Protein AF-0000000077157965 (afdb_homodimer)

Radius of gyration: 22.48 Å; Cα contacts (8 Å, |Δi|>4): 772; chains: 2; bounding box: 52×63×49 Å

Secondary structure (DSSP, 8-state):
--HHHHHHHHHHHHHHHHTTS-GGGHHHHHHHHHHHHHHHHTT---HHHHHHHHHHHHHHHHTT-EEEEEEE-SSS-EEEEEEEETTEEEEEEE------GGGTTSHHHHHHHHHHHHHHHHGGG-SEEEEEEETTB-----GGGGS-GGG--HHHHHHHHHHHHTT-BTTBPPHHHHHT----EEEEEETTTTEEEEE-HHHHHHHHHHHHHHTT---/--HHHHHHHHHHHHHHHHTTS-GGGHHHHHHHHHHHHHHHHTT---HHHHHHHHHHHHHHHHTT-EEEEEEE-SSS-EEEEEEEETTEEEEEEE------GGGTTSHHHHHHHHHHHHHHHHGGG-SEEEEEEETTB-----GGGGS-GGG--HHHHHHHHHHHHTT-BTTBPPHHHHHT----EEEEEETTTTEEEEE-HHHHHHHHHHHHHHTT---

Sequence (438 aa):
MDLEKFRNDVYDMTEKLSVNLKEKDFPKLNYVRQQLIEMYQKNLVKINHSILELICASNLISRGYAVDVEKEISEILVCDIFAKKGGGNTIIEIETGFTPPEHAMDTIDYFTARIMSKIARYSQHCSKFSLASPATGILPIPKIFLLPPNARKKEDVQKVKDLCDKYYKNPPIEYDDILNAHLHSVYLINIDGGFVKELDPQGYVDLTNDLLSRSEIEYMDLEKFRNDVYDMTEKLSVNLKEKDFPKLNYVRQQLIEMYQKNLVKINHSILELICASNLISRGYAVDVEKEISEILVCDIFAKKGGGNTIIEIETGFTPPEHAMDTIDYFTARIMSKIARYSQHCSKFSLASPATGILPIPKIFLLPPNARKKEDVQKVKDLCDKYYKNPPIEYDDILNAHLHSVYLINIDGGFVKELDPQGYVDLTNDLLSRSEIEY

Organism: Nitrosopumilus maritimus (strain SCM1) (NCBI:txid436308)

Nearest PDB structures (foldseek):
  6ut6-assembly1_G  TM=5.583E-01  e=1.652E-01  Escherichia coli K-12
  6sce-assembly1_A  TM=5.493E-01  e=1.546E+00  Thermus thermophilus HB8
  4nbo-assembly2_B  TM=5.504E-01  e=4.098E+00  Homo sapiens
  6klc-assembly1_A  TM=2.732E-01  e=2.446E+00  Mammarenavirus lassaense
  6ut6-assembly1_G  TM=5.582E-01  e=1.139E-01  Escherichia coli K-12

Structure (mmCIF, N/CA/C/O backbone):
data_AF-0000000077157965-model_v1
#
loop_
_entity.id
_entity.type
_entity.pdbx_description
1 polymer 'Uncharacterized protein'
#
loop_
_atom_site.group_PDB
_atom_site.id
_atom_site.type_symbol
_atom_site.label_atom_id
_atom_site.label_alt_id
_atom_site.label_comp_id
_atom_site.label_asym_id
_atom_site.label_entity_id
_atom_site.label_seq_id
_atom_site.pdbx_PDB_ins_code
_atom_site.Cartn_x
_atom_site.Cartn_y
_atom_site.Cartn_z
_atom_site.occupancy
_atom_site.B_iso_or_equiv
_atom_site.auth_seq_id
_atom_site.auth_comp_id
_atom_site.auth_asym_id
_atom_site.auth_atom_id
_atom_site.pdbx_PDB_model_num
ATOM 1 N N . MET A 1 1 ? 8.461 4.016 -19.797 1 70.69 1 MET A N 1
ATOM 2 C CA . MET A 1 1 ? 9.727 3.293 -19.766 1 70.69 1 MET A CA 1
ATOM 3 C C . MET A 1 1 ? 10.016 2.629 -21.109 1 70.69 1 MET A C 1
ATOM 5 O O . MET A 1 1 ? 9.117 2.076 -21.734 1 70.69 1 MET A O 1
ATOM 9 N N . ASP A 1 2 ? 11.172 2.812 -21.578 1 89.25 2 ASP A N 1
ATOM 10 C CA . ASP A 1 2 ? 11.43 2.213 -22.891 1 89.25 2 ASP A CA 1
ATOM 11 C C . ASP A 1 2 ? 11.797 0.737 -22.75 1 89.25 2 ASP A C 1
ATOM 13 O O . ASP A 1 2 ? 12 0.241 -21.641 1 89.25 2 ASP A O 1
ATOM 17 N N . LEU A 1 3 ? 11.695 0.024 -23.828 1 94.56 3 LEU A N 1
ATOM 18 C CA . LEU A 1 3 ? 11.875 -1.422 -23.891 1 94.56 3 LEU A CA 1
ATOM 19 C C . LEU A 1 3 ? 13.266 -1.818 -23.406 1 94.56 3 LEU A C 1
ATOM 21 O O . LEU A 1 3 ? 13.414 -2.816 -22.703 1 94.56 3 LEU A O 1
ATOM 25 N N . GLU A 1 4 ? 14.25 -1.076 -23.734 1 95.75 4 GLU A N 1
ATOM 26 C CA . GLU A 1 4 ? 15.625 -1.383 -23.328 1 95.75 4 GLU A CA 1
ATOM 27 C C . GLU A 1 4 ? 15.773 -1.325 -21.812 1 95.75 4 GLU A C 1
ATOM 29 O O . GLU A 1 4 ? 16.406 -2.191 -21.203 1 95.75 4 GLU A O 1
ATOM 34 N N . LYS A 1 5 ? 15.25 -0.268 -21.281 1 96.12 5 LYS A N 1
ATOM 35 C CA . LYS A 1 5 ? 15.305 -0.147 -19.828 1 96.12 5 LYS A CA 1
ATOM 36 C C . LYS A 1 5 ? 14.555 -1.29 -19.141 1 96.12 5 LYS A C 1
ATOM 38 O O . LYS A 1 5 ? 15.016 -1.83 -18.141 1 96.12 5 LYS A O 1
ATOM 43 N N . PHE A 1 6 ? 13.383 -1.629 -19.688 1 97.62 6 PHE A N 1
ATOM 44 C CA . PHE A 1 6 ? 12.625 -2.754 -19.172 1 97.62 6 PHE A CA 1
ATOM 45 C C . PHE A 1 6 ? 13.445 -4.035 -19.203 1 97.62 6 PHE A C 1
ATOM 47 O O . PHE A 1 6 ? 13.539 -4.746 -18.203 1 97.62 6 PHE A O 1
ATOM 54 N N 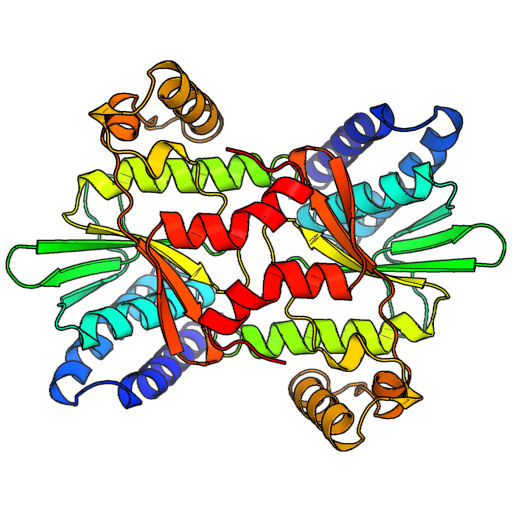. ARG A 1 7 ? 14.047 -4.344 -20.297 1 97.69 7 ARG A N 1
ATOM 55 C CA . ARG A 1 7 ? 14.867 -5.539 -20.484 1 97.69 7 ARG A CA 1
ATOM 56 C C . ARG A 1 7 ? 16.016 -5.574 -19.484 1 97.69 7 ARG A C 1
ATOM 58 O O . ARG A 1 7 ? 16.266 -6.609 -18.859 1 97.69 7 ARG A O 1
ATOM 65 N N . ASN A 1 8 ? 16.641 -4.465 -19.359 1 97.56 8 ASN A N 1
ATOM 66 C CA . ASN A 1 8 ? 17.766 -4.395 -18.422 1 97.56 8 ASN A CA 1
ATOM 67 C C . ASN A 1 8 ? 17.312 -4.672 -17 1 97.56 8 ASN A C 1
ATOM 69 O O . ASN A 1 8 ? 17.984 -5.391 -16.25 1 97.56 8 ASN A O 1
ATOM 73 N N . ASP A 1 9 ? 16.219 -4.082 -16.594 1 97.06 9 ASP A N 1
ATOM 74 C CA . ASP A 1 9 ? 15.719 -4.266 -15.234 1 97.06 9 ASP A CA 1
ATOM 75 C C . ASP A 1 9 ? 15.375 -5.73 -14.977 1 97.06 9 ASP A C 1
ATOM 77 O O . ASP A 1 9 ? 15.75 -6.285 -13.938 1 97.06 9 ASP A O 1
ATOM 81 N N . VAL A 1 10 ? 14.648 -6.34 -15.875 1 98 10 VAL A N 1
ATOM 82 C CA . VAL A 1 10 ? 14.258 -7.727 -15.664 1 98 10 VAL A CA 1
ATOM 83 C C . VAL A 1 10 ? 15.484 -8.633 -15.719 1 98 10 VAL A C 1
ATOM 85 O O . VAL A 1 10 ? 15.562 -9.633 -15 1 98 10 VAL A O 1
ATOM 88 N N . TYR A 1 11 ? 16.469 -8.328 -16.562 1 98.06 11 TYR A N 1
ATOM 89 C CA . TYR A 1 11 ? 17.719 -9.078 -16.578 1 98.06 11 TYR A CA 1
ATOM 90 C C . TYR A 1 11 ? 18.453 -8.961 -15.25 1 98.06 11 TYR A C 1
ATOM 92 O O . TYR A 1 11 ? 18.922 -9.961 -14.703 1 98.06 11 TYR A O 1
ATOM 100 N N . ASP A 1 12 ? 18.594 -7.75 -14.797 1 97.62 12 ASP A N 1
ATOM 101 C CA . ASP A 1 12 ? 19.266 -7.516 -13.523 1 97.62 12 ASP A CA 1
ATOM 102 C C . ASP A 1 12 ? 18.578 -8.273 -12.391 1 97.62 12 ASP A C 1
ATOM 104 O O . ASP A 1 12 ? 19.234 -8.859 -11.531 1 97.62 12 ASP A O 1
ATOM 108 N N . MET A 1 13 ? 17.281 -8.234 -12.383 1 97.81 13 MET A N 1
ATOM 109 C CA . MET A 1 13 ? 16.547 -8.945 -11.336 1 97.81 13 MET A CA 1
ATOM 110 C C . MET A 1 13 ? 16.734 -10.453 -11.461 1 97.81 13 MET A C 1
ATOM 112 O O . MET A 1 13 ? 16.891 -11.148 -10.453 1 97.81 13 MET A O 1
ATOM 116 N N . THR A 1 14 ? 16.703 -10.977 -12.688 1 98.31 14 THR A N 1
ATOM 117 C CA . THR A 1 14 ? 16.906 -12.406 -12.898 1 98.31 14 THR A CA 1
ATOM 118 C C . THR A 1 14 ? 18.281 -12.836 -12.391 1 98.31 14 THR A C 1
ATOM 120 O O . THR A 1 14 ? 18.422 -13.906 -11.797 1 98.31 14 THR A O 1
ATOM 123 N N . GLU A 1 15 ? 19.25 -12 -12.625 1 97.75 15 GLU A N 1
ATOM 124 C CA . GLU A 1 15 ? 20.594 -12.281 -12.117 1 97.75 15 GLU A CA 1
ATOM 125 C C . GLU A 1 15 ? 20.609 -12.32 -10.594 1 97.75 15 GLU A C 1
ATOM 127 O O . GLU A 1 15 ? 21.203 -13.211 -9.992 1 97.75 15 GLU A O 1
ATOM 132 N N . LYS A 1 16 ? 20 -11.383 -10.031 1 97.56 16 LYS A N 1
ATOM 133 C CA . LYS A 1 16 ? 19.906 -11.32 -8.578 1 97.56 16 LYS A CA 1
ATOM 134 C C . LYS A 1 16 ? 19.219 -12.562 -8.016 1 97.56 16 LYS A C 1
ATOM 136 O O . LYS A 1 16 ? 19.656 -13.125 -7.016 1 97.56 16 LYS A O 1
ATOM 141 N N . LEU A 1 17 ? 18.141 -13 -8.641 1 98.38 17 LEU A N 1
ATOM 142 C CA . LEU A 1 17 ? 17.344 -14.125 -8.172 1 98.38 17 LEU A CA 1
ATOM 143 C C . LEU A 1 17 ? 18.078 -15.445 -8.414 1 98.38 17 LEU A C 1
ATOM 145 O O . LEU A 1 17 ? 17.844 -16.422 -7.699 1 98.38 17 LEU A O 1
ATOM 149 N N . SER A 1 18 ? 18.922 -15.492 -9.383 1 97.06 18 SER A N 1
ATOM 150 C CA . SER A 1 18 ? 19.609 -16.719 -9.773 1 97.06 18 SER A CA 1
ATOM 151 C C . SER A 1 18 ? 20.547 -17.188 -8.664 1 97.06 18 SER A C 1
ATOM 153 O O . SER A 1 18 ? 20.875 -18.391 -8.586 1 97.06 18 SER A O 1
ATOM 155 N N . VAL A 1 19 ? 20.953 -16.281 -7.805 1 94.19 19 VAL A N 1
ATOM 156 C CA . VAL A 1 19 ? 21.875 -16.625 -6.723 1 94.19 19 VAL A CA 1
ATOM 157 C C . VAL A 1 19 ? 21.219 -17.656 -5.805 1 94.19 19 VAL A C 1
ATOM 159 O O . VAL A 1 19 ? 21.922 -18.5 -5.227 1 94.19 19 VAL A O 1
ATOM 162 N N . ASN A 1 20 ? 19.922 -17.672 -5.766 1 91.06 20 ASN A N 1
ATOM 163 C CA . ASN A 1 20 ? 19.203 -18.547 -4.859 1 91.06 20 ASN A CA 1
ATOM 164 C C . ASN A 1 20 ? 18.641 -19.766 -5.594 1 91.06 20 ASN A C 1
ATOM 166 O O . ASN A 1 20 ? 17.828 -20.516 -5.039 1 91.06 20 ASN A O 1
ATOM 170 N N . LEU A 1 21 ? 19.047 -19.969 -6.848 1 97.19 21 LEU A N 1
ATOM 171 C CA . LEU A 1 21 ? 18.547 -21.078 -7.656 1 97.19 21 LEU A CA 1
ATOM 172 C C . LEU A 1 21 ? 19.672 -22.031 -8.023 1 97.19 21 LEU A C 1
ATOM 174 O O . LEU A 1 21 ? 20.844 -21.641 -8.055 1 97.19 21 LEU A O 1
ATOM 178 N N . LYS A 1 22 ? 19.297 -23.281 -8.219 1 96.88 22 LYS A N 1
ATOM 179 C CA . LYS A 1 22 ? 20.234 -24.25 -8.812 1 96.88 22 LYS A CA 1
ATOM 180 C C . LYS A 1 22 ? 20.438 -23.969 -10.297 1 96.88 22 LYS A C 1
ATOM 182 O O . LYS A 1 22 ? 19.516 -23.531 -10.984 1 96.88 22 LYS A O 1
ATOM 187 N N . GLU A 1 23 ? 21.578 -24.219 -10.75 1 96.94 23 GLU A N 1
ATOM 188 C CA . GLU A 1 23 ? 21.938 -23.953 -12.141 1 96.94 23 GLU A CA 1
ATOM 189 C C . GLU A 1 23 ? 20.938 -24.609 -13.094 1 96.94 23 GLU A C 1
ATOM 191 O O . GLU A 1 23 ? 20.609 -24.031 -14.141 1 96.94 23 GLU A O 1
ATOM 196 N N . LYS A 1 24 ? 20.531 -25.75 -12.742 1 97.12 24 LYS A N 1
ATOM 197 C CA . LYS A 1 24 ? 19.609 -26.484 -13.602 1 97.12 24 LYS A CA 1
ATOM 198 C C . LYS A 1 24 ? 18.281 -25.75 -13.766 1 97.12 24 LYS A C 1
ATOM 200 O O . LYS A 1 24 ? 17.516 -26.031 -14.688 1 97.12 24 LYS A O 1
ATOM 205 N N . ASP A 1 25 ? 18.016 -24.828 -12.891 1 97.81 25 ASP A N 1
ATOM 206 C CA . ASP A 1 25 ? 16.75 -24.109 -12.898 1 97.81 25 ASP A CA 1
ATOM 207 C C . ASP A 1 25 ? 16.875 -22.766 -13.609 1 97.81 25 ASP A C 1
ATOM 209 O O . ASP A 1 25 ? 15.883 -22.094 -13.844 1 97.81 25 ASP A O 1
ATOM 213 N N . PHE A 1 26 ? 18.047 -22.312 -14.008 1 97.88 26 PHE A N 1
ATOM 214 C CA . PHE A 1 26 ? 18.281 -21.031 -14.656 1 97.88 26 PHE A CA 1
ATOM 215 C C . PHE A 1 26 ? 17.438 -20.906 -15.922 1 97.88 26 PHE A C 1
ATOM 217 O O . PHE A 1 26 ? 16.828 -19.859 -16.156 1 97.88 26 PHE A O 1
ATOM 224 N N . PRO A 1 27 ? 17.391 -21.969 -16.719 1 98.12 27 PRO A N 1
ATOM 225 C CA . PRO A 1 27 ? 16.594 -21.844 -17.953 1 98.12 27 PRO A CA 1
ATOM 226 C C . PRO A 1 27 ? 15.125 -21.562 -17.672 1 98.12 27 PRO A C 1
ATOM 228 O O . PRO A 1 27 ? 14.469 -20.859 -18.453 1 98.12 27 PRO A O 1
ATOM 231 N N . LYS A 1 28 ? 14.609 -22.141 -16.641 1 98.44 28 LYS A N 1
ATOM 232 C CA . LYS A 1 28 ? 13.219 -21.891 -16.281 1 98.44 28 LYS A CA 1
ATOM 233 C C . LYS A 1 28 ? 12.977 -20.422 -15.961 1 98.44 28 LYS A C 1
ATOM 235 O O . LYS A 1 28 ? 11.977 -19.844 -16.391 1 98.44 28 LYS A O 1
ATOM 240 N N . LEU A 1 29 ? 13.859 -19.828 -15.195 1 98.56 29 LEU A N 1
ATOM 241 C CA . LEU A 1 29 ? 13.727 -18.422 -14.859 1 98.56 29 LEU A CA 1
ATOM 242 C C . LEU A 1 29 ? 13.914 -17.547 -16.094 1 98.56 29 LEU A C 1
ATOM 244 O O . LEU A 1 29 ? 13.211 -16.547 -16.266 1 98.56 29 LEU A O 1
ATOM 248 N N . ASN A 1 30 ? 14.82 -17.891 -16.984 1 98.44 30 ASN A N 1
ATOM 249 C CA . ASN A 1 30 ? 15.039 -17.188 -18.234 1 98.44 30 ASN A CA 1
ATOM 250 C C . ASN A 1 30 ? 13.797 -17.219 -19.125 1 98.44 30 ASN A C 1
ATOM 252 O O . ASN A 1 30 ? 13.508 -16.266 -19.828 1 98.44 30 ASN A O 1
ATOM 256 N N . TYR A 1 31 ? 13.211 -18.375 -19.078 1 98.69 31 TYR A N 1
ATOM 257 C CA . TYR A 1 31 ? 11.969 -18.516 -19.828 1 98.69 31 TYR A CA 1
ATOM 258 C C . TYR A 1 31 ? 10.93 -17.5 -19.344 1 98.69 31 TYR A C 1
ATOM 260 O O . TYR A 1 31 ? 10.297 -16.828 -20.172 1 98.69 31 TYR A O 1
ATOM 268 N N . VAL A 1 32 ? 10.758 -17.375 -18.047 1 98.75 32 VAL A N 1
ATOM 269 C CA . VAL A 1 32 ? 9.82 -16.422 -17.469 1 98.75 32 VAL A CA 1
ATOM 270 C C . VAL A 1 32 ? 10.219 -15 -17.859 1 98.75 32 VAL A C 1
ATOM 272 O O . VAL A 1 32 ? 9.367 -14.195 -18.266 1 98.75 32 VA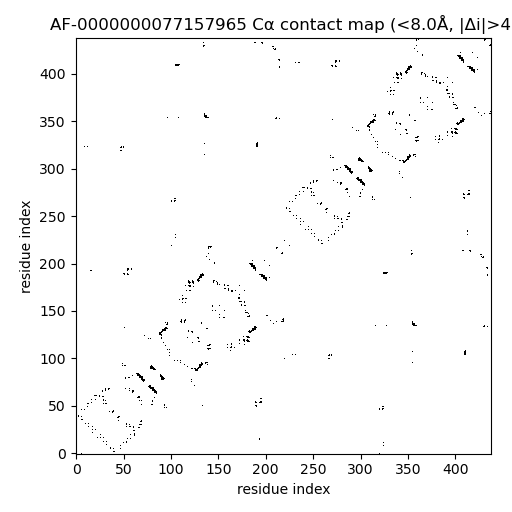L A O 1
ATOM 275 N N . ARG A 1 33 ? 11.477 -14.672 -17.766 1 98.62 33 ARG A N 1
ATOM 276 C CA . ARG A 1 33 ? 12 -13.367 -18.156 1 98.62 33 ARG A CA 1
ATOM 277 C C . ARG A 1 33 ? 11.625 -13.039 -19.594 1 98.62 33 ARG A C 1
ATOM 279 O O . ARG A 1 33 ? 11.141 -11.938 -19.875 1 98.62 33 ARG A O 1
ATOM 286 N N . GLN A 1 34 ? 11.805 -13.969 -20.469 1 98.56 34 GLN A N 1
ATOM 287 C CA . GLN A 1 34 ? 11.508 -13.758 -21.891 1 98.56 34 GLN A CA 1
ATOM 288 C C . GLN A 1 34 ? 10.016 -13.539 -22.109 1 98.56 34 GLN A C 1
ATOM 290 O O . GLN A 1 34 ? 9.625 -12.719 -22.953 1 98.56 34 GLN A O 1
ATOM 295 N N . GLN A 1 35 ? 9.211 -14.258 -21.391 1 98.5 35 GLN A N 1
ATOM 296 C CA . GLN A 1 35 ? 7.766 -14.047 -21.469 1 98.5 35 GLN A CA 1
ATOM 297 C C . GLN A 1 35 ? 7.402 -12.609 -21.109 1 98.5 35 GLN A C 1
ATOM 299 O O . GLN A 1 35 ? 6.605 -11.969 -21.797 1 98.5 35 GLN A O 1
ATOM 304 N N . LEU A 1 36 ? 7.977 -12.117 -20.047 1 98.62 36 LEU A N 1
ATOM 305 C CA . LEU A 1 36 ? 7.676 -10.766 -19.578 1 98.62 36 LEU A CA 1
ATOM 306 C C . LEU A 1 36 ? 8.125 -9.727 -20.594 1 98.62 36 LEU A C 1
ATOM 308 O O . LEU A 1 36 ? 7.438 -8.727 -20.812 1 98.62 36 LEU A O 1
ATOM 312 N N . ILE A 1 37 ? 9.273 -9.938 -21.188 1 98.38 37 ILE A N 1
ATOM 313 C CA . ILE A 1 37 ? 9.781 -9.023 -22.203 1 98.38 37 ILE A CA 1
ATOM 314 C C . ILE A 1 37 ? 8.812 -8.969 -23.391 1 98.38 37 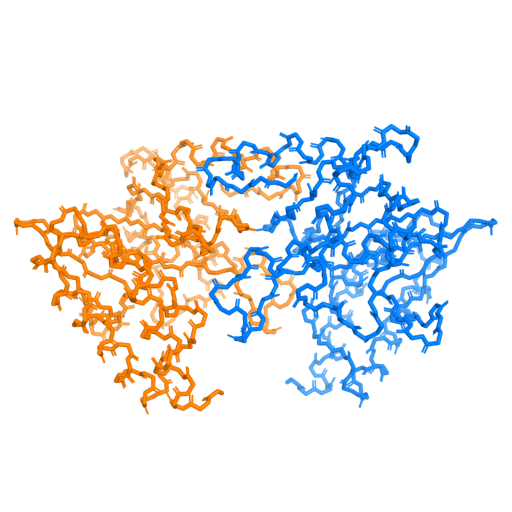ILE A C 1
ATOM 316 O O . ILE A 1 37 ? 8.477 -7.891 -23.875 1 98.38 37 ILE A O 1
ATOM 320 N N . GLU A 1 38 ? 8.367 -10.117 -23.797 1 98.12 38 GLU A N 1
ATOM 321 C CA . GLU A 1 38 ? 7.422 -10.195 -24.906 1 98.12 38 GLU A CA 1
ATOM 322 C C . GLU A 1 38 ? 6.109 -9.5 -24.562 1 98.12 38 GLU A C 1
ATOM 324 O O . GLU A 1 38 ? 5.535 -8.789 -25.391 1 98.12 38 GLU A O 1
ATOM 329 N N . MET A 1 39 ? 5.621 -9.695 -23.406 1 97.75 39 MET A N 1
ATOM 330 C CA . MET A 1 39 ? 4.383 -9.062 -22.953 1 97.75 39 MET A CA 1
ATOM 331 C C . MET A 1 39 ? 4.543 -7.543 -22.891 1 97.75 39 MET A C 1
ATOM 333 O O . MET A 1 39 ? 3.605 -6.801 -23.188 1 97.75 39 MET A O 1
ATOM 337 N N . TYR A 1 40 ? 5.684 -7.113 -22.422 1 97.81 40 TYR A N 1
ATOM 338 C CA . TYR A 1 40 ? 5.945 -5.68 -22.359 1 97.81 40 TYR A CA 1
ATOM 339 C C . TYR A 1 40 ? 5.922 -5.059 -23.75 1 97.81 40 TYR A C 1
ATOM 341 O O . TYR A 1 40 ? 5.402 -3.959 -23.938 1 97.81 40 TYR A O 1
ATOM 349 N N . GLN A 1 41 ? 6.539 -5.758 -24.719 1 97.5 41 GLN A N 1
ATOM 350 C CA . GLN A 1 41 ? 6.543 -5.293 -26.094 1 97.5 41 GLN A CA 1
ATOM 351 C C . GLN A 1 41 ? 5.125 -5.09 -26.609 1 97.5 41 GLN A C 1
ATOM 353 O O . GLN A 1 41 ? 4.883 -4.23 -27.469 1 97.5 41 GLN A O 1
ATOM 358 N N . LYS A 1 42 ? 4.188 -5.836 -26.078 1 96.31 42 LYS A N 1
ATOM 359 C CA . LYS A 1 42 ? 2.781 -5.73 -26.453 1 96.31 42 LYS A CA 1
ATOM 360 C C . LYS A 1 42 ? 2.033 -4.766 -25.547 1 96.31 42 LYS A C 1
ATOM 362 O O . LYS A 1 42 ? 0.804 -4.676 -25.594 1 96.31 42 LYS A O 1
ATOM 367 N N . ASN A 1 43 ? 2.717 -4.16 -24.625 1 95 43 ASN A N 1
ATOM 368 C CA . ASN A 1 43 ? 2.17 -3.182 -23.688 1 95 43 ASN A CA 1
ATOM 369 C C . ASN A 1 43 ? 1.162 -3.816 -22.734 1 95 43 ASN A C 1
ATOM 371 O O . ASN A 1 43 ? 0.127 -3.221 -22.438 1 95 43 ASN A O 1
ATOM 375 N N . LEU A 1 44 ? 1.483 -5.027 -22.266 1 94.62 44 LEU A N 1
ATOM 376 C CA . LEU A 1 44 ? 0.545 -5.77 -21.438 1 94.62 44 LEU A CA 1
ATOM 377 C C . LEU A 1 44 ? 1.005 -5.785 -19.969 1 94.62 44 LEU A C 1
ATOM 379 O O . LEU A 1 44 ? 0.231 -6.129 -19.078 1 94.62 44 LEU A O 1
ATOM 383 N N . VAL A 1 45 ? 2.225 -5.379 -19.75 1 95.94 45 VAL A N 1
ATOM 384 C CA . VAL A 1 45 ? 2.717 -5.41 -18.375 1 95.94 45 VAL A CA 1
ATOM 385 C C . VAL A 1 45 ? 3.539 -4.156 -18.094 1 95.94 45 VAL A C 1
ATOM 387 O O . VAL A 1 45 ? 3.963 -3.461 -19.016 1 95.94 45 VAL A O 1
ATOM 390 N N . LYS A 1 46 ? 3.684 -3.869 -16.797 1 95.25 46 LYS A N 1
ATOM 391 C CA . LYS A 1 46 ? 4.52 -2.783 -16.297 1 95.25 46 LYS A CA 1
ATOM 392 C C . LYS A 1 46 ? 5.648 -3.318 -15.422 1 95.25 46 LYS A C 1
ATOM 394 O O . LYS A 1 46 ? 5.531 -4.402 -14.852 1 95.25 46 LYS A O 1
ATOM 399 N N . ILE A 1 47 ? 6.703 -2.574 -15.266 1 97.5 47 ILE A N 1
ATOM 400 C CA . ILE A 1 47 ? 7.941 -3.061 -14.672 1 97.5 47 ILE A CA 1
ATOM 401 C C . ILE A 1 47 ? 7.711 -3.398 -13.195 1 97.5 47 ILE A C 1
ATOM 403 O O . ILE A 1 47 ? 8.188 -4.426 -12.711 1 97.5 47 ILE A O 1
ATOM 407 N N . ASN A 1 48 ? 6.965 -2.553 -12.484 1 96.75 48 ASN A N 1
ATOM 408 C CA . ASN A 1 48 ? 6.762 -2.793 -11.062 1 96.75 48 ASN A CA 1
ATOM 409 C C . ASN A 1 48 ? 6.07 -4.129 -10.812 1 96.75 48 ASN A C 1
ATOM 411 O O . ASN A 1 48 ? 6.469 -4.883 -9.922 1 96.75 48 ASN A O 1
ATOM 415 N N . HIS A 1 49 ? 5.102 -4.371 -11.57 1 97.75 49 HIS A N 1
ATOM 416 C CA . HIS A 1 49 ? 4.363 -5.621 -11.43 1 97.75 49 HIS A CA 1
ATOM 417 C C . HIS A 1 49 ? 5.191 -6.809 -11.914 1 97.75 49 HIS A C 1
ATOM 419 O O . HIS A 1 49 ? 5.184 -7.871 -11.281 1 97.75 49 HIS A O 1
ATOM 425 N N . SER A 1 50 ? 5.91 -6.637 -12.969 1 98.44 50 SER A N 1
ATOM 426 C CA . SER A 1 50 ? 6.727 -7.695 -13.547 1 98.44 50 SER A CA 1
ATOM 427 C C . SER A 1 50 ? 7.809 -8.156 -12.578 1 98.44 50 SER A C 1
ATOM 429 O O . SER A 1 50 ? 8.125 -9.344 -12.516 1 98.44 50 SER A O 1
ATOM 431 N N . ILE A 1 51 ? 8.344 -7.219 -11.852 1 98.56 51 ILE A N 1
ATOM 432 C CA . ILE A 1 51 ? 9.367 -7.562 -10.875 1 98.56 51 ILE A CA 1
ATOM 433 C C . ILE A 1 51 ? 8.758 -8.453 -9.789 1 98.56 51 ILE A C 1
ATOM 435 O O . ILE A 1 51 ? 9.383 -9.422 -9.352 1 98.56 51 ILE A O 1
ATOM 439 N N . LEU A 1 52 ? 7.562 -8.141 -9.391 1 98.69 52 LEU A N 1
ATOM 440 C CA . LEU A 1 52 ? 6.867 -8.961 -8.406 1 98.69 52 LEU A CA 1
ATOM 441 C C . LEU A 1 52 ? 6.609 -10.359 -8.953 1 98.69 52 LEU A C 1
ATOM 443 O O . LEU A 1 52 ? 6.789 -11.352 -8.242 1 98.69 52 LEU A O 1
ATOM 447 N N . GLU A 1 53 ? 6.234 -10.422 -10.164 1 98.81 53 GLU A N 1
ATOM 448 C CA . GLU A 1 53 ? 6 -11.711 -10.812 1 98.81 53 GLU A CA 1
ATOM 449 C C . GLU A 1 53 ? 7.277 -12.539 -10.867 1 98.81 53 GLU A C 1
ATOM 451 O O . GLU A 1 53 ? 7.254 -13.742 -10.586 1 98.81 53 GLU A O 1
ATOM 456 N N . LEU A 1 54 ? 8.367 -11.898 -11.188 1 98.75 54 LEU A N 1
ATOM 457 C CA . LEU A 1 54 ? 9.648 -12.586 -11.281 1 98.75 54 LEU A CA 1
ATOM 458 C C . LEU A 1 54 ? 10.039 -13.18 -9.93 1 98.75 54 LEU A C 1
ATOM 460 O O . LEU A 1 54 ? 10.531 -14.312 -9.867 1 98.75 54 LEU A O 1
ATOM 464 N N . ILE A 1 55 ? 9.852 -12.453 -8.914 1 98.81 55 ILE A N 1
ATOM 465 C CA . ILE A 1 55 ? 10.227 -12.898 -7.582 1 98.81 55 ILE A CA 1
ATOM 466 C C . ILE A 1 55 ? 9.375 -14.102 -7.18 1 98.81 55 ILE A C 1
ATOM 468 O O . ILE A 1 55 ? 9.898 -15.109 -6.707 1 98.81 55 ILE A O 1
ATOM 472 N N . CYS A 1 56 ? 8.086 -14.031 -7.387 1 98.81 56 CYS A N 1
ATOM 473 C CA . CYS A 1 56 ? 7.199 -15.148 -7.082 1 98.81 56 CYS A CA 1
ATOM 474 C C . CYS A 1 56 ? 7.555 -16.375 -7.922 1 98.81 56 CYS A C 1
ATOM 476 O O . CYS A 1 56 ? 7.598 -17.5 -7.41 1 98.81 56 CYS A O 1
ATOM 478 N N . ALA A 1 57 ? 7.781 -16.141 -9.195 1 98.81 57 ALA A N 1
ATOM 479 C CA . ALA A 1 57 ? 8.156 -17.219 -10.094 1 98.81 57 ALA A CA 1
ATOM 480 C C . ALA A 1 57 ? 9.43 -17.906 -9.625 1 98.81 57 ALA A C 1
ATOM 482 O O . ALA A 1 57 ? 9.508 -19.141 -9.586 1 98.81 57 ALA A O 1
ATOM 483 N N . SER A 1 58 ? 10.422 -17.094 -9.289 1 98.75 58 SER A N 1
ATOM 484 C CA . SER A 1 58 ? 11.695 -17.641 -8.812 1 98.75 58 SER A CA 1
ATOM 485 C C . SER A 1 58 ? 11.492 -18.531 -7.594 1 98.75 58 SER A C 1
ATOM 487 O O . SER A 1 58 ? 12.102 -19.609 -7.492 1 98.75 58 SER A O 1
ATOM 489 N N . ASN A 1 59 ? 10.68 -18.094 -6.695 1 98.56 59 ASN A N 1
ATOM 490 C CA . ASN A 1 59 ? 10.383 -18.891 -5.508 1 98.56 59 ASN A CA 1
ATOM 491 C C . ASN A 1 59 ? 9.758 -20.234 -5.875 1 98.56 59 ASN A C 1
ATOM 493 O O . ASN A 1 59 ? 10.148 -21.266 -5.336 1 98.56 59 ASN A O 1
ATOM 497 N N . LEU A 1 60 ? 8.789 -20.266 -6.781 1 98.69 60 LEU A N 1
ATOM 498 C CA . LEU A 1 60 ? 8.125 -21.484 -7.207 1 98.69 60 LEU A CA 1
ATOM 499 C C . LEU A 1 60 ? 9.086 -22.391 -7.965 1 98.69 60 LEU A C 1
ATOM 501 O O . LEU A 1 60 ? 9.086 -23.609 -7.762 1 98.69 60 LEU A O 1
ATOM 505 N N . ILE A 1 61 ? 9.914 -21.812 -8.789 1 98.69 61 ILE A N 1
ATOM 506 C CA . ILE A 1 61 ? 10.898 -22.578 -9.555 1 98.69 61 ILE A CA 1
ATOM 507 C C . ILE A 1 61 ? 11.859 -23.281 -8.594 1 98.69 61 ILE A C 1
ATOM 509 O O . ILE A 1 61 ? 12.18 -24.453 -8.781 1 98.69 61 ILE A O 1
ATOM 513 N N . SER A 1 62 ? 12.266 -22.547 -7.586 1 98.31 62 SER A N 1
ATOM 514 C CA . SER A 1 62 ? 13.172 -23.125 -6.598 1 98.31 62 SER A CA 1
ATOM 515 C C . SER A 1 62 ? 12.523 -24.312 -5.902 1 98.31 62 SER A C 1
ATOM 517 O O . SER A 1 62 ? 13.219 -25.172 -5.336 1 98.31 62 SER A O 1
ATOM 519 N N . ARG A 1 63 ? 11.211 -24.438 -5.969 1 96.75 63 ARG A N 1
ATOM 520 C CA . ARG A 1 63 ? 10.469 -25.516 -5.332 1 96.75 63 ARG A CA 1
ATOM 521 C C . ARG A 1 63 ? 10.102 -26.594 -6.348 1 96.75 63 ARG A C 1
ATOM 523 O O . ARG A 1 63 ? 9.32 -27.5 -6.047 1 96.75 63 ARG A O 1
ATOM 530 N N . GLY A 1 64 ? 10.562 -26.422 -7.547 1 97.12 64 GLY A N 1
ATOM 531 C CA . GLY A 1 64 ? 10.453 -27.484 -8.531 1 97.12 64 GLY A CA 1
ATOM 532 C C . GLY A 1 64 ? 9.32 -27.266 -9.516 1 97.12 64 GLY A C 1
ATOM 533 O O . GLY A 1 64 ? 8.984 -28.172 -10.289 1 97.12 64 GLY A O 1
ATOM 534 N N . TYR A 1 65 ? 8.727 -26.109 -9.555 1 98.31 65 TYR A N 1
ATOM 535 C CA . TYR A 1 65 ? 7.613 -25.828 -10.445 1 98.31 65 TYR A CA 1
ATOM 536 C C . TYR A 1 65 ? 8.109 -25.359 -11.812 1 98.31 65 TYR A C 1
ATOM 538 O O . TYR A 1 65 ? 9.156 -24.719 -11.906 1 98.31 65 TYR A O 1
ATOM 546 N N . ALA A 1 66 ? 7.324 -25.703 -12.844 1 98.38 66 ALA A N 1
ATOM 547 C CA . ALA A 1 66 ? 7.34 -24.969 -14.102 1 98.38 66 ALA A CA 1
ATOM 548 C C . ALA A 1 66 ? 6.383 -23.781 -14.047 1 98.38 66 ALA A C 1
ATOM 550 O O . ALA A 1 66 ? 5.25 -23.906 -13.586 1 98.38 66 ALA A O 1
ATOM 551 N N . VAL A 1 67 ? 6.859 -22.641 -14.539 1 98.81 67 VAL A N 1
ATOM 552 C CA . VAL A 1 67 ? 6.09 -21.438 -14.273 1 98.81 67 VAL A CA 1
ATOM 553 C C . VAL A 1 67 ? 5.82 -20.688 -15.578 1 98.81 67 VAL A C 1
ATOM 555 O O . VAL A 1 67 ? 6.715 -20.547 -16.422 1 98.81 67 VAL A O 1
ATOM 558 N N . ASP A 1 68 ? 4.574 -20.266 -15.75 1 98.69 68 ASP A N 1
ATOM 559 C CA . ASP A 1 68 ? 4.145 -19.312 -16.766 1 98.69 68 ASP A CA 1
ATOM 560 C C . ASP A 1 68 ? 3.619 -18.031 -16.125 1 98.69 68 ASP A C 1
ATOM 562 O O . ASP A 1 68 ? 2.982 -18.078 -15.062 1 98.69 68 ASP A O 1
ATOM 566 N N . VAL A 1 69 ? 3.91 -16.938 -16.766 1 98.62 69 VAL A N 1
ATOM 567 C CA . VAL A 1 69 ? 3.355 -15.664 -16.297 1 98.62 69 VAL A CA 1
ATOM 568 C C . VAL A 1 69 ? 2.338 -15.148 -17.312 1 98.62 69 VAL A C 1
ATOM 570 O O . VAL A 1 69 ? 2.426 -15.453 -18.5 1 98.62 69 VAL A O 1
ATOM 573 N N . GLU A 1 70 ? 1.367 -14.359 -16.781 1 97.94 70 GLU A N 1
ATOM 574 C CA . GLU A 1 70 ? 0.305 -13.805 -17.609 1 97.94 70 GLU A CA 1
ATOM 575 C C . GLU A 1 70 ? -0.337 -14.891 -18.469 1 97.94 70 GLU A C 1
ATOM 577 O O . GLU A 1 70 ? -0.466 -14.734 -19.688 1 97.94 70 GLU A O 1
ATOM 582 N N . LYS A 1 71 ? -0.696 -15.922 -17.828 1 97.62 71 LYS A N 1
ATOM 583 C CA . LYS A 1 71 ? -1.193 -17.109 -18.531 1 97.62 71 LYS A CA 1
ATOM 584 C C . LYS A 1 71 ? -2.711 -17.062 -18.688 1 97.62 71 LYS A C 1
ATOM 586 O O . LYS A 1 71 ? -3.43 -16.828 -17.703 1 97.62 71 LYS A O 1
ATOM 591 N N . GLU A 1 72 ? -3.152 -17.297 -19.844 1 97.25 72 GLU A N 1
ATOM 592 C CA . GLU A 1 72 ? -4.586 -17.484 -20.062 1 97.25 72 GLU A CA 1
ATOM 593 C C . GLU A 1 72 ? -5.074 -18.797 -19.484 1 97.25 72 GLU A C 1
ATOM 595 O O . GLU A 1 72 ? -4.578 -19.875 -19.859 1 97.25 72 GLU A O 1
ATOM 600 N N . ILE A 1 73 ? -6.023 -18.734 -18.562 1 96.5 73 ILE A N 1
ATOM 601 C CA . ILE A 1 73 ? -6.473 -19.953 -17.922 1 96.5 73 ILE A CA 1
ATOM 602 C C . ILE A 1 73 ? -7.918 -20.25 -18.312 1 96.5 73 ILE A C 1
ATOM 604 O O . ILE A 1 73 ? -8.453 -21.312 -18 1 96.5 73 ILE A O 1
ATOM 608 N N . SER A 1 74 ? -8.516 -19.281 -18.891 1 93.56 74 SER A N 1
ATOM 609 C CA . SER A 1 74 ? -9.836 -19.391 -19.5 1 93.56 74 SER A CA 1
ATOM 610 C C . SER A 1 74 ? -10.008 -18.375 -20.641 1 93.56 74 SER A C 1
ATOM 612 O O . SER A 1 74 ? -9.07 -17.656 -20.984 1 93.56 74 SER A O 1
ATOM 614 N N . GLU A 1 75 ? -11.203 -18.312 -21.219 1 91.5 75 GLU A N 1
ATOM 615 C CA . GLU A 1 75 ? -11.477 -17.391 -22.312 1 91.5 75 GLU A CA 1
ATOM 616 C C . GLU A 1 75 ? -11.375 -15.945 -21.844 1 91.5 75 GLU A C 1
ATOM 618 O O . GLU A 1 75 ? -11.039 -15.055 -22.641 1 91.5 75 GLU A O 1
ATOM 623 N N . ILE A 1 76 ? -11.555 -15.812 -20.562 1 89.88 76 ILE A N 1
ATOM 624 C CA . ILE A 1 76 ? -11.664 -14.414 -20.156 1 89.88 76 ILE A CA 1
ATOM 625 C C . ILE A 1 76 ? -10.68 -14.133 -19.031 1 89.88 76 ILE A C 1
ATOM 627 O O . ILE A 1 76 ? -10.602 -13.008 -18.531 1 89.88 76 ILE A O 1
ATOM 631 N N . LEU A 1 77 ? -9.961 -15.156 -18.609 1 95.19 77 LEU A N 1
ATOM 632 C CA . LEU A 1 77 ? -9.109 -14.945 -17.438 1 95.19 77 LEU A CA 1
ATOM 633 C C . LEU A 1 77 ? -7.641 -15.148 -17.781 1 95.19 77 LEU A C 1
ATOM 635 O O . LEU A 1 77 ? -7.285 -16.125 -18.438 1 95.19 77 LEU A O 1
ATOM 639 N N . VAL A 1 78 ? -6.855 -14.172 -17.438 1 97.38 78 VAL A N 1
ATOM 640 C CA . VAL A 1 78 ? -5.398 -14.25 -17.469 1 97.38 78 VAL A CA 1
ATOM 641 C C . VAL A 1 78 ? -4.852 -14.109 -16.047 1 97.38 78 VAL A C 1
ATOM 643 O O . VAL A 1 78 ? -5.188 -13.156 -15.336 1 97.38 78 VAL A O 1
ATOM 646 N N . CYS A 1 79 ? -4.125 -15.102 -15.594 1 98.38 79 CYS A N 1
ATOM 647 C CA . CYS A 1 79 ? -3.592 -15.008 -14.242 1 98.38 79 CYS A CA 1
ATOM 648 C C . CYS A 1 79 ? -2.158 -14.492 -14.258 1 98.38 79 CYS A C 1
ATOM 650 O O . CYS A 1 79 ? -1.461 -14.609 -15.266 1 98.38 79 CYS A O 1
ATOM 652 N N . ASP A 1 80 ? -1.713 -13.953 -13.172 1 98.5 80 ASP A N 1
ATOM 653 C CA . ASP A 1 80 ? -0.374 -13.383 -13.062 1 98.5 80 ASP A CA 1
ATOM 654 C C . ASP A 1 80 ? 0.693 -14.477 -13.102 1 98.5 80 ASP A C 1
ATOM 656 O O . ASP A 1 80 ? 1.683 -14.359 -13.828 1 98.5 80 ASP A O 1
ATOM 660 N N . ILE A 1 81 ? 0.493 -15.555 -12.266 1 98.88 81 ILE A N 1
ATOM 661 C CA . ILE A 1 81 ? 1.433 -16.672 -12.219 1 98.88 81 ILE A CA 1
ATOM 662 C C . ILE A 1 81 ? 0.67 -18 -12.273 1 98.88 81 ILE A C 1
ATOM 664 O O . ILE A 1 81 ? -0.283 -18.203 -11.523 1 98.88 81 ILE A O 1
ATOM 668 N N . PHE A 1 82 ? 1.021 -18.828 -13.141 1 98.81 82 PHE A N 1
ATOM 669 C CA . PHE A 1 82 ? 0.56 -20.203 -13.242 1 98.81 82 PHE A CA 1
ATOM 670 C C . PHE A 1 82 ? 1.729 -21.188 -13.133 1 98.81 82 PHE A C 1
ATOM 672 O O . PHE A 1 82 ? 2.701 -21.078 -13.883 1 98.81 82 PHE A O 1
ATOM 679 N N . ALA A 1 83 ? 1.639 -22.109 -12.195 1 98.81 83 ALA A N 1
ATOM 680 C CA . ALA A 1 83 ? 2.752 -23.031 -11.984 1 98.81 83 ALA A CA 1
ATOM 681 C C . ALA A 1 83 ? 2.26 -24.469 -11.875 1 98.81 83 ALA A C 1
ATOM 683 O O . ALA A 1 83 ? 1.19 -24.734 -11.32 1 98.81 83 ALA A O 1
ATOM 684 N N . LYS A 1 84 ? 3.068 -25.375 -12.406 1 98.44 84 LYS A N 1
ATOM 685 C CA . LYS A 1 84 ? 2.725 -26.781 -12.375 1 98.44 84 LYS A CA 1
ATOM 686 C C . LYS A 1 84 ? 3.875 -27.625 -11.812 1 98.44 84 LYS A C 1
ATOM 688 O O . LYS A 1 84 ? 5.043 -27.328 -12.086 1 98.44 84 LYS A O 1
ATOM 693 N N . LYS A 1 85 ? 3.533 -28.5 -11.016 1 96.81 85 LYS A N 1
ATOM 694 C CA . LYS A 1 85 ? 4.438 -29.516 -10.492 1 96.81 85 LYS A CA 1
ATOM 695 C C . LYS A 1 85 ? 3.715 -30.844 -10.305 1 96.81 85 LYS A C 1
ATOM 697 O O . LYS A 1 85 ? 2.736 -30.922 -9.555 1 96.81 85 LYS A O 1
ATOM 702 N N . GLY A 1 86 ? 4.172 -31.922 -10.977 1 93.88 86 GLY A N 1
ATOM 703 C CA . GLY A 1 86 ? 3.449 -33.188 -10.953 1 93.88 86 GLY A CA 1
ATOM 704 C C . GLY A 1 86 ? 2.029 -33.062 -11.477 1 93.88 86 GLY A C 1
ATOM 705 O O . GLY A 1 86 ? 1.809 -32.562 -12.578 1 93.88 86 GLY A O 1
ATOM 706 N N . GLY A 1 87 ? 1.04 -33.5 -10.766 1 91.38 87 GLY A N 1
ATOM 707 C CA . GLY A 1 87 ? -0.359 -33.469 -11.156 1 91.38 87 GLY A CA 1
ATOM 708 C C . GLY A 1 87 ? -1.095 -32.25 -10.633 1 91.38 87 GLY A C 1
ATOM 709 O O . GLY A 1 87 ? -2.264 -32.031 -10.961 1 91.38 87 GLY A O 1
ATOM 710 N N . GLY A 1 88 ? -0.324 -31.422 -9.93 1 94.94 88 GLY A N 1
ATOM 711 C CA . GLY A 1 88 ? -0.988 -30.266 -9.336 1 94.94 88 GLY A CA 1
ATOM 712 C C . GLY A 1 88 ? -0.563 -28.953 -9.953 1 94.94 88 GLY A C 1
ATOM 713 O O . GLY A 1 88 ? 0.445 -28.891 -10.664 1 94.94 88 GLY A O 1
ATOM 714 N N . ASN A 1 89 ? -1.481 -27.922 -9.828 1 97.56 89 ASN A N 1
ATOM 715 C CA . ASN A 1 89 ? -1.14 -26.578 -10.289 1 97.56 89 ASN A CA 1
ATOM 716 C C . ASN A 1 89 ? -1.466 -25.516 -9.242 1 97.56 89 ASN A C 1
ATOM 718 O O . ASN A 1 89 ? -2.242 -25.781 -8.312 1 97.56 89 ASN A O 1
ATOM 722 N N . THR A 1 90 ? -0.711 -24.469 -9.359 1 98.38 90 THR A N 1
ATOM 723 C CA . THR A 1 90 ? -0.917 -23.344 -8.453 1 98.38 90 THR A CA 1
ATOM 724 C C . THR A 1 90 ? -1.049 -22.047 -9.234 1 98.38 90 THR A C 1
ATOM 726 O O . THR A 1 90 ? -0.443 -21.875 -10.289 1 98.38 90 THR A O 1
ATOM 729 N N . ILE A 1 91 ? -1.934 -21.188 -8.75 1 98.88 91 ILE A N 1
ATOM 730 C CA . ILE A 1 91 ? -2.094 -19.828 -9.281 1 98.88 91 ILE A CA 1
ATOM 731 C C . ILE A 1 91 ? -1.799 -18.812 -8.195 1 98.88 91 ILE A C 1
ATOM 733 O O . ILE A 1 91 ? -2.217 -18.984 -7.043 1 98.88 91 ILE A O 1
ATOM 737 N N . ILE A 1 92 ? -1.01 -17.812 -8.516 1 98.94 92 ILE A N 1
ATOM 738 C CA . ILE A 1 92 ? -0.788 -16.672 -7.645 1 98.94 92 ILE A CA 1
ATOM 739 C C . ILE A 1 92 ? -1.295 -15.398 -8.328 1 98.94 92 ILE A C 1
ATOM 741 O O . ILE A 1 92 ? -0.911 -15.102 -9.461 1 98.94 92 ILE A O 1
ATOM 745 N N . GLU A 1 93 ? -2.17 -14.68 -7.711 1 98.81 93 GLU A N 1
ATOM 746 C CA . GLU A 1 93 ? -2.561 -13.336 -8.117 1 98.81 93 GLU A CA 1
ATOM 747 C C . GLU A 1 93 ? -1.871 -12.281 -7.266 1 98.81 93 GLU A C 1
ATOM 749 O O . GLU A 1 93 ? -1.899 -12.352 -6.035 1 98.81 93 GLU A O 1
ATOM 754 N N . ILE A 1 94 ? -1.251 -11.312 -7.859 1 98.69 94 ILE A N 1
ATOM 755 C CA . ILE A 1 94 ? -0.448 -10.305 -7.168 1 98.69 94 ILE A CA 1
ATOM 756 C C . ILE A 1 94 ? -1.236 -9 -7.055 1 98.69 94 ILE A C 1
ATOM 758 O O . ILE A 1 94 ? -1.75 -8.492 -8.055 1 98.69 94 ILE A O 1
ATOM 762 N N . GLU A 1 95 ? -1.312 -8.508 -5.848 1 96.94 95 GLU A N 1
ATOM 763 C CA . GLU A 1 95 ? -2.002 -7.25 -5.562 1 96.94 95 GLU A CA 1
ATOM 764 C C . GLU A 1 95 ? -1.033 -6.191 -5.043 1 96.94 95 GLU A C 1
ATOM 766 O O . GLU A 1 95 ? -0.465 -6.344 -3.959 1 96.94 95 GLU A O 1
ATOM 771 N N . THR A 1 96 ? -0.894 -5.094 -5.727 1 92.38 96 THR A N 1
ATOM 772 C CA . THR A 1 96 ? 0.032 -4.031 -5.348 1 92.38 96 THR A CA 1
ATOM 773 C C . THR A 1 96 ? -0.656 -3.012 -4.445 1 92.38 96 THR A C 1
ATOM 775 O O . THR A 1 96 ? 0.009 -2.209 -3.785 1 92.38 96 THR A O 1
ATOM 778 N N . GLY A 1 97 ? -1.972 -2.996 -4.473 1 89.06 97 GLY A N 1
ATOM 779 C CA . GLY A 1 97 ? -2.725 -2.012 -3.713 1 89.06 97 GLY A CA 1
ATOM 780 C C . GLY A 1 97 ? -3.041 -0.759 -4.512 1 89.06 97 GLY A C 1
ATOM 781 O O . GLY A 1 97 ? -3.688 0.159 -4 1 89.06 97 GLY A O 1
ATOM 782 N N . PHE A 1 98 ? -2.707 -0.719 -5.734 1 89.38 98 PHE A N 1
ATOM 783 C CA . PHE A 1 98 ? -3 0.433 -6.582 1 89.38 98 PHE A CA 1
ATOM 784 C C . PHE A 1 98 ? -4.504 0.598 -6.77 1 89.38 98 PHE A C 1
ATOM 786 O O . PHE A 1 98 ? -5.211 -0.377 -7.023 1 89.38 98 PHE A O 1
ATOM 793 N N . THR A 1 99 ? -4.973 1.809 -6.68 1 93.69 99 THR A N 1
ATOM 794 C CA . THR A 1 99 ? -6.359 2.168 -6.938 1 93.69 99 THR A CA 1
ATOM 795 C C . THR A 1 99 ? -6.449 3.232 -8.031 1 93.69 99 THR A C 1
ATOM 797 O O . THR A 1 99 ? -5.855 4.305 -7.906 1 93.69 99 THR A O 1
ATOM 800 N N . PRO A 1 100 ? -7.168 2.971 -9.102 1 94.88 100 PRO A N 1
ATOM 801 C CA . PRO A 1 100 ? -7.34 3.977 -10.148 1 94.88 100 PRO A CA 1
ATOM 802 C C . PRO A 1 100 ? -8.047 5.234 -9.656 1 94.88 100 PRO A C 1
ATOM 804 O O . PRO A 1 100 ? -8.797 5.18 -8.672 1 94.88 100 PRO A O 1
ATOM 807 N N . PRO A 1 101 ? -7.859 6.352 -10.359 1 95.06 101 PRO A N 1
ATOM 808 C CA . PRO A 1 101 ? -8.445 7.629 -9.953 1 95.06 101 PRO A CA 1
ATOM 809 C C . PRO A 1 101 ? -9.969 7.566 -9.828 1 95.06 101 PRO A C 1
ATOM 811 O O . PRO A 1 101 ? -10.555 8.266 -9 1 95.06 101 PRO A O 1
ATOM 814 N N . GLU A 1 102 ? -10.586 6.684 -10.586 1 95.62 102 GLU A N 1
ATOM 815 C CA . GLU A 1 102 ? -12.039 6.578 -10.594 1 95.62 102 GLU A CA 1
ATOM 816 C C . GLU A 1 102 ? -12.57 6.07 -9.258 1 95.62 102 GLU A C 1
ATOM 818 O O . GLU A 1 102 ? -13.75 6.238 -8.945 1 95.62 102 GLU A O 1
ATOM 823 N N . HIS A 1 103 ? -11.719 5.484 -8.5 1 96.69 103 HIS A N 1
ATOM 824 C CA . HIS A 1 103 ? -12.133 4.922 -7.223 1 96.69 103 HIS A CA 1
ATOM 825 C C . HIS A 1 103 ? -11.414 5.605 -6.062 1 96.69 103 HIS A C 1
ATOM 827 O O . HIS A 1 103 ? -11.109 4.969 -5.055 1 96.69 103 HIS A O 1
ATOM 833 N N . ALA A 1 104 ? -11.125 6.867 -6.25 1 96 104 ALA A N 1
ATOM 834 C CA . ALA A 1 104 ? -10.398 7.652 -5.254 1 96 104 ALA A CA 1
ATOM 835 C C . ALA A 1 104 ? -11.219 7.828 -3.982 1 96 104 ALA A C 1
ATOM 837 O O . ALA A 1 104 ? -10.672 8.055 -2.904 1 96 104 ALA A O 1
ATOM 838 N N . MET A 1 105 ? -12.547 7.668 -3.973 1 95.81 105 MET A N 1
ATOM 839 C CA . MET A 1 105 ? -13.398 7.945 -2.818 1 95.81 105 MET A CA 1
ATOM 840 C C . MET A 1 105 ? -13.93 6.652 -2.211 1 95.81 105 MET A C 1
ATOM 84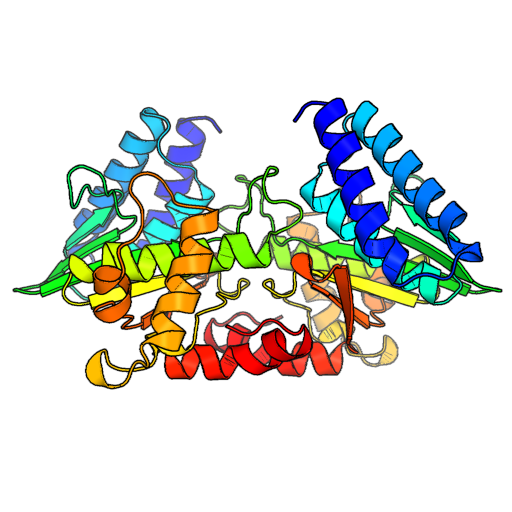2 O O . MET A 1 105 ? -14.602 6.68 -1.176 1 95.81 105 MET A O 1
ATOM 846 N N . ASP A 1 106 ? -13.711 5.555 -2.883 1 96.94 106 ASP A N 1
ATOM 847 C CA . ASP A 1 106 ? -14.141 4.25 -2.395 1 96.94 106 ASP A CA 1
ATOM 848 C C . ASP A 1 106 ? -13.023 3.219 -2.527 1 96.94 106 ASP A C 1
ATOM 850 O O . ASP A 1 106 ? -13.258 2.1 -2.99 1 96.94 106 ASP A O 1
ATOM 854 N N . THR A 1 107 ? -11.859 3.674 -2.172 1 97.31 107 THR A N 1
ATOM 855 C CA . THR A 1 107 ? -10.625 2.922 -2.379 1 97.31 107 THR A CA 1
ATOM 856 C C . THR A 1 107 ? -10.68 1.581 -1.653 1 97.31 107 THR A C 1
ATOM 858 O O . THR A 1 107 ? -10.305 0.549 -2.217 1 97.31 107 THR A O 1
ATOM 861 N N . ILE A 1 108 ? -11.141 1.558 -0.38 1 97.69 108 ILE A N 1
ATOM 862 C CA . ILE A 1 108 ? -11.102 0.353 0.441 1 97.69 108 ILE A CA 1
ATOM 863 C C . ILE A 1 108 ? -12.086 -0.678 -0.101 1 97.69 108 ILE A C 1
ATOM 865 O O . ILE A 1 108 ? -11.734 -1.845 -0.291 1 97.69 108 ILE A O 1
ATOM 869 N N . ASP A 1 109 ? -13.289 -0.221 -0.421 1 97.94 109 ASP A N 1
ATOM 870 C CA . ASP A 1 109 ? -14.289 -1.114 -0.997 1 97.94 109 ASP A CA 1
ATOM 871 C C . ASP A 1 109 ? -13.812 -1.683 -2.332 1 97.94 109 ASP A C 1
ATOM 873 O O . ASP A 1 109 ? -13.953 -2.881 -2.586 1 97.94 109 ASP A O 1
ATOM 877 N N . TYR A 1 110 ? -13.328 -0.795 -3.143 1 98.31 110 TYR A N 1
ATOM 878 C CA . TYR A 1 110 ? -12.844 -1.226 -4.449 1 98.31 110 TYR A CA 1
ATOM 879 C C . TYR A 1 110 ? -11.734 -2.264 -4.301 1 98.31 110 TYR A C 1
ATOM 881 O O . TYR A 1 110 ? -11.766 -3.309 -4.953 1 98.31 110 TYR A O 1
ATOM 889 N N . PHE A 1 111 ? -10.789 -1.977 -3.459 1 97.94 111 PHE A N 1
ATOM 890 C CA . PHE A 1 111 ? -9.648 -2.859 -3.25 1 97.94 111 PHE A CA 1
ATOM 891 C C . PHE A 1 111 ? -10.102 -4.203 -2.695 1 97.94 111 PHE A C 1
ATOM 893 O O . PHE A 1 111 ? -9.641 -5.254 -3.15 1 97.94 111 PHE A O 1
ATOM 900 N N . THR A 1 112 ? -10.984 -4.18 -1.739 1 98 112 THR A N 1
ATOM 901 C CA . THR A 1 112 ? -11.492 -5.402 -1.126 1 98 112 THR A CA 1
ATOM 902 C C . THR A 1 112 ? -12.258 -6.238 -2.141 1 98 112 THR A C 1
ATOM 904 O O . THR A 1 112 ? -12.102 -7.461 -2.199 1 98 112 THR A O 1
ATOM 907 N N . ALA A 1 113 ? -13.078 -5.562 -2.922 1 98.12 113 ALA A N 1
ATOM 908 C CA . ALA A 1 113 ? -13.828 -6.262 -3.963 1 98.12 113 ALA A CA 1
ATOM 909 C C . ALA A 1 113 ? -12.891 -6.926 -4.965 1 98.12 113 ALA A C 1
ATOM 911 O O . ALA A 1 113 ? -13.172 -8.016 -5.465 1 98.12 113 ALA A O 1
ATOM 912 N N . ARG A 1 114 ? -11.867 -6.262 -5.27 1 97.69 114 ARG A N 1
ATOM 913 C CA . ARG A 1 114 ? -10.867 -6.82 -6.184 1 97.69 114 ARG A CA 1
ATOM 914 C C . ARG A 1 114 ? -10.273 -8.109 -5.621 1 97.69 114 ARG A C 1
ATOM 916 O O . ARG A 1 114 ? -10.148 -9.102 -6.34 1 97.69 114 ARG A O 1
ATOM 923 N N . ILE A 1 115 ? -9.906 -8.117 -4.34 1 98.06 115 ILE A N 1
ATOM 924 C CA . ILE A 1 115 ? -9.367 -9.297 -3.662 1 98.06 115 ILE A CA 1
ATOM 925 C C . ILE A 1 115 ? -10.398 -10.422 -3.678 1 98.06 115 ILE A C 1
ATOM 927 O O . ILE A 1 115 ? -10.086 -11.555 -4.051 1 98.06 115 ILE A O 1
ATOM 931 N N . MET A 1 116 ? -11.617 -10.062 -3.352 1 98.31 116 MET A N 1
ATOM 932 C CA . MET A 1 116 ? -12.703 -11.039 -3.326 1 98.31 116 MET A CA 1
ATOM 933 C C . MET A 1 116 ? -12.906 -11.664 -4.703 1 98.31 116 MET A C 1
ATOM 935 O O . MET A 1 116 ? -13.055 -12.883 -4.82 1 98.31 116 MET A O 1
ATOM 939 N N . SER A 1 117 ? -12.953 -10.836 -5.641 1 97.81 117 SER A N 1
ATOM 940 C CA . SER A 1 117 ? -13.195 -11.297 -7.004 1 97.81 117 SER A CA 1
ATOM 941 C C . SER A 1 117 ? -12.078 -12.219 -7.484 1 97.81 117 SER A C 1
ATOM 943 O O . SER A 1 117 ? -12.336 -13.211 -8.172 1 97.81 117 SER A O 1
ATOM 945 N N . LYS A 1 118 ? -10.859 -11.914 -7.156 1 97.88 118 LYS A N 1
ATOM 946 C CA . LYS A 1 118 ? -9.734 -12.75 -7.555 1 97.88 118 LYS A CA 1
ATOM 947 C C . LYS A 1 118 ? -9.805 -14.117 -6.887 1 97.88 118 LYS A C 1
ATOM 949 O O . LYS A 1 118 ? -9.609 -15.148 -7.539 1 97.88 118 LYS A O 1
ATOM 954 N N . ILE A 1 119 ? -10.047 -14.078 -5.582 1 98.62 119 ILE A N 1
ATOM 955 C CA . ILE A 1 119 ? -10.172 -15.344 -4.871 1 98.62 119 ILE A CA 1
ATOM 956 C C . ILE A 1 119 ? -11.273 -16.188 -5.504 1 98.62 119 ILE A C 1
ATOM 958 O O . ILE A 1 119 ? -11.07 -17.359 -5.805 1 98.62 119 ILE A O 1
ATOM 962 N N . ALA A 1 120 ? -12.375 -15.57 -5.766 1 98.12 120 ALA A N 1
ATOM 963 C CA . ALA A 1 120 ? -13.562 -16.266 -6.262 1 98.12 120 ALA A CA 1
ATOM 964 C C . ALA A 1 120 ? -13.336 -16.797 -7.676 1 98.12 120 ALA A C 1
ATOM 966 O O . ALA A 1 120 ? -13.719 -17.922 -7.992 1 98.12 120 ALA A O 1
ATOM 967 N N . ARG A 1 121 ? -12.711 -16.031 -8.5 1 97 121 ARG A N 1
ATOM 968 C CA . ARG A 1 121 ? -12.594 -16.359 -9.922 1 97 121 ARG A CA 1
ATOM 969 C C . ARG A 1 121 ? -11.43 -17.312 -10.164 1 97 121 ARG A C 1
ATOM 971 O O . ARG A 1 121 ? -11.578 -18.297 -10.883 1 97 121 ARG A O 1
ATOM 978 N N . TYR A 1 122 ? -10.359 -17.094 -9.562 1 98.06 122 TYR A N 1
ATOM 979 C CA . TYR A 1 122 ? -9.141 -17.781 -9.969 1 98.06 122 TYR A CA 1
ATOM 980 C C . TYR A 1 122 ? -8.961 -19.078 -9.18 1 98.06 122 TYR A C 1
ATOM 982 O O . TYR A 1 122 ? -8.383 -20.031 -9.68 1 98.06 122 TYR A O 1
ATOM 990 N N . SER A 1 123 ? -9.5 -19.125 -7.988 1 98 123 SER A N 1
ATOM 991 C CA . SER A 1 123 ? -9.281 -20.297 -7.141 1 98 123 SER A CA 1
ATOM 992 C C . SER A 1 123 ? -9.945 -21.531 -7.723 1 98 123 SER A C 1
ATOM 994 O O . SER A 1 123 ? -9.578 -22.672 -7.387 1 98 123 SER A O 1
ATOM 996 N N . GLN A 1 124 ? -10.82 -21.375 -8.656 1 95.5 124 GLN A N 1
ATOM 997 C CA . GLN A 1 124 ? -11.539 -22.484 -9.266 1 95.5 124 GLN A CA 1
ATOM 998 C C . GLN A 1 124 ? -10.695 -23.156 -10.352 1 95.5 124 GLN A C 1
ATOM 1000 O O . GLN A 1 124 ? -11.023 -24.25 -10.812 1 95.5 124 GLN A O 1
ATOM 1005 N N . HIS A 1 125 ? -9.625 -22.609 -10.664 1 96.94 125 HIS A N 1
ATOM 1006 C CA . HIS A 1 125 ? -8.859 -23.078 -11.82 1 96.94 125 HIS A CA 1
ATOM 1007 C C . HIS A 1 125 ? -7.543 -23.703 -11.383 1 96.94 125 HIS A C 1
ATOM 1009 O O . HIS A 1 125 ? -6.633 -23.875 -12.195 1 96.94 125 HIS A O 1
ATOM 1015 N N . CYS A 1 126 ? -7.414 -24 -10.094 1 98 126 CYS A N 1
ATOM 1016 C CA . CYS A 1 126 ? -6.152 -24.547 -9.625 1 98 126 CYS A CA 1
ATOM 1017 C C . CYS A 1 126 ? -6.359 -25.391 -8.367 1 98 126 CYS A C 1
ATOM 1019 O O . CYS A 1 126 ? -7.406 -25.312 -7.723 1 98 126 CYS A O 1
ATOM 1021 N N . SER A 1 127 ? -5.375 -26.172 -8.102 1 97.5 127 SER A N 1
ATOM 1022 C CA . SER A 1 127 ? -5.363 -26.969 -6.879 1 97.5 127 SER A CA 1
ATOM 1023 C C . SER A 1 127 ? -5 -26.109 -5.668 1 97.5 127 SER A C 1
ATOM 1025 O O . SER A 1 127 ? -5.5 -26.344 -4.566 1 97.5 127 SER A O 1
ATOM 1027 N N . LYS A 1 128 ? -4.125 -25.172 -5.871 1 98.19 128 LYS A N 1
ATOM 1028 C CA . LYS A 1 128 ? -3.705 -24.25 -4.82 1 98.19 128 LYS A CA 1
ATOM 1029 C C . LYS A 1 128 ? -3.764 -22.797 -5.301 1 98.19 128 LYS A C 1
ATOM 1031 O O . LYS A 1 128 ? -3.168 -22.453 -6.324 1 98.19 128 LYS A O 1
ATOM 1036 N N . PHE A 1 129 ? -4.488 -22.016 -4.57 1 98.81 129 PHE A N 1
ATOM 1037 C CA . PHE A 1 129 ? -4.602 -20.609 -4.922 1 98.81 129 PHE A CA 1
ATOM 1038 C C . PHE A 1 129 ? -3.965 -19.719 -3.85 1 98.81 129 PHE A C 1
ATOM 1040 O O . PHE A 1 129 ? -4.168 -19.953 -2.654 1 98.81 129 PHE A O 1
ATOM 1047 N N . SER A 1 130 ? -3.168 -18.734 -4.305 1 98.88 130 SER A N 1
ATOM 1048 C CA . SER A 1 130 ? -2.508 -17.797 -3.391 1 98.88 130 SER A CA 1
ATOM 1049 C C . SER A 1 130 ? -2.658 -16.359 -3.861 1 98.88 130 SER A C 1
ATOM 1051 O O . SER A 1 130 ? -2.785 -16.109 -5.059 1 98.88 130 SER A O 1
ATOM 1053 N N . LEU A 1 131 ? -2.713 -15.492 -2.914 1 98.88 131 LEU A N 1
ATOM 1054 C CA . LEU A 1 131 ? -2.512 -14.07 -3.158 1 98.88 131 LEU A CA 1
ATOM 1055 C C . LEU A 1 131 ? -1.09 -13.656 -2.801 1 98.88 131 LEU A C 1
ATOM 1057 O O . LEU A 1 131 ? -0.46 -14.258 -1.933 1 98.88 131 LEU A O 1
ATOM 1061 N N . ALA A 1 132 ? -0.587 -12.703 -3.521 1 98.81 132 ALA A N 1
ATOM 1062 C CA . ALA A 1 132 ? 0.712 -12.125 -3.193 1 98.81 132 ALA A CA 1
ATOM 1063 C C . ALA A 1 132 ? 0.641 -10.594 -3.158 1 98.81 132 ALA A C 1
ATOM 1065 O O . ALA A 1 132 ? -0.12 -9.984 -3.914 1 98.81 132 ALA A O 1
ATOM 1066 N N . SER A 1 133 ? 1.355 -10.008 -2.311 1 98.25 133 SER A N 1
ATOM 1067 C CA . SER A 1 133 ? 1.438 -8.555 -2.191 1 98.25 133 SER A CA 1
ATOM 1068 C C . SER A 1 133 ? 2.805 -8.117 -1.67 1 98.25 133 SER A C 1
ATOM 1070 O O . SER A 1 133 ? 3.471 -8.867 -0.957 1 98.25 133 SER A O 1
ATOM 1072 N N . PRO A 1 134 ? 3.285 -6.875 -2.064 1 97.44 134 PRO A N 1
ATOM 1073 C CA . PRO A 1 134 ? 4.453 -6.348 -1.353 1 97.44 134 PRO A CA 1
ATOM 1074 C C . PRO A 1 134 ? 4.277 -6.363 0.164 1 97.44 134 PRO A C 1
ATOM 1076 O O . PRO A 1 134 ? 3.174 -6.125 0.665 1 97.44 134 PRO A O 1
ATOM 1079 N N . ALA A 1 135 ? 5.332 -6.559 0.872 1 95.69 135 ALA A N 1
ATOM 1080 C CA . ALA A 1 135 ? 5.293 -6.707 2.324 1 95.69 135 ALA A CA 1
ATOM 1081 C C . ALA A 1 135 ? 4.848 -5.41 2.996 1 95.69 135 ALA A C 1
ATOM 1083 O O . ALA A 1 135 ? 4.473 -5.414 4.172 1 95.69 135 ALA A O 1
ATOM 1084 N N . THR A 1 136 ? 4.855 -4.312 2.307 1 96.44 136 THR A N 1
ATOM 1085 C CA . THR A 1 136 ? 4.449 -3.023 2.859 1 96.44 136 THR A CA 1
ATOM 1086 C C . THR A 1 136 ? 2.984 -2.738 2.545 1 96.44 136 THR A C 1
ATOM 1088 O O . THR A 1 136 ? 2.488 -1.643 2.816 1 96.44 136 THR A O 1
ATOM 1091 N N . GLY A 1 137 ? 2.291 -3.635 1.938 1 96.06 137 GLY A N 1
ATOM 1092 C CA . GLY A 1 137 ? 0.856 -3.557 1.712 1 96.06 137 GLY A CA 1
ATOM 1093 C C . GLY A 1 137 ? 0.067 -4.551 2.541 1 96.06 137 GLY A C 1
ATOM 1094 O O . GLY A 1 137 ? 0.563 -5.637 2.859 1 96.06 137 GLY A O 1
ATOM 1095 N N . ILE A 1 138 ? -1.18 -4.137 2.838 1 97.12 138 ILE A N 1
ATOM 1096 C CA . ILE A 1 138 ? -2.074 -5.023 3.576 1 97.12 138 ILE A CA 1
ATOM 1097 C C . ILE A 1 138 ? -3.273 -5.391 2.705 1 97.12 138 ILE A C 1
ATOM 1099 O O . ILE A 1 138 ? -3.98 -4.508 2.211 1 97.12 138 ILE A O 1
ATOM 1103 N N . LEU A 1 139 ? -3.479 -6.625 2.57 1 97.44 139 LEU A N 1
ATOM 1104 C CA . LEU A 1 139 ? -4.664 -7.117 1.882 1 97.44 139 LEU A CA 1
ATOM 1105 C C . LEU A 1 139 ? -5.836 -7.258 2.85 1 97.44 139 LEU A C 1
ATOM 1107 O O . LEU A 1 139 ? -5.766 -8.031 3.809 1 97.44 139 LEU A O 1
ATOM 1111 N N . PRO A 1 140 ? -6.855 -6.527 2.648 1 96.81 140 PRO A N 1
ATOM 1112 C CA . PRO A 1 140 ? -8.047 -6.746 3.475 1 96.81 140 PRO A CA 1
ATOM 1113 C C . PRO A 1 140 ? -8.812 -8.008 3.084 1 96.81 140 PRO A C 1
ATOM 1115 O O . PRO A 1 140 ? -9.844 -7.93 2.418 1 96.81 140 PRO A O 1
ATOM 1118 N N . ILE A 1 141 ? -8.391 -9.133 3.539 1 97.31 141 ILE A N 1
ATOM 1119 C CA . ILE A 1 141 ? -8.969 -10.422 3.184 1 97.31 141 ILE A CA 1
ATOM 1120 C C . ILE A 1 141 ? -10.242 -10.656 3.998 1 97.31 141 ILE A C 1
ATOM 1122 O O . ILE A 1 141 ? -10.195 -10.703 5.23 1 97.31 141 ILE A O 1
ATOM 1126 N N . PRO A 1 142 ? -11.344 -10.82 3.338 1 96.19 142 PRO A N 1
ATOM 1127 C CA . PRO A 1 142 ? -12.562 -11.141 4.082 1 96.19 142 PRO A CA 1
ATOM 1128 C C . PRO A 1 142 ? -12.477 -12.469 4.82 1 96.19 142 PRO A C 1
ATOM 1130 O O . PRO A 1 142 ? -12.023 -13.469 4.254 1 96.19 142 PRO A O 1
ATOM 1133 N N . LYS A 1 143 ? -13.023 -12.539 6.004 1 95.62 143 LYS A N 1
ATOM 1134 C CA . LYS A 1 143 ? -12.867 -13.672 6.91 1 95.62 143 LYS A CA 1
ATOM 1135 C C . LYS A 1 143 ? -13.602 -14.906 6.375 1 95.62 143 LYS A C 1
ATOM 1137 O O . LYS A 1 143 ? -13.25 -16.031 6.719 1 95.62 143 LYS A O 1
ATOM 1142 N N . ILE A 1 144 ? -14.555 -14.68 5.551 1 97.62 144 ILE A N 1
ATOM 1143 C CA . ILE A 1 144 ? -15.32 -15.797 5 1 97.62 144 ILE A CA 1
ATOM 1144 C C . ILE A 1 144 ? -14.391 -16.75 4.27 1 97.62 144 ILE A C 1
ATOM 1146 O O . ILE A 1 144 ? -14.641 -17.953 4.223 1 97.62 144 ILE A O 1
ATOM 1150 N N . PHE A 1 145 ? -13.297 -16.266 3.73 1 98.12 145 PHE A N 1
ATOM 1151 C CA . PHE A 1 145 ? -12.414 -17.094 2.908 1 98.12 145 PHE A CA 1
ATOM 1152 C C . PHE A 1 145 ? -11.445 -17.875 3.777 1 98.12 145 PHE A C 1
ATOM 1154 O O . PHE A 1 145 ? -10.633 -18.656 3.266 1 98.12 145 PHE A O 1
ATOM 1161 N N . LEU A 1 146 ? -11.492 -17.656 5.07 1 98.06 146 LEU A N 1
ATOM 1162 C CA . LEU A 1 146 ? -10.727 -18.453 6.023 1 98.06 146 LEU A CA 1
ATOM 1163 C C . LEU A 1 146 ? -11.484 -19.719 6.398 1 98.06 146 LEU A C 1
ATOM 1165 O O . LEU A 1 146 ? -10.906 -20.641 6.988 1 98.06 146 LEU A O 1
ATOM 1169 N N . LEU A 1 147 ? -12.758 -19.797 6 1 97.81 147 LEU A N 1
ATOM 1170 C CA . LEU A 1 147 ? -13.633 -20.922 6.328 1 97.81 147 LEU A CA 1
ATOM 1171 C C . LEU A 1 147 ? -13.773 -21.875 5.137 1 97.81 147 LEU A C 1
ATOM 1173 O O . LEU A 1 147 ? -13.766 -21.438 3.986 1 97.81 147 LEU A O 1
ATOM 1177 N N . PRO A 1 148 ? -13.945 -23.156 5.414 1 97.06 148 PRO A N 1
ATOM 1178 C CA . PRO A 1 148 ? -14.328 -24.047 4.316 1 97.06 148 PRO A CA 1
ATOM 1179 C C . PRO A 1 148 ? -15.719 -23.75 3.77 1 97.06 148 PRO A C 1
ATOM 1181 O O . PRO A 1 148 ? -16.562 -23.188 4.48 1 97.06 148 PRO A O 1
ATOM 1184 N N . PRO A 1 149 ? -15.961 -24.125 2.561 1 96.69 149 PRO A N 1
ATOM 1185 C CA . PRO A 1 149 ? -17.234 -23.812 1.9 1 96.69 149 PRO A CA 1
ATOM 1186 C C . PRO A 1 149 ? -18.438 -24.203 2.736 1 96.69 149 PRO A C 1
ATOM 1188 O O . PRO A 1 149 ? -19.391 -23.422 2.855 1 96.69 149 PRO A O 1
ATOM 1191 N N . ASN A 1 150 ? -18.453 -25.344 3.398 1 96.62 150 ASN A N 1
ATOM 1192 C CA . ASN A 1 150 ? -19.609 -25.859 4.113 1 96.62 150 ASN A CA 1
ATOM 1193 C C . ASN A 1 150 ? -19.875 -25.078 5.395 1 96.62 150 ASN A C 1
ATOM 1195 O O . ASN A 1 150 ? -20.953 -25.203 5.98 1 96.62 150 ASN A O 1
ATOM 1199 N N . ALA A 1 151 ? -18.938 -24.266 5.793 1 97.88 151 ALA A N 1
ATOM 1200 C CA . ALA A 1 151 ? -19.078 -23.5 7.031 1 97.88 151 ALA A CA 1
ATOM 1201 C C . ALA A 1 151 ? -19.469 -22.062 6.75 1 97.88 151 ALA A C 1
ATOM 1203 O O . ALA A 1 151 ? -19.703 -21.281 7.676 1 97.88 151 ALA A O 1
ATOM 1204 N N . ARG A 1 152 ? -19.609 -21.656 5.473 1 98.19 152 ARG A N 1
ATOM 1205 C CA . ARG A 1 152 ? -19.938 -20.297 5.102 1 98.19 152 ARG A CA 1
ATOM 1206 C C . ARG A 1 152 ? -21.453 -20.062 5.148 1 98.19 152 ARG A C 1
ATOM 1208 O O . ARG A 1 152 ? -22.219 -20.812 4.539 1 98.19 152 ARG A O 1
ATOM 1215 N N . LYS A 1 153 ? -21.828 -19.016 5.945 1 97.56 153 LYS A N 1
ATOM 1216 C CA . LYS A 1 153 ? -23.234 -18.625 6.004 1 97.56 153 LYS A CA 1
ATOM 1217 C C . LYS A 1 153 ? -23.688 -17.969 4.699 1 97.56 153 LYS A C 1
ATOM 1219 O O . LYS A 1 153 ? -22.953 -17.172 4.121 1 97.56 153 LYS A O 1
ATOM 1224 N N . LYS A 1 154 ? -24.891 -18.281 4.328 1 97.81 154 LYS A N 1
ATOM 1225 C CA . LYS A 1 154 ? -25.469 -17.75 3.094 1 97.81 154 LYS A CA 1
ATOM 1226 C C . LYS A 1 154 ? -25.453 -16.219 3.096 1 97.81 154 LYS A C 1
ATOM 1228 O O . LYS A 1 154 ? -25.156 -15.594 2.074 1 97.81 154 LYS A O 1
ATOM 1233 N N . GLU A 1 155 ? -25.734 -15.656 4.211 1 97.88 155 GLU A N 1
ATOM 1234 C CA . GLU A 1 155 ? -25.797 -14.203 4.324 1 97.88 155 GLU A CA 1
ATOM 1235 C C . GLU A 1 155 ? -24.422 -13.57 4.102 1 97.88 155 GLU A C 1
ATOM 1237 O O . GLU A 1 155 ? -24.328 -12.492 3.508 1 97.88 155 GLU A O 1
ATOM 1242 N N . ASP A 1 156 ? -23.438 -14.195 4.543 1 97.88 156 ASP A N 1
ATOM 1243 C CA . ASP A 1 156 ? -22.078 -13.68 4.387 1 97.88 156 ASP A CA 1
ATOM 1244 C C . ASP A 1 156 ? -21.625 -13.773 2.936 1 97.88 156 ASP A C 1
ATOM 1246 O O . ASP A 1 156 ? -20.969 -12.867 2.428 1 97.88 156 ASP A O 1
ATOM 1250 N N . VAL A 1 157 ? -21.984 -14.852 2.264 1 98.56 157 VAL A N 1
ATOM 1251 C CA . VAL A 1 157 ? -21.656 -15.016 0.85 1 98.56 157 VAL A CA 1
ATOM 1252 C C . VAL A 1 157 ? -22.359 -13.93 0.033 1 98.56 157 VAL A C 1
ATOM 1254 O O . VAL A 1 157 ? -21.75 -13.336 -0.866 1 98.56 157 VAL A O 1
ATOM 1257 N N . GLN A 1 158 ? -23.562 -13.664 0.392 1 98.31 158 GLN A N 1
ATOM 1258 C CA . GLN A 1 158 ? -24.328 -12.648 -0.32 1 98.31 158 GLN A CA 1
ATOM 1259 C C . GLN A 1 158 ? -23.719 -11.266 -0.131 1 98.31 158 GLN A C 1
ATOM 1261 O O . GLN A 1 158 ? -23.688 -10.453 -1.062 1 98.31 158 GLN A O 1
ATOM 1266 N N . LYS A 1 159 ? -23.266 -10.984 1.039 1 97.81 159 LYS A N 1
ATOM 1267 C CA . LYS A 1 159 ? -22.625 -9.703 1.304 1 97.81 159 LYS A CA 1
ATOM 1268 C C . LYS A 1 159 ? -21.406 -9.508 0.406 1 97.81 159 LYS A C 1
ATOM 1270 O O . LYS A 1 159 ? -21.188 -8.414 -0.126 1 97.81 159 LYS A O 1
ATOM 1275 N N . VAL A 1 160 ? -20.609 -10.555 0.285 1 98.25 160 VAL A N 1
ATOM 1276 C CA . VAL A 1 160 ? -19.438 -10.523 -0.591 1 98.25 160 VAL A CA 1
ATOM 1277 C C . VAL A 1 160 ? -19.891 -10.281 -2.033 1 98.25 160 VAL A C 1
ATOM 1279 O O . VAL A 1 160 ? -19.312 -9.445 -2.734 1 98.25 160 VAL A O 1
ATOM 1282 N N . LYS A 1 161 ? -20.906 -11.016 -2.457 1 98.5 161 LYS A N 1
ATOM 1283 C CA . LYS A 1 161 ? -21.406 -10.867 -3.818 1 98.5 161 LYS A CA 1
ATOM 1284 C C . LYS A 1 161 ? -21.891 -9.438 -4.074 1 98.5 161 LYS A C 1
ATOM 1286 O O . LYS A 1 161 ? -21.641 -8.883 -5.145 1 98.5 161 LYS A O 1
ATOM 1291 N N . ASP A 1 162 ? -22.562 -8.883 -3.152 1 98.19 162 ASP A N 1
ATOM 1292 C CA . ASP A 1 162 ? -23.094 -7.527 -3.289 1 98.19 162 ASP A CA 1
ATOM 1293 C C . ASP A 1 162 ? -21.969 -6.516 -3.48 1 98.19 162 ASP A C 1
ATOM 1295 O O . ASP A 1 162 ? -22.078 -5.605 -4.301 1 98.19 162 ASP A O 1
ATOM 1299 N N . LEU A 1 163 ? -20.938 -6.648 -2.705 1 98.25 163 LEU A N 1
ATOM 1300 C CA . LEU A 1 163 ? -19.797 -5.742 -2.852 1 98.25 163 LEU A CA 1
ATOM 1301 C C . LEU A 1 163 ? -19.125 -5.926 -4.207 1 98.25 163 LEU A C 1
ATOM 1303 O O . LEU A 1 163 ? -18.797 -4.941 -4.871 1 98.25 163 LEU A O 1
ATOM 1307 N N . CYS A 1 164 ? -18.922 -7.16 -4.625 1 98.31 164 CYS A N 1
ATOM 1308 C CA . CYS A 1 164 ? -18.328 -7.434 -5.922 1 98.31 164 CYS A CA 1
ATOM 1309 C C . CYS A 1 164 ? -19.156 -6.844 -7.051 1 98.31 164 CYS A C 1
ATOM 1311 O O . CYS A 1 164 ? -18.625 -6.289 -8.008 1 98.31 164 CYS A O 1
ATOM 1313 N N . ASP A 1 165 ? -20.469 -6.93 -6.926 1 98.25 165 ASP A N 1
ATOM 1314 C CA . ASP A 1 165 ? -21.375 -6.488 -7.973 1 98.25 165 ASP A CA 1
ATOM 1315 C C . ASP A 1 165 ? -21.297 -4.977 -8.172 1 98.25 165 ASP A C 1
ATOM 1317 O O . ASP A 1 165 ? -21.672 -4.465 -9.227 1 98.25 165 ASP A O 1
ATOM 1321 N N . LYS A 1 166 ? -20.844 -4.316 -7.207 1 97.81 166 LYS A N 1
ATOM 1322 C CA . LYS A 1 166 ? -20.672 -2.871 -7.336 1 97.81 166 LYS A CA 1
ATOM 1323 C C . LYS A 1 166 ? -19.609 -2.539 -8.367 1 97.81 166 LYS A C 1
ATOM 1325 O O . LYS A 1 166 ? -19.656 -1.488 -9.016 1 97.81 166 LYS A O 1
ATOM 1330 N N . TYR A 1 167 ? -18.656 -3.412 -8.617 1 97.31 167 TYR A N 1
ATOM 1331 C CA . TYR A 1 167 ? -17.484 -3.055 -9.406 1 97.31 167 TYR A CA 1
ATOM 1332 C C . TYR A 1 167 ? -17.312 -4.004 -10.586 1 97.31 167 TYR A C 1
ATOM 1334 O O . TYR A 1 167 ? -16.672 -3.654 -11.586 1 97.31 167 TYR A O 1
ATOM 1342 N N . TYR A 1 168 ? -17.766 -5.207 -10.422 1 95.19 168 TYR A N 1
ATOM 1343 C CA . TYR A 1 168 ? -17.594 -6.234 -11.445 1 95.19 168 TYR A CA 1
ATOM 1344 C C . TYR A 1 168 ? -18.953 -6.727 -11.945 1 95.19 168 TYR A C 1
ATOM 1346 O O . TYR A 1 168 ? -19.547 -7.625 -11.352 1 95.19 168 TYR A O 1
ATOM 1354 N N . LYS A 1 169 ? -19.297 -6.258 -13.109 1 92.75 169 LYS A N 1
ATOM 1355 C CA . LYS A 1 169 ? -20.656 -6.523 -13.586 1 92.75 169 LYS A CA 1
ATOM 1356 C C . LYS A 1 169 ? -20.625 -7.395 -14.844 1 92.75 169 LYS A C 1
ATOM 1358 O O . LYS A 1 169 ? -21.578 -8.117 -15.125 1 92.75 169 LYS A O 1
ATOM 1363 N N . ASN A 1 170 ? -19.453 -7.395 -15.586 1 89.94 170 ASN A N 1
ATOM 1364 C CA . ASN A 1 170 ? -19.406 -8.117 -16.844 1 89.94 170 ASN A CA 1
ATOM 1365 C C . ASN A 1 170 ? -18.094 -8.852 -17.031 1 89.94 170 ASN A C 1
ATOM 1367 O O . ASN A 1 170 ? -17.094 -8.258 -17.453 1 89.94 170 ASN A O 1
ATOM 1371 N N . PRO A 1 171 ? -18.156 -10.062 -16.984 1 92.12 171 PRO A N 1
ATOM 1372 C CA . PRO A 1 171 ? -19.172 -10.898 -16.359 1 92.12 171 PRO A CA 1
ATOM 1373 C C . PRO A 1 171 ? -19.219 -10.742 -14.836 1 92.12 171 PRO A C 1
ATOM 1375 O O . PRO A 1 171 ? -18.203 -10.414 -14.219 1 92.12 171 PRO A O 1
ATOM 1378 N N . PRO A 1 172 ? -20.375 -10.891 -14.211 1 95.5 172 PRO A N 1
ATOM 1379 C CA . PRO A 1 172 ? -20.469 -10.797 -12.75 1 95.5 172 PRO A CA 1
ATOM 1380 C C . PRO A 1 172 ? -19.828 -11.992 -12.039 1 95.5 172 PRO A C 1
ATOM 1382 O O . PRO A 1 172 ? -19.594 -13.031 -12.656 1 95.5 172 PRO A O 1
ATOM 1385 N N . ILE A 1 173 ? -19.5 -11.773 -10.781 1 96.81 173 ILE A N 1
ATOM 1386 C CA . ILE A 1 173 ? -19.062 -12.875 -9.938 1 96.81 173 ILE A CA 1
ATOM 1387 C C . ILE A 1 173 ? -20.281 -13.656 -9.43 1 96.81 173 ILE A C 1
ATOM 1389 O O . ILE A 1 173 ? -21.188 -13.078 -8.828 1 96.81 173 ILE A O 1
ATOM 1393 N N . GLU A 1 174 ? -20.297 -14.891 -9.641 1 96.81 174 GLU A N 1
ATOM 1394 C CA . GLU A 1 174 ? -21.453 -15.703 -9.266 1 96.81 174 GLU A CA 1
ATOM 1395 C C . GLU A 1 174 ? -21.391 -16.125 -7.801 1 96.81 174 GLU A C 1
ATOM 1397 O O . GLU A 1 174 ? -20.297 -16.281 -7.242 1 96.81 174 GLU A O 1
ATOM 1402 N N . TYR A 1 175 ? -22.594 -16.328 -7.25 1 97.94 175 TYR A N 1
ATOM 1403 C CA . TYR A 1 175 ? -22.719 -16.766 -5.863 1 97.94 175 TYR A CA 1
ATOM 1404 C C . TYR A 1 175 ? -21.906 -18.031 -5.605 1 97.94 175 TYR A C 1
ATOM 1406 O O . TYR A 1 175 ? -21.141 -18.094 -4.633 1 97.94 175 TYR A O 1
ATOM 1414 N N . ASP A 1 176 ? -21.969 -19 -6.445 1 97.81 176 ASP A N 1
ATOM 1415 C CA . ASP A 1 176 ? -21.297 -20.297 -6.27 1 97.81 176 ASP A CA 1
ATOM 1416 C C . ASP A 1 176 ? -19.781 -20.141 -6.352 1 97.81 176 ASP A C 1
ATOM 1418 O O . ASP A 1 176 ? -19.047 -20.891 -5.699 1 97.81 176 ASP A O 1
ATOM 1422 N N . ASP A 1 177 ? -19.297 -19.203 -7.18 1 97.5 177 ASP A N 1
ATOM 1423 C CA . ASP A 1 177 ? -17.859 -18.922 -7.25 1 97.5 177 ASP A CA 1
ATOM 1424 C C . ASP A 1 177 ? -17.328 -18.484 -5.891 1 97.5 177 ASP A C 1
ATOM 1426 O O . ASP A 1 177 ? -16.219 -18.891 -5.5 1 97.5 177 ASP A O 1
ATOM 1430 N N . ILE A 1 178 ? -18.109 -17.672 -5.199 1 98.5 178 ILE A N 1
ATOM 1431 C CA . ILE A 1 178 ? -17.719 -17.172 -3.885 1 98.5 178 ILE A CA 1
ATOM 1432 C C . ILE A 1 178 ? -17.844 -18.297 -2.854 1 98.5 178 ILE A C 1
ATOM 1434 O O . ILE A 1 178 ? -16.938 -18.516 -2.053 1 98.5 178 ILE A O 1
ATOM 1438 N N . LEU A 1 179 ? -18.938 -19 -2.932 1 98.38 179 LEU A N 1
ATOM 1439 C CA . LEU A 1 179 ? -19.203 -20.062 -1.979 1 98.38 179 LEU A CA 1
ATOM 1440 C C . LEU A 1 179 ? -18.094 -21.125 -2.018 1 98.38 179 LEU A C 1
ATOM 1442 O O . LEU A 1 179 ? -17.656 -21.594 -0.971 1 98.38 179 LEU A O 1
ATOM 1446 N N . ASN A 1 180 ? -17.594 -21.469 -3.15 1 98 180 ASN A N 1
ATOM 1447 C CA . ASN A 1 180 ? -16.688 -22.594 -3.318 1 98 180 ASN A CA 1
ATOM 1448 C C . ASN A 1 180 ? -15.234 -22.141 -3.408 1 98 180 ASN A C 1
ATOM 1450 O O . ASN A 1 180 ? -14.328 -22.953 -3.604 1 98 180 ASN A O 1
ATOM 1454 N N . ALA A 1 181 ? -14.992 -20.844 -3.268 1 98.44 181 ALA A N 1
ATOM 1455 C CA . ALA A 1 181 ? -13.656 -20.281 -3.422 1 98.44 181 ALA A CA 1
ATOM 1456 C C . ALA A 1 181 ? -12.727 -20.75 -2.307 1 98.44 181 ALA A C 1
ATOM 1458 O O . ALA A 1 181 ? -13.188 -21.125 -1.223 1 98.44 181 ALA A O 1
ATOM 1459 N N . HIS A 1 182 ? -11.414 -20.781 -2.594 1 97.81 182 HIS A N 1
ATOM 1460 C CA . HIS A 1 182 ? -10.406 -21.172 -1.614 1 97.81 182 HIS A CA 1
ATOM 1461 C C . HIS A 1 182 ? -9.195 -20.25 -1.672 1 97.81 182 HIS A C 1
ATOM 1463 O O . HIS A 1 182 ? -8.828 -19.766 -2.746 1 97.81 182 HIS A O 1
ATOM 1469 N N . LEU A 1 183 ? -8.633 -20.016 -0.576 1 98.75 183 LEU A N 1
ATOM 1470 C CA . LEU A 1 183 ? -7.367 -19.312 -0.403 1 98.75 183 LEU A CA 1
ATOM 1471 C C . LEU A 1 183 ? -6.391 -20.141 0.421 1 98.75 183 LEU A C 1
ATOM 1473 O O . LEU A 1 183 ? -6.633 -20.406 1.602 1 98.75 183 LEU A O 1
ATOM 1477 N N . HIS A 1 184 ? -5.312 -20.531 -0.19 1 98.56 184 HIS A N 1
ATOM 1478 C CA . HIS A 1 184 ? -4.418 -21.469 0.463 1 98.56 184 HIS A CA 1
ATOM 1479 C C . HIS A 1 184 ? -3.252 -20.766 1.139 1 98.56 184 HIS A C 1
ATOM 1481 O O . HIS A 1 184 ? -2.74 -21.234 2.158 1 98.56 184 HIS A O 1
ATOM 1487 N N . SER A 1 185 ? -2.824 -19.641 0.582 1 98.62 185 SER A N 1
ATOM 1488 C CA . SER A 1 185 ? -1.684 -18.938 1.17 1 98.62 185 SER A CA 1
ATOM 1489 C C . SER A 1 185 ? -1.646 -17.484 0.741 1 98.62 185 SER A C 1
ATOM 1491 O O . SER A 1 185 ? -2.348 -17.078 -0.192 1 98.62 185 SER A O 1
ATOM 1493 N N . VAL A 1 186 ? -0.955 -16.719 1.46 1 98.69 186 VAL A N 1
ATOM 1494 C CA . VAL A 1 186 ? -0.62 -15.344 1.146 1 98.69 186 VAL A CA 1
ATOM 1495 C C . VAL A 1 186 ? 0.897 -15.172 1.104 1 98.69 186 VAL A C 1
ATOM 1497 O O . VAL A 1 186 ? 1.595 -15.531 2.057 1 98.69 186 VAL A O 1
ATOM 1500 N N . TYR A 1 187 ? 1.396 -14.695 -0.027 1 98.75 187 TYR A N 1
ATOM 1501 C CA . TYR A 1 187 ? 2.82 -14.422 -0.19 1 98.75 187 TYR A CA 1
ATOM 1502 C C . TYR A 1 187 ? 3.137 -12.961 0.099 1 98.75 187 TYR A C 1
ATOM 1504 O O . TYR A 1 187 ? 2.555 -12.062 -0.512 1 98.75 187 TYR A O 1
ATOM 1512 N N . LEU A 1 188 ? 4.027 -12.75 1.044 1 98.56 188 LEU A N 1
ATOM 1513 C CA . LEU A 1 188 ? 4.594 -11.43 1.282 1 98.56 188 LEU A CA 1
ATOM 1514 C C . LEU A 1 188 ? 5.895 -11.25 0.51 1 98.56 188 LEU A C 1
ATOM 1516 O O . LEU A 1 188 ? 6.871 -11.961 0.758 1 98.56 188 LEU A O 1
ATOM 1520 N N . ILE A 1 189 ? 5.926 -10.258 -0.345 1 98.44 189 ILE A N 1
ATOM 1521 C CA . ILE A 1 189 ? 7.062 -10.109 -1.249 1 98.44 189 ILE A CA 1
ATOM 1522 C C . ILE A 1 189 ? 8.031 -9.07 -0.694 1 98.44 189 ILE A C 1
ATOM 1524 O O . ILE A 1 189 ? 7.652 -7.914 -0.476 1 98.44 189 ILE A O 1
ATOM 1528 N N . ASN A 1 190 ? 9.203 -9.484 -0.424 1 98.25 190 ASN A N 1
ATOM 1529 C CA . ASN A 1 190 ? 10.32 -8.57 -0.198 1 98.25 190 ASN A CA 1
ATOM 1530 C C . ASN A 1 190 ? 11.07 -8.281 -1.491 1 98.25 190 ASN A C 1
ATOM 1532 O O . ASN A 1 190 ? 11.953 -9.047 -1.889 1 98.25 190 ASN A O 1
ATOM 1536 N N . ILE A 1 191 ? 10.75 -7.184 -2.053 1 97.81 191 ILE A N 1
ATOM 1537 C CA . ILE A 1 191 ? 11.25 -6.844 -3.381 1 97.81 191 ILE A CA 1
ATOM 1538 C C . ILE A 1 191 ? 12.766 -6.668 -3.33 1 97.81 191 ILE A C 1
ATOM 1540 O O . ILE A 1 191 ? 13.492 -7.23 -4.152 1 97.81 191 ILE A O 1
ATOM 1544 N N . ASP A 1 192 ? 13.266 -5.949 -2.396 1 97.38 192 ASP A N 1
ATOM 1545 C CA . ASP A 1 192 ? 14.688 -5.648 -2.291 1 97.38 192 ASP A CA 1
ATOM 1546 C C . ASP A 1 192 ? 15.5 -6.918 -2.047 1 97.38 192 ASP A C 1
ATOM 1548 O O . ASP A 1 192 ? 16.594 -7.07 -2.584 1 97.38 192 ASP A O 1
ATOM 1552 N N . GLY A 1 193 ? 14.93 -7.785 -1.212 1 96.94 193 GLY A N 1
ATOM 1553 C CA . GLY A 1 193 ? 15.609 -9.031 -0.906 1 96.94 193 GLY A CA 1
ATOM 1554 C C . GLY A 1 193 ? 15.445 -10.086 -1.986 1 96.94 193 GLY A C 1
ATOM 1555 O O . GLY A 1 193 ? 16.203 -11.062 -2.035 1 96.94 193 GLY A O 1
ATOM 1556 N N . GLY A 1 194 ? 14.469 -9.953 -2.854 1 97.5 194 GLY A N 1
ATOM 1557 C CA . GLY A 1 194 ? 14.219 -10.898 -3.928 1 97.5 194 GLY A CA 1
ATOM 1558 C C . GLY A 1 194 ? 13.656 -12.227 -3.439 1 97.5 194 GLY A C 1
ATOM 1559 O O . GLY A 1 194 ? 14.062 -13.289 -3.914 1 97.5 194 GLY A O 1
ATOM 1560 N N . PHE A 1 195 ? 12.836 -12.133 -2.451 1 98 195 PHE A N 1
ATOM 1561 C CA . PHE A 1 195 ? 12.25 -13.375 -1.95 1 98 195 PHE A CA 1
ATOM 1562 C C . PHE A 1 195 ? 10.82 -13.148 -1.467 1 98 195 PHE A C 1
ATOM 1564 O O . PHE A 1 195 ? 10.352 -12.008 -1.419 1 98 195 PHE A O 1
ATOM 1571 N N . VAL A 1 196 ? 10.125 -14.219 -1.161 1 98.31 196 VAL A N 1
ATOM 1572 C CA . VAL A 1 196 ? 8.773 -14.156 -0.619 1 98.31 196 VAL A CA 1
ATOM 1573 C C . VAL A 1 196 ? 8.703 -14.953 0.683 1 98.31 196 VAL A C 1
ATOM 1575 O O . VAL A 1 196 ? 9.477 -15.891 0.889 1 98.31 196 VAL A O 1
ATOM 1578 N N . LYS A 1 197 ? 7.875 -14.523 1.506 1 98.25 197 LYS A N 1
ATOM 1579 C CA . LYS A 1 197 ? 7.465 -15.289 2.678 1 98.25 197 LYS A CA 1
ATOM 1580 C C . LYS A 1 197 ? 6.023 -15.773 2.539 1 98.25 197 LYS A C 1
ATOM 1582 O O . LYS A 1 197 ? 5.117 -14.977 2.285 1 98.25 197 LYS A O 1
ATOM 1587 N N . GLU A 1 198 ? 5.836 -17.062 2.641 1 98.31 198 GLU A N 1
ATOM 1588 C CA . GLU A 1 198 ? 4.508 -17.656 2.523 1 98.31 198 GLU A CA 1
ATOM 1589 C C . GLU A 1 198 ? 3.848 -17.797 3.891 1 98.31 198 GLU A C 1
ATOM 1591 O O . GLU A 1 198 ? 4.445 -18.359 4.816 1 98.31 198 GLU A O 1
ATOM 1596 N N . LEU A 1 199 ? 2.643 -17.344 4.012 1 98.12 199 LEU A N 1
ATOM 1597 C CA . LEU A 1 199 ? 1.851 -17.469 5.23 1 98.12 199 LEU A CA 1
ATOM 1598 C C . LEU A 1 199 ? 0.529 -18.172 4.949 1 98.12 199 LEU A C 1
ATOM 1600 O O . LEU A 1 199 ? -0.029 -18.047 3.857 1 98.12 199 LEU A O 1
ATOM 1604 N N . ASP A 1 200 ? 0.077 -18.922 5.969 1 98 200 ASP A N 1
ATOM 1605 C CA . ASP A 1 200 ? -1.311 -19.359 5.855 1 98 200 ASP A CA 1
ATOM 1606 C C . ASP A 1 200 ? -2.271 -18.203 6.062 1 98 200 ASP A C 1
ATOM 1608 O O . ASP A 1 200 ? -1.939 -17.219 6.746 1 98 200 ASP A O 1
ATOM 1612 N N . PRO A 1 201 ? -3.434 -18.297 5.516 1 98.19 201 PRO A N 1
ATOM 1613 C CA . PRO A 1 201 ? -4.371 -17.172 5.531 1 98.19 201 PRO A CA 1
ATOM 1614 C C . PRO A 1 201 ? -4.766 -16.75 6.945 1 98.19 201 PRO A C 1
ATOM 1616 O O . PRO A 1 201 ? -4.859 -15.555 7.234 1 98.19 201 PRO A O 1
ATOM 1619 N N . GLN A 1 202 ? -4.992 -17.688 7.793 1 97.88 202 GLN A N 1
ATOM 1620 C CA . GLN A 1 202 ? -5.348 -17.359 9.172 1 97.88 202 GLN A CA 1
ATOM 1621 C C . GLN A 1 202 ? -4.223 -16.578 9.859 1 97.88 202 GLN A C 1
ATOM 1623 O O . GLN A 1 202 ? -4.465 -15.57 10.516 1 97.88 202 GLN A O 1
ATOM 1628 N N . GLY A 1 203 ? -3.057 -17.062 9.742 1 97.06 203 GLY A N 1
ATOM 1629 C CA . GLY A 1 203 ? -1.911 -16.375 10.312 1 97.06 203 GLY A CA 1
ATOM 1630 C C . GLY A 1 203 ? -1.742 -14.961 9.781 1 97.06 203 GLY A C 1
ATOM 1631 O O . GLY A 1 203 ? -1.435 -14.039 10.539 1 97.06 203 GLY A O 1
ATOM 1632 N N . TYR A 1 204 ? -1.967 -14.805 8.469 1 97.88 204 TYR A N 1
ATOM 1633 C CA . TYR A 1 204 ? -1.87 -13.492 7.855 1 97.88 204 TYR A CA 1
ATOM 1634 C C . TYR A 1 204 ? -2.896 -12.531 8.445 1 97.88 204 TYR A C 1
ATOM 1636 O O . TYR A 1 204 ? -2.566 -11.391 8.789 1 97.88 204 TYR A O 1
ATOM 1644 N N . VAL A 1 205 ? -4.113 -13 8.555 1 97.31 205 VAL A N 1
ATOM 1645 C CA . VAL A 1 205 ? -5.188 -12.164 9.086 1 97.31 205 VAL A CA 1
ATOM 1646 C C . VAL A 1 205 ? -4.898 -11.836 10.555 1 97.31 205 VAL A C 1
ATOM 1648 O O . VAL A 1 205 ? -5.141 -10.711 11 1 97.31 205 VAL A O 1
ATOM 1651 N N . ASP A 1 206 ? -4.359 -12.75 11.266 1 95.44 206 ASP A N 1
ATOM 1652 C CA . ASP A 1 206 ? -4.012 -12.508 12.664 1 95.44 206 ASP A CA 1
ATOM 1653 C C . ASP A 1 206 ? -2.973 -11.391 12.789 1 95.44 206 ASP A C 1
ATOM 1655 O O . ASP A 1 206 ? -3.002 -10.617 13.742 1 95.44 206 ASP A O 1
ATOM 1659 N N . LEU A 1 207 ? -2.105 -11.289 11.852 1 94.62 207 LEU A N 1
ATOM 1660 C CA . LEU A 1 207 ? -1.024 -10.312 11.875 1 94.62 207 LEU A CA 1
ATOM 1661 C C . LEU A 1 207 ? -1.535 -8.93 11.492 1 94.62 207 LEU A C 1
ATOM 1663 O O . LEU A 1 207 ? -0.954 -7.914 11.883 1 94.62 207 LEU A O 1
ATOM 1667 N N . THR A 1 208 ? -2.619 -8.875 10.719 1 96.38 208 THR A N 1
ATOM 1668 C CA . THR A 1 208 ? -2.986 -7.613 10.094 1 96.38 208 THR A CA 1
ATOM 1669 C C . THR A 1 208 ? -4.285 -7.07 10.68 1 96.38 208 THR A C 1
ATOM 1671 O O . THR A 1 208 ? -4.586 -5.883 10.539 1 96.38 208 THR A O 1
ATOM 1674 N N . ASN A 1 209 ? -4.961 -7.887 11.375 1 94.62 209 ASN A N 1
ATOM 1675 C CA . ASN A 1 209 ? -6.32 -7.562 11.805 1 94.62 209 ASN A CA 1
ATOM 1676 C C . ASN A 1 209 ? -6.332 -6.383 12.773 1 94.62 209 ASN A C 1
ATOM 1678 O O . ASN A 1 209 ? -7.25 -5.562 12.742 1 94.62 209 ASN A O 1
ATOM 1682 N N . ASP A 1 210 ? -5.422 -6.316 13.641 1 93.88 210 ASP A N 1
ATOM 1683 C CA . ASP A 1 210 ? -5.418 -5.246 14.641 1 93.88 210 ASP A CA 1
ATOM 1684 C C . ASP A 1 210 ? -5.281 -3.879 13.977 1 93.88 210 ASP A C 1
ATOM 1686 O O . ASP A 1 210 ? -5.961 -2.928 14.359 1 93.88 210 ASP A O 1
ATOM 1690 N N . LEU A 1 211 ? -4.41 -3.793 13.047 1 94.69 211 LEU A N 1
ATOM 1691 C CA . LEU A 1 211 ? -4.219 -2.535 12.328 1 94.69 211 LEU A CA 1
ATOM 1692 C C . LEU A 1 211 ? -5.473 -2.154 11.555 1 94.69 211 LEU A C 1
ATOM 1694 O O . LEU A 1 211 ? -5.934 -1.013 11.625 1 94.69 211 LEU A O 1
ATOM 1698 N N . LEU A 1 212 ? -6.066 -3.111 10.836 1 96.62 212 LEU A N 1
ATOM 1699 C CA . LEU A 1 212 ? -7.254 -2.865 10.023 1 96.62 212 LEU A CA 1
ATOM 1700 C C . LEU A 1 212 ? -8.445 -2.494 10.898 1 96.62 212 LEU A C 1
ATOM 1702 O O . LEU A 1 212 ? -9.195 -1.567 10.578 1 96.62 212 LEU A O 1
ATOM 1706 N N . SER A 1 213 ? -8.539 -3.172 12.008 1 95.56 213 SER A N 1
ATOM 1707 C CA . SER A 1 213 ? -9.672 -2.936 12.898 1 95.56 213 SER A CA 1
ATOM 1708 C C . SER A 1 213 ? -9.602 -1.547 13.531 1 95.56 213 SER A C 1
ATOM 1710 O O . SER A 1 213 ? -10.633 -0.912 13.758 1 95.56 213 SER A O 1
ATOM 1712 N N . ARG A 1 214 ? -8.438 -1.068 13.82 1 94.06 214 ARG A N 1
ATOM 1713 C CA . ARG A 1 214 ? -8.266 0.275 14.367 1 94.06 214 ARG A CA 1
ATOM 1714 C C . ARG A 1 214 ? -8.797 1.327 13.398 1 94.06 214 ARG A C 1
ATOM 1716 O O . ARG A 1 214 ? -9.289 2.377 13.82 1 94.06 214 ARG A O 1
ATOM 1723 N N . SER A 1 215 ? -8.727 1.028 12.148 1 95.31 215 SER A N 1
ATOM 1724 C CA . SER A 1 215 ? -9.203 1.944 11.117 1 95.31 215 SER A CA 1
ATOM 1725 C C . SER A 1 215 ? -10.609 1.576 10.664 1 95.31 215 SER A C 1
ATOM 1727 O O . SER A 1 215 ? -11.078 2.059 9.625 1 95.31 215 SER A O 1
ATOM 1729 N N . GLU A 1 216 ? -11.258 0.63 11.367 1 96.31 216 GLU A N 1
ATOM 1730 C CA . GLU A 1 216 ? -12.633 0.22 11.133 1 96.31 216 GLU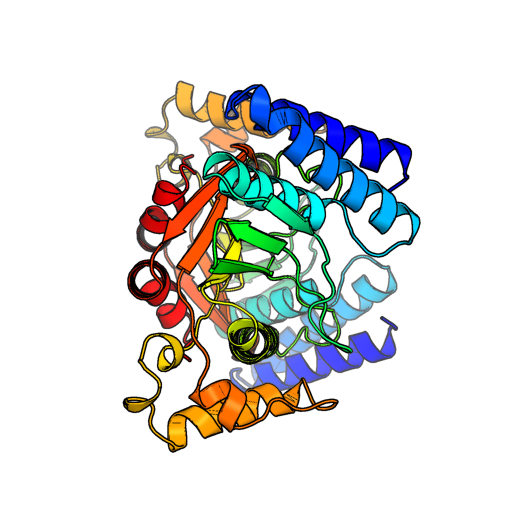 A CA 1
ATOM 1731 C C . GLU A 1 216 ? -12.797 -0.414 9.758 1 96.31 216 GLU A C 1
ATOM 1733 O O . GLU A 1 216 ? -13.797 -0.178 9.07 1 96.31 216 GLU A O 1
ATOM 1738 N N . ILE A 1 217 ? -11.789 -1.058 9.336 1 95.56 217 ILE A N 1
ATOM 1739 C CA . ILE A 1 217 ? -11.852 -1.852 8.117 1 95.56 217 ILE A CA 1
ATOM 1740 C C . ILE A 1 217 ? -12.094 -3.318 8.469 1 95.56 217 ILE A C 1
ATOM 1742 O O . ILE A 1 217 ? -11.195 -3.996 8.977 1 95.56 217 ILE A O 1
ATOM 1746 N N . GLU A 1 218 ? -13.32 -3.689 8.242 1 91.81 218 GLU A N 1
ATOM 1747 C CA . GLU A 1 218 ? -13.711 -5.051 8.594 1 91.81 218 GLU A CA 1
ATOM 1748 C C . GLU A 1 218 ? -14.531 -5.695 7.488 1 91.81 218 GLU A C 1
ATOM 1750 O O . GLU A 1 218 ? -15.523 -5.125 7.031 1 91.81 218 GLU A O 1
ATOM 1755 N N . TYR A 1 219 ? -14.023 -6.82 7.059 1 90.56 219 TYR A N 1
ATOM 1756 C CA . TYR A 1 219 ? -14.758 -7.594 6.062 1 90.56 219 TYR A CA 1
ATOM 1757 C C . TYR A 1 219 ? -14.805 -9.07 6.445 1 90.56 219 TYR A C 1
ATOM 1759 O O . TYR A 1 219 ? -13.852 -9.594 7.027 1 90.56 219 TYR A O 1
ATOM 1767 N N . MET B 1 1 ? -7.48 12.719 -16 1 69.31 1 MET B N 1
ATOM 1768 C CA . MET B 1 1 ? -8.758 13.109 -15.422 1 69.31 1 MET B CA 1
ATOM 1769 C C . MET B 1 1 ? -9.07 14.57 -15.727 1 69.31 1 MET B C 1
ATOM 1771 O O . MET B 1 1 ? -8.188 15.43 -15.641 1 69.31 1 MET B O 1
ATOM 1775 N N . ASP B 1 2 ? -10.242 14.812 -16.188 1 88.62 2 ASP B N 1
ATOM 1776 C CA . ASP B 1 2 ? -10.508 16.203 -16.547 1 88.62 2 ASP B CA 1
ATOM 1777 C C . ASP B 1 2 ? -10.883 17.031 -15.328 1 88.62 2 ASP B C 1
ATOM 1779 O O . ASP B 1 2 ? -11.086 16.484 -14.242 1 88.62 2 ASP B O 1
ATOM 1783 N N . LEU B 1 3 ? -10.742 18.281 -15.438 1 94.31 3 LEU B N 1
ATOM 1784 C CA . LEU B 1 3 ? -10.938 19.25 -14.367 1 94.31 3 LEU B CA 1
ATOM 1785 C C . LEU B 1 3 ? -12.336 19.141 -13.773 1 94.31 3 LEU B C 1
ATOM 1787 O O . LEU B 1 3 ? -12.508 19.234 -12.555 1 94.31 3 LEU B O 1
ATOM 1791 N N . GLU B 1 4 ? -13.312 18.938 -14.562 1 95.62 4 GLU B N 1
ATOM 1792 C CA . GLU B 1 4 ? -14.695 18.828 -14.094 1 95.62 4 GLU B CA 1
ATOM 1793 C C . GLU B 1 4 ? -14.867 17.609 -13.18 1 95.62 4 GLU B C 1
ATOM 1795 O O . GLU B 1 4 ? -15.531 17.703 -12.141 1 95.62 4 GLU B O 1
ATOM 1800 N N . LYS B 1 5 ? -14.336 16.531 -13.648 1 96.06 5 LYS B N 1
ATOM 1801 C CA . LYS B 1 5 ? -14.422 15.328 -12.82 1 96.06 5 LYS B CA 1
ATOM 1802 C C . LYS B 1 5 ? -13.695 15.531 -11.492 1 96.06 5 LYS B C 1
ATOM 1804 O O . LYS B 1 5 ? -14.18 15.094 -10.445 1 96.06 5 LYS B O 1
ATOM 1809 N N . PHE B 1 6 ? -12.523 16.156 -11.555 1 97.56 6 PHE B N 1
ATOM 1810 C CA . PHE B 1 6 ? -11.781 16.453 -10.336 1 97.56 6 PHE B CA 1
ATOM 1811 C C . PHE B 1 6 ? -12.617 17.297 -9.383 1 97.56 6 PHE B C 1
ATOM 1813 O O . PHE B 1 6 ? -12.742 16.969 -8.203 1 97.56 6 PHE B O 1
ATOM 1820 N N . ARG B 1 7 ? -13.203 18.344 -9.867 1 97.69 7 ARG B N 1
ATOM 1821 C CA . ARG B 1 7 ? -14.023 19.25 -9.078 1 97.69 7 ARG B CA 1
ATOM 1822 C C . ARG B 1 7 ? -15.195 18.516 -8.438 1 97.69 7 ARG B C 1
ATOM 1824 O O . ARG B 1 7 ? -15.477 18.688 -7.246 1 97.69 7 ARG B O 1
ATOM 1831 N N . ASN B 1 8 ? -15.82 17.703 -9.227 1 97.5 8 ASN B N 1
ATOM 1832 C CA . ASN B 1 8 ? -16.953 16.953 -8.711 1 97.5 8 ASN B CA 1
ATOM 1833 C C . ASN B 1 8 ? -16.531 16.016 -7.578 1 97.5 8 ASN B C 1
ATOM 1835 O O . ASN B 1 8 ? -17.234 15.906 -6.57 1 97.5 8 ASN B O 1
ATOM 1839 N N . ASP B 1 9 ? -15.445 15.32 -7.758 1 97 9 ASP B N 1
ATOM 1840 C CA . ASP B 1 9 ? -14.969 14.391 -6.746 1 97 9 ASP B CA 1
ATOM 1841 C C . ASP B 1 9 ? -14.641 15.109 -5.441 1 97 9 ASP B C 1
ATOM 1843 O O . ASP B 1 9 ? -15.039 14.664 -4.363 1 97 9 ASP B O 1
ATOM 1847 N N . VAL B 1 10 ? -13.914 16.188 -5.527 1 98 10 VAL B N 1
ATOM 1848 C CA . VAL B 1 10 ? -13.539 16.906 -4.316 1 98 10 VAL B CA 1
ATOM 1849 C C . VAL B 1 10 ? -14.773 17.531 -3.67 1 98 10 VAL B C 1
ATOM 1851 O O . VAL B 1 10 ? -14.875 17.594 -2.443 1 98 10 VAL B O 1
ATOM 1854 N N . TYR B 1 11 ? -15.727 18 -4.465 1 98 11 TYR B N 1
ATOM 1855 C CA . TYR B 1 11 ? -16.984 18.5 -3.918 1 98 11 TYR B CA 1
ATOM 1856 C C . TYR B 1 11 ? -17.734 17.406 -3.184 1 98 11 TYR B C 1
ATOM 1858 O O . TYR B 1 11 ? -18.234 17.609 -2.072 1 98 11 TYR B O 1
ATOM 1866 N N . ASP B 1 12 ? -17.875 16.266 -3.826 1 97.62 12 ASP B N 1
ATOM 1867 C CA . ASP B 1 12 ? -18.578 15.141 -3.217 1 97.62 12 ASP B CA 1
ATOM 1868 C C . ASP B 1 12 ? -17.906 14.734 -1.902 1 97.62 12 ASP B C 1
ATOM 1870 O O . ASP B 1 12 ? -18.594 14.453 -0.918 1 97.62 12 ASP B O 1
ATOM 1874 N N . MET B 1 13 ? -16.609 14.695 -1.895 1 97.81 13 MET B N 1
ATOM 1875 C CA . MET B 1 13 ? -15.906 14.328 -0.672 1 97.81 13 MET B CA 1
ATOM 1876 C C . MET B 1 13 ? -16.109 15.375 0.416 1 97.81 13 MET B C 1
ATOM 1878 O O . MET B 1 13 ? -16.297 15.031 1.586 1 97.81 13 MET B O 1
ATOM 1882 N N . THR B 1 14 ? -16.047 16.672 0.044 1 98.31 14 THR B N 1
ATOM 1883 C CA . THR B 1 14 ? -16.266 17.734 1.017 1 98.31 14 THR B CA 1
ATOM 1884 C C . THR B 1 14 ? -17.656 17.625 1.641 1 98.31 14 THR B C 1
ATOM 1886 O O . THR B 1 14 ? -17.828 17.844 2.842 1 98.31 14 THR B O 1
ATOM 1889 N N . GLU B 1 15 ? -18.625 17.281 0.821 1 97.75 15 GLU B N 1
ATOM 1890 C CA . GLU B 1 15 ? -19.969 17.078 1.336 1 97.75 15 GLU B CA 1
ATOM 1891 C C . GLU B 1 15 ? -20.016 15.922 2.322 1 97.75 15 GLU B C 1
ATOM 1893 O O . GLU B 1 15 ? -20.625 16.031 3.387 1 97.75 15 GLU B O 1
ATOM 1898 N N . LYS B 1 16 ? -19.422 14.883 1.971 1 97.56 16 LYS B N 1
ATOM 1899 C CA . LYS B 1 16 ? -19.359 13.719 2.844 1 97.56 16 LYS B CA 1
ATOM 1900 C C . LYS B 1 16 ? -18.688 14.055 4.172 1 97.56 16 LYS B C 1
ATOM 1902 O O . LYS B 1 16 ? -19.156 13.641 5.234 1 97.56 16 LYS B O 1
ATOM 1907 N N . LEU B 1 17 ? -17.609 14.812 4.133 1 98.38 17 LEU B N 1
ATOM 1908 C CA . LEU B 1 17 ? -16.828 15.148 5.32 1 98.38 17 LEU B CA 1
ATOM 1909 C C . LEU B 1 17 ? -17.562 16.172 6.18 1 98.38 17 LEU B C 1
ATOM 1911 O O . LEU B 1 17 ? -17.344 16.234 7.395 1 98.38 17 LEU B O 1
ATOM 1915 N N . SER B 1 18 ? -18.375 16.969 5.59 1 97.12 18 SER B N 1
ATOM 1916 C CA . SER B 1 18 ? -19.078 18.047 6.277 1 97.12 18 SER B CA 1
ATOM 1917 C C . SER B 1 18 ? -20.047 17.5 7.324 1 97.12 18 SER B C 1
ATOM 1919 O O . SER B 1 18 ? -20.375 18.188 8.289 1 97.12 18 SER B O 1
ATOM 1921 N N . VAL B 1 19 ? -20.438 16.266 7.156 1 94.38 19 VAL B N 1
ATOM 1922 C CA . VAL B 1 19 ? -21.375 15.641 8.086 1 94.38 19 VAL B CA 1
ATOM 1923 C C . VAL B 1 19 ? -20.766 15.586 9.484 1 94.38 19 VAL B C 1
ATOM 1925 O O . VAL B 1 19 ? -21.484 15.695 10.484 1 94.38 19 VAL B O 1
ATOM 1928 N N . ASN B 1 20 ? -19.469 15.547 9.547 1 91.12 20 ASN B N 1
ATOM 1929 C CA . ASN B 1 20 ? -18.781 15.406 10.82 1 91.12 20 ASN B CA 1
ATOM 1930 C C . ASN B 1 20 ? -18.219 16.734 11.312 1 91.12 20 ASN B C 1
ATOM 1932 O O . ASN B 1 20 ? -17.438 16.781 12.258 1 91.12 20 ASN B O 1
ATOM 1936 N N . LEU B 1 21 ? -18.609 17.828 10.656 1 97.25 21 LEU B N 1
ATOM 1937 C CA . LEU B 1 21 ? -18.094 19.156 11.008 1 97.25 21 LEU B CA 1
ATOM 1938 C C . LEU B 1 21 ? -19.219 20.062 11.508 1 97.25 21 LEU B C 1
ATOM 1940 O O . LEU B 1 21 ? -20.391 19.844 11.164 1 97.25 21 LEU B O 1
ATOM 1944 N N . LYS B 1 22 ? -18.859 20.984 12.344 1 96.88 22 LYS B N 1
ATOM 1945 C CA . LYS B 1 22 ? -19.781 22.062 12.703 1 96.88 22 LYS B CA 1
ATOM 1946 C C . LYS B 1 22 ? -19.953 23.047 11.555 1 96.88 22 LYS B C 1
ATOM 1948 O O . LYS B 1 22 ? -19.016 23.297 10.797 1 96.88 22 LYS B O 1
ATOM 1953 N N . GLU B 1 23 ? -21.094 23.562 11.445 1 96.94 23 GLU B N 1
ATOM 1954 C CA . GLU B 1 23 ? -21.422 24.484 10.359 1 96.94 23 GLU B CA 1
ATOM 1955 C C . GLU B 1 23 ? -20.406 25.625 10.281 1 96.94 23 GLU B C 1
ATOM 1957 O O . GLU B 1 23 ? -20.062 26.062 9.188 1 96.94 23 GLU B O 1
ATOM 1962 N N . LYS B 1 24 ? -20.016 26.062 11.391 1 97.12 24 LYS B N 1
ATOM 1963 C CA . LYS B 1 24 ? -19.094 27.188 11.445 1 97.12 24 LYS B CA 1
ATOM 1964 C C . LYS B 1 24 ? -17.766 26.844 10.789 1 97.12 24 LYS B C 1
ATOM 1966 O O . LYS B 1 24 ? -16.969 27.719 10.453 1 97.12 24 LYS B O 1
ATOM 1971 N N . ASP B 1 25 ? -17.484 25.562 10.641 1 97.81 25 ASP B N 1
ATOM 1972 C CA . ASP B 1 25 ? -16.219 25.109 10.102 1 97.81 25 ASP B CA 1
ATOM 1973 C C . ASP B 1 25 ? -16.312 24.812 8.609 1 97.81 25 ASP B C 1
ATOM 1975 O O . ASP B 1 25 ? -15.312 24.547 7.949 1 97.81 25 ASP B O 1
ATOM 1979 N N . PHE B 1 26 ? -17.469 24.859 7.984 1 97.88 26 PHE B N 1
ATOM 1980 C CA . PHE B 1 26 ? -17.688 24.547 6.578 1 97.88 26 PHE B CA 1
ATOM 1981 C C . PHE B 1 26 ? -16.812 25.438 5.691 1 97.88 26 PHE B C 1
ATOM 1983 O O . PHE B 1 26 ? -16.188 24.953 4.75 1 97.88 26 PHE B O 1
ATOM 1990 N N . PRO B 1 27 ? -16.75 26.719 6.008 1 98.12 27 PRO B N 1
ATOM 1991 C CA . PRO B 1 27 ? -15.93 27.594 5.152 1 98.12 27 PRO B CA 1
ATOM 1992 C C . PRO B 1 27 ? -14.461 27.188 5.133 1 98.12 27 PRO B C 1
ATOM 1994 O O . PRO B 1 27 ? -13.781 27.344 4.113 1 98.12 27 PRO B O 1
ATOM 1997 N N . LYS B 1 28 ? -13.984 26.734 6.262 1 98.44 28 LYS B N 1
ATOM 1998 C CA . LYS B 1 28 ? -12.594 26.297 6.324 1 98.44 28 LYS B CA 1
ATOM 1999 C C . LYS B 1 28 ? -12.344 25.109 5.383 1 98.44 28 LYS B C 1
ATOM 2001 O O . LYS B 1 28 ? -11.336 25.078 4.68 1 98.44 28 LYS B O 1
ATOM 2006 N N . LEU B 1 29 ? -13.242 24.156 5.391 1 98.56 29 LEU B N 1
ATOM 2007 C CA . LEU B 1 29 ? -13.102 23 4.508 1 98.56 29 LEU B CA 1
ATOM 2008 C C . LEU B 1 29 ? -13.258 23.422 3.049 1 98.56 29 LEU B C 1
ATOM 2010 O O . LEU B 1 29 ? -12.547 22.906 2.176 1 98.56 29 LEU B O 1
ATOM 2014 N N . ASN B 1 30 ? -14.156 24.328 2.746 1 98.44 30 ASN B N 1
ATOM 2015 C CA . ASN B 1 30 ? -14.344 24.859 1.398 1 98.44 30 ASN B CA 1
ATOM 2016 C C . ASN B 1 30 ? -13.086 25.562 0.892 1 98.44 30 ASN B C 1
ATOM 2018 O O . ASN B 1 30 ? -12.781 25.5 -0.299 1 98.44 30 ASN B O 1
ATOM 2022 N N . TYR B 1 31 ? -12.508 26.25 1.821 1 98.69 31 TYR B N 1
ATOM 2023 C CA . TYR B 1 31 ? -11.25 26.906 1.486 1 98.69 31 TYR B CA 1
ATOM 2024 C C . TYR B 1 31 ? -10.219 25.891 1.017 1 98.69 31 TYR B C 1
ATOM 2026 O O . TYR B 1 31 ? -9.562 26.078 -0.009 1 98.69 31 TYR B O 1
ATOM 2034 N N . VAL B 1 32 ? -10.062 24.781 1.73 1 98.75 32 VAL B N 1
ATOM 2035 C CA . VAL B 1 32 ? -9.133 23.719 1.374 1 98.75 32 VAL B CA 1
ATOM 2036 C C . VAL B 1 32 ? -9.508 23.141 0.014 1 98.75 32 VAL B C 1
ATOM 2038 O O . VAL B 1 32 ? -8.648 22.938 -0.841 1 98.75 32 VAL B O 1
ATOM 2041 N N . ARG B 1 33 ? -10.773 22.875 -0.187 1 98.62 33 ARG B N 1
ATOM 2042 C CA . ARG B 1 33 ? -11.281 22.359 -1.458 1 98.62 33 ARG B CA 1
ATOM 2043 C C . ARG B 1 33 ? -10.875 23.266 -2.613 1 98.62 33 ARG B C 1
ATOM 2045 O O . ARG B 1 33 ? -10.375 22.797 -3.639 1 98.62 33 ARG B O 1
ATOM 2052 N N . GLN B 1 34 ? -11.039 24.547 -2.455 1 98.5 34 GLN B N 1
ATOM 2053 C CA . GLN B 1 34 ? -10.719 25.5 -3.502 1 98.5 34 GLN B CA 1
ATOM 2054 C C . GLN B 1 34 ? -9.219 25.516 -3.791 1 98.5 34 GLN B C 1
ATOM 2056 O O . GLN B 1 34 ? -8.805 25.641 -4.945 1 98.5 34 GLN B O 1
ATOM 2061 N N . GLN B 1 35 ? -8.422 25.422 -2.762 1 98.5 35 GLN B N 1
ATOM 2062 C CA . GLN B 1 35 ? -6.98 25.328 -2.947 1 98.5 35 GLN B CA 1
ATOM 2063 C C . GLN B 1 35 ? -6.605 24.141 -3.82 1 98.5 35 GLN B C 1
ATOM 2065 O O . GLN B 1 35 ? -5.793 24.266 -4.738 1 98.5 35 GLN B O 1
ATOM 2070 N N . LEU B 1 36 ? -7.199 23 -3.543 1 98.62 36 LEU B N 1
ATOM 2071 C CA . LEU B 1 36 ? -6.895 21.781 -4.285 1 98.62 36 LEU B CA 1
ATOM 2072 C C . LEU B 1 36 ? -7.316 21.906 -5.742 1 98.62 36 LEU B C 1
ATOM 2074 O O . LEU B 1 36 ? -6.609 21.453 -6.641 1 98.62 36 LEU B O 1
ATOM 2078 N N . ILE B 1 37 ? -8.461 22.531 -5.98 1 98.31 37 ILE B N 1
ATOM 2079 C CA . ILE B 1 37 ? -8.938 22.734 -7.344 1 98.31 37 ILE B CA 1
ATOM 2080 C C . ILE B 1 37 ? -7.938 23.609 -8.102 1 98.31 37 ILE B C 1
ATOM 2082 O O . ILE B 1 37 ? -7.582 23.312 -9.242 1 98.31 37 ILE B O 1
ATOM 2086 N N . GLU B 1 38 ? -7.492 24.656 -7.473 1 98.06 38 GLU B N 1
ATOM 2087 C CA . GLU B 1 38 ? -6.527 25.562 -8.094 1 98.06 38 GLU B CA 1
ATOM 2088 C C . GLU B 1 38 ? -5.215 24.844 -8.391 1 98.06 38 GLU B C 1
ATOM 2090 O O . GLU B 1 38 ? -4.617 25.047 -9.453 1 98.06 38 GLU B O 1
ATOM 2095 N N . MET B 1 39 ? -4.754 24.047 -7.492 1 97.75 39 MET B N 1
ATOM 2096 C CA . MET B 1 39 ? -3.516 23.297 -7.68 1 97.75 39 MET B CA 1
ATOM 2097 C C . MET B 1 39 ? -3.662 22.281 -8.812 1 97.75 39 MET B C 1
ATOM 2099 O O . MET B 1 39 ? -2.713 22.047 -9.562 1 97.75 39 MET B O 1
ATOM 2103 N N . TYR B 1 40 ? -4.805 21.672 -8.883 1 97.75 40 TYR B N 1
ATOM 2104 C CA . TYR B 1 40 ? -5.055 20.719 -9.961 1 97.75 40 TYR B CA 1
ATOM 2105 C C . TYR B 1 40 ? -4.996 21.406 -11.32 1 97.75 40 TYR B C 1
ATOM 2107 O O . TYR B 1 40 ? -4.461 20.844 -12.281 1 97.75 40 TYR B O 1
ATOM 2115 N N . GLN B 1 41 ? -5.609 22.594 -11.398 1 97.44 41 GLN B N 1
ATOM 2116 C CA . GLN B 1 41 ? -5.586 23.375 -12.625 1 97.44 41 GLN B CA 1
ATOM 2117 C C . GLN B 1 41 ? -4.152 23.641 -13.086 1 97.44 41 GLN B C 1
ATOM 2119 O O . GLN B 1 41 ? -3.891 23.766 -14.281 1 97.44 41 GLN B O 1
ATOM 2124 N N . LYS B 1 42 ? -3.227 23.672 -12.156 1 96.25 42 LYS B N 1
ATOM 2125 C CA . LYS B 1 42 ? -1.815 23.891 -12.453 1 96.25 42 LYS B CA 1
ATOM 2126 C C . LYS B 1 42 ? -1.073 22.562 -12.602 1 96.25 42 LYS B C 1
ATOM 2128 O O . LYS B 1 42 ? 0.156 22.547 -12.688 1 96.25 42 LYS B O 1
ATOM 2133 N N . ASN B 1 43 ? -1.772 21.484 -12.5 1 94.94 43 ASN B N 1
ATOM 2134 C CA . ASN B 1 43 ? -1.234 20.141 -12.656 1 94.94 43 ASN B CA 1
ATOM 2135 C C . ASN B 1 43 ? -0.257 19.781 -11.539 1 94.94 43 ASN B C 1
ATOM 2137 O O . ASN B 1 43 ? 0.777 19.156 -11.781 1 94.94 43 ASN B O 1
ATOM 2141 N N . LEU B 1 44 ? -0.602 20.188 -10.305 1 94.56 44 LEU B N 1
ATOM 2142 C CA . LEU B 1 44 ? 0.31 20 -9.18 1 94.56 44 LEU B CA 1
ATOM 2143 C C . LEU B 1 44 ? -0.178 18.891 -8.266 1 94.56 44 LEU B C 1
ATOM 2145 O O . LEU B 1 44 ? 0.575 18.406 -7.418 1 94.56 44 LEU B O 1
ATOM 2149 N N . VAL B 1 45 ? -1.396 18.469 -8.461 1 95.94 45 VAL B N 1
ATOM 2150 C CA . VAL B 1 45 ? -1.914 17.422 -7.578 1 95.94 45 VAL B CA 1
ATOM 2151 C C . VAL B 1 45 ? -2.73 16.422 -8.391 1 95.94 45 VAL B C 1
ATOM 2153 O O . VAL B 1 45 ? -3.125 16.703 -9.523 1 95.94 45 VAL B O 1
ATOM 2156 N N . LYS B 1 46 ? -2.912 15.234 -7.801 1 95.25 46 LYS B N 1
ATOM 2157 C CA . LYS B 1 46 ? -3.75 14.172 -8.344 1 95.25 46 LYS B CA 1
ATOM 2158 C C . LYS B 1 46 ? -4.898 13.836 -7.398 1 95.25 46 LYS B C 1
ATOM 2160 O O . LYS B 1 46 ? -4.801 14.07 -6.191 1 95.25 46 LYS B O 1
ATOM 2165 N N . ILE B 1 47 ? -5.941 13.266 -7.902 1 97.5 47 ILE B N 1
ATOM 2166 C CA . ILE B 1 47 ? -7.199 13.117 -7.176 1 97.5 47 ILE B CA 1
ATOM 2167 C C . ILE B 1 47 ? -7 12.188 -5.98 1 97.5 47 ILE B C 1
ATOM 2169 O O . ILE B 1 47 ? -7.496 12.461 -4.887 1 97.5 47 ILE B O 1
ATOM 2173 N N . ASN B 1 48 ? -6.254 11.094 -6.172 1 96.81 48 ASN B N 1
ATOM 2174 C CA . ASN B 1 48 ? -6.086 10.141 -5.082 1 96.81 48 ASN B CA 1
ATOM 2175 C C . ASN B 1 48 ? -5.41 10.781 -3.871 1 96.81 48 ASN B C 1
ATOM 2177 O O . ASN B 1 48 ? -5.84 10.57 -2.734 1 96.81 48 ASN B O 1
ATOM 2181 N N . HIS B 1 49 ? -4.434 11.531 -4.145 1 97.69 49 HIS B N 1
ATOM 2182 C CA . HIS B 1 49 ? -3.713 12.203 -3.068 1 97.69 49 HIS B CA 1
ATOM 2183 C C . HIS B 1 49 ? -4.543 13.328 -2.469 1 97.69 49 HIS B C 1
ATOM 2185 O O . HIS B 1 49 ? -4.566 13.508 -1.25 1 97.69 49 HIS B O 1
ATOM 2191 N N . SER B 1 50 ? -5.234 14.039 -3.283 1 98.44 50 SER B N 1
ATOM 2192 C CA . SER B 1 50 ? -6.051 15.164 -2.846 1 98.44 50 SER B CA 1
ATOM 2193 C C . SER B 1 50 ? -7.16 14.711 -1.901 1 98.44 50 SER B C 1
ATOM 2195 O O . SER B 1 50 ? -7.492 15.414 -0.942 1 98.44 50 SER B O 1
ATOM 2197 N N . ILE B 1 51 ? -7.699 13.562 -2.186 1 98.56 51 ILE B N 1
ATOM 2198 C CA . ILE B 1 51 ? -8.742 13.023 -1.318 1 98.56 51 ILE B CA 1
ATOM 2199 C C . ILE B 1 51 ? -8.172 12.742 0.068 1 98.56 51 ILE B C 1
ATOM 2201 O O . ILE B 1 51 ? -8.812 13.023 1.082 1 98.56 51 ILE B O 1
ATOM 2205 N N . LEU B 1 52 ? -6.973 12.227 0.09 1 98.69 52 LEU B N 1
ATOM 2206 C CA . LEU B 1 52 ? -6.309 11.977 1.364 1 98.69 52 LEU B CA 1
ATOM 2207 C C . LEU B 1 52 ? -6.059 13.281 2.113 1 98.69 52 LEU B C 1
ATOM 2209 O O . LEU B 1 52 ? -6.262 13.352 3.326 1 98.69 52 LEU B O 1
ATOM 2213 N N . GLU B 1 53 ? -5.664 14.258 1.413 1 98.81 53 GLU B N 1
ATOM 2214 C CA . GLU B 1 53 ? -5.43 15.578 2.006 1 98.81 53 GLU B CA 1
ATOM 2215 C C . GLU B 1 53 ? -6.719 16.156 2.594 1 98.81 53 GLU B C 1
ATOM 2217 O O . GLU B 1 53 ? -6.711 16.688 3.701 1 98.81 53 GLU B O 1
ATOM 2222 N N . LEU B 1 54 ? -7.785 16 1.877 1 98.75 54 LEU B N 1
ATOM 2223 C CA . LEU B 1 54 ? -9.078 16.516 2.33 1 98.75 54 LEU B CA 1
ATOM 2224 C C . LEU B 1 54 ? -9.5 15.844 3.633 1 98.75 54 LEU B C 1
ATOM 2226 O O . LEU B 1 54 ? -10 16.5 4.539 1 98.75 54 LEU B O 1
ATOM 2230 N N . ILE B 1 55 ? -9.312 14.586 3.701 1 98.81 55 ILE B N 1
ATOM 2231 C CA . ILE B 1 55 ? -9.719 13.836 4.883 1 98.81 55 ILE B CA 1
ATOM 2232 C C . ILE B 1 55 ? -8.891 14.281 6.086 1 98.81 55 ILE B C 1
ATOM 2234 O O . ILE B 1 55 ? -9.438 14.555 7.156 1 98.81 55 ILE B O 1
ATOM 2238 N N . CYS B 1 56 ? -7.594 14.391 5.926 1 98.81 56 CYS B N 1
ATOM 2239 C CA . CYS B 1 56 ? -6.727 14.852 7.004 1 98.81 56 CYS B CA 1
ATOM 2240 C C . CYS B 1 56 ? -7.078 16.281 7.414 1 98.81 56 CYS B C 1
ATOM 2242 O O . CYS B 1 56 ? -7.137 16.594 8.602 1 98.81 56 CYS B O 1
ATOM 2244 N N . ALA B 1 57 ? -7.277 17.109 6.426 1 98.81 57 ALA B N 1
ATOM 2245 C CA . ALA B 1 57 ? -7.645 18.5 6.695 1 98.81 57 ALA B CA 1
ATOM 2246 C C . ALA B 1 57 ? -8.938 18.578 7.504 1 98.81 57 ALA B C 1
ATOM 2248 O O . ALA B 1 57 ? -9.023 19.328 8.477 1 98.81 57 ALA B O 1
ATOM 2249 N N . SER B 1 58 ? -9.93 17.812 7.07 1 98.75 58 SER B N 1
ATOM 2250 C CA . SER B 1 58 ? -11.211 17.797 7.77 1 98.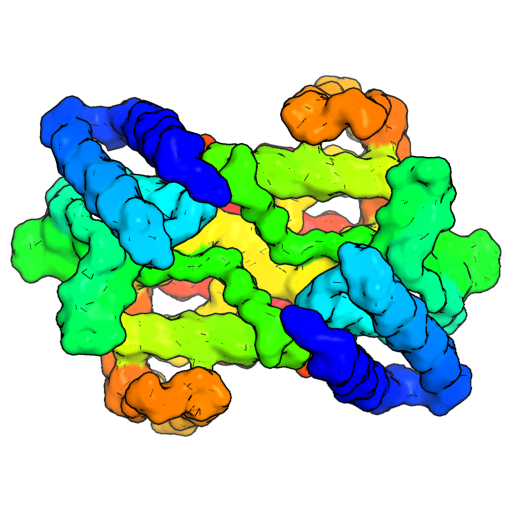75 58 SER B CA 1
ATOM 2251 C C . SER B 1 58 ? -11.039 17.422 9.234 1 98.75 58 SER B C 1
ATOM 2253 O O . SER B 1 58 ? -11.656 18.016 10.117 1 98.75 58 SER B O 1
ATOM 2255 N N . ASN B 1 59 ? -10.242 16.438 9.469 1 98.56 59 ASN B N 1
ATOM 2256 C CA . ASN B 1 59 ? -9.969 16.016 10.836 1 98.56 59 ASN B CA 1
ATOM 2257 C C . ASN B 1 59 ? -9.352 17.141 11.664 1 98.56 59 ASN B C 1
ATOM 2259 O O . ASN B 1 59 ? -9.758 17.375 12.805 1 98.56 59 ASN B O 1
ATOM 2263 N N . LEU B 1 60 ? -8.367 17.844 11.133 1 98.69 60 LEU B N 1
ATOM 2264 C CA . LEU B 1 60 ? -7.703 18.938 11.828 1 98.69 60 LEU B CA 1
ATOM 2265 C C . LEU B 1 60 ? -8.656 20.109 12.039 1 98.69 60 LEU B C 1
ATOM 2267 O O . LEU B 1 60 ? -8.672 20.719 13.109 1 98.69 60 LEU B O 1
ATOM 2271 N N . ILE B 1 61 ? -9.453 20.406 11.062 1 98.69 61 ILE B N 1
ATOM 2272 C CA . ILE B 1 61 ? -10.43 21.484 11.148 1 98.69 61 ILE B CA 1
ATOM 2273 C C . ILE B 1 61 ? -11.414 21.188 12.281 1 98.69 61 ILE B C 1
ATOM 2275 O O . ILE B 1 61 ? -11.742 22.078 13.07 1 98.69 61 ILE B O 1
ATOM 2279 N N . SER B 1 62 ? -11.836 19.953 12.328 1 98.31 62 SER B N 1
ATOM 2280 C CA . SER B 1 62 ? -12.766 19.562 13.383 1 98.31 62 SER B CA 1
ATOM 2281 C C . SER B 1 62 ? -12.148 19.766 14.766 1 98.31 62 SER B C 1
ATOM 2283 O O . SER B 1 62 ? -12.859 19.859 15.766 1 98.31 62 SER B O 1
ATOM 2285 N N . ARG B 1 63 ? -10.836 19.875 14.836 1 96.75 63 ARG B N 1
ATOM 2286 C CA . ARG B 1 63 ? -10.109 20.047 16.094 1 96.75 63 ARG B CA 1
ATOM 2287 C C . ARG B 1 63 ? -9.727 21.516 16.297 1 96.75 63 ARG B C 1
ATOM 2289 O O . ARG B 1 63 ? -8.953 21.828 17.203 1 96.75 63 ARG B O 1
ATOM 2296 N N . GLY B 1 64 ? -10.172 22.344 15.414 1 97.12 64 GLY B N 1
ATOM 2297 C CA . GLY B 1 64 ? -10.047 23.766 15.625 1 97.12 64 GLY B CA 1
ATOM 2298 C C . GLY B 1 64 ? -8.891 24.391 14.852 1 97.12 64 GLY B C 1
ATOM 2299 O O . GLY B 1 64 ? -8.547 25.547 15.07 1 97.12 64 GLY B O 1
ATOM 2300 N N . TYR B 1 65 ? -8.305 23.688 13.922 1 98.31 65 TYR B N 1
ATOM 2301 C CA . TYR B 1 65 ? -7.168 24.188 13.172 1 98.31 65 TYR B CA 1
ATOM 2302 C C . TYR B 1 65 ? -7.633 24.953 11.938 1 98.31 65 TYR B C 1
ATOM 2304 O O . TYR B 1 65 ? -8.672 24.641 11.359 1 98.31 65 TYR B O 1
ATOM 2312 N N . ALA B 1 66 ? -6.836 25.969 11.562 1 98.38 66 ALA B N 1
ATOM 2313 C CA . ALA B 1 66 ? -6.816 26.469 10.195 1 98.38 66 ALA B CA 1
ATOM 2314 C C . ALA B 1 66 ? -5.848 25.672 9.328 1 98.38 66 ALA B C 1
ATOM 2316 O O . ALA B 1 66 ? -4.73 25.375 9.75 1 98.38 66 ALA B O 1
ATOM 2317 N N . VAL B 1 67 ? -6.305 25.344 8.133 1 98.81 67 VAL B N 1
ATOM 2318 C CA . VAL B 1 67 ? -5.527 24.359 7.379 1 98.81 67 VAL B CA 1
ATOM 2319 C C . VAL B 1 67 ? -5.223 24.906 5.984 1 98.81 67 VAL B C 1
ATOM 2321 O O . VAL B 1 67 ? -6.098 25.469 5.328 1 98.81 67 VAL B O 1
ATOM 2324 N N . ASP B 1 68 ? -3.961 24.766 5.574 1 98.69 68 ASP B N 1
ATOM 2325 C CA . ASP B 1 68 ? -3.502 24.938 4.199 1 98.69 68 ASP B CA 1
ATOM 2326 C C . ASP B 1 68 ? -2.977 23.625 3.623 1 98.69 68 ASP B C 1
ATOM 2328 O O . ASP B 1 68 ? -2.365 22.828 4.336 1 98.69 68 ASP B O 1
ATOM 2332 N N . VAL B 1 69 ? -3.244 23.438 2.355 1 98.62 69 VAL B N 1
ATOM 2333 C CA . VAL B 1 69 ? -2.688 22.281 1.673 1 98.62 69 VAL B CA 1
ATOM 2334 C C . VAL B 1 69 ? -1.64 22.734 0.658 1 98.62 69 VAL B C 1
ATOM 2336 O O . VAL B 1 69 ? -1.703 23.844 0.146 1 98.62 69 VAL B O 1
ATOM 2339 N N . GLU B 1 70 ? -0.676 21.812 0.404 1 97.94 70 GLU B N 1
ATOM 2340 C CA . GLU B 1 70 ? 0.412 22.109 -0.526 1 97.94 70 GLU B CA 1
ATOM 2341 C C . GLU B 1 70 ? 1.066 23.453 -0.212 1 97.94 70 GLU B C 1
ATOM 2343 O O . GLU B 1 70 ? 1.226 24.281 -1.099 1 97.94 70 GLU B O 1
ATOM 2348 N N . LYS B 1 71 ? 1.392 23.594 1.009 1 97.56 71 LYS B N 1
ATOM 2349 C CA . LYS B 1 71 ? 1.894 24.875 1.494 1 97.56 71 LYS B CA 1
ATOM 2350 C C . LYS B 1 71 ? 3.414 24.938 1.396 1 97.56 71 LYS B C 1
ATOM 2352 O O . LYS B 1 71 ? 4.113 24.031 1.84 1 97.56 71 LYS B O 1
ATOM 2357 N N . GLU B 1 72 ? 3.883 25.984 0.862 1 97.25 72 GLU B N 1
ATOM 2358 C CA . GLU B 1 72 ? 5.32 26.25 0.894 1 97.25 72 GLU B CA 1
ATOM 2359 C C . GLU B 1 72 ? 5.781 26.641 2.297 1 97.25 72 GLU B C 1
ATOM 2361 O O . GLU B 1 72 ? 5.285 27.594 2.879 1 97.25 72 GLU B O 1
ATOM 2366 N N . ILE B 1 73 ? 6.715 25.859 2.848 1 96.5 73 ILE B N 1
ATOM 2367 C CA . ILE B 1 73 ? 7.137 26.125 4.215 1 96.5 73 ILE B CA 1
ATOM 2368 C C . ILE B 1 73 ? 8.586 26.594 4.223 1 96.5 73 ILE B C 1
ATOM 2370 O O . ILE B 1 73 ? 9.102 27.016 5.258 1 96.5 73 ILE B O 1
ATOM 2374 N N . SER B 1 74 ? 9.211 26.422 3.117 1 93.69 74 SER B N 1
ATOM 2375 C CA . SER B 1 74 ? 10.539 26.969 2.85 1 93.69 74 SER B CA 1
ATOM 2376 C C . SER B 1 74 ? 10.75 27.203 1.358 1 93.69 74 SER B C 1
ATOM 2378 O O . SER B 1 74 ? 9.82 27.047 0.562 1 93.69 74 SER B O 1
ATOM 2380 N N . GLU B 1 75 ? 11.961 27.594 0.966 1 91.62 75 GLU B N 1
ATOM 2381 C CA . GLU B 1 75 ? 12.273 27.875 -0.435 1 91.62 75 GLU B CA 1
ATOM 2382 C C . GLU B 1 75 ? 12.172 26.594 -1.274 1 91.62 75 GLU B C 1
ATOM 2384 O O . GLU B 1 75 ? 11.859 26.656 -2.467 1 91.62 75 GLU B O 1
ATOM 2389 N N . ILE B 1 76 ? 12.305 25.516 -0.574 1 89.94 76 ILE B N 1
ATOM 2390 C CA . ILE B 1 76 ? 12.422 24.312 -1.397 1 89.94 76 ILE B CA 1
ATOM 2391 C C . ILE B 1 76 ? 11.406 23.266 -0.932 1 89.94 76 ILE B C 1
ATOM 2393 O O . ILE B 1 76 ? 11.328 22.188 -1.5 1 89.94 76 ILE B O 1
ATOM 2397 N N . LEU B 1 77 ? 10.68 23.594 0.133 1 95.25 77 LEU B N 1
ATOM 2398 C CA . LEU B 1 77 ? 9.812 22.562 0.689 1 95.25 77 LEU B CA 1
ATOM 2399 C C . LEU B 1 77 ? 8.344 22.969 0.589 1 95.25 77 LEU B C 1
ATOM 2401 O O . LEU B 1 77 ? 7.992 24.109 0.933 1 95.25 77 LEU B O 1
ATOM 2405 N N . VAL B 1 78 ? 7.574 22.109 0.029 1 97.31 78 VAL B N 1
ATOM 2406 C CA . VAL B 1 78 ? 6.117 22.188 0.038 1 97.31 78 VAL B CA 1
ATOM 2407 C C . VAL B 1 78 ? 5.539 21 0.814 1 97.31 78 VAL B C 1
ATOM 2409 O O . VAL B 1 78 ? 5.855 19.844 0.528 1 97.31 78 VAL B O 1
ATOM 2412 N N . CYS B 1 79 ? 4.785 21.281 1.849 1 98.38 79 CYS B N 1
ATOM 2413 C CA . CYS B 1 79 ? 4.219 20.188 2.623 1 98.38 79 CYS B CA 1
ATOM 2414 C C . CYS B 1 79 ? 2.793 19.891 2.18 1 98.38 79 CYS B C 1
ATOM 2416 O O . CYS B 1 79 ? 2.117 20.75 1.62 1 98.38 79 CYS B O 1
ATOM 2418 N N . ASP B 1 80 ? 2.33 18.719 2.439 1 98.5 80 ASP B N 1
ATOM 2419 C CA . ASP B 1 80 ? 0.995 18.281 2.033 1 98.5 80 ASP B CA 1
ATOM 2420 C C . ASP B 1 80 ? -0.082 19.016 2.83 1 98.5 80 ASP B C 1
ATOM 2422 O O . ASP B 1 80 ? -1.056 19.516 2.258 1 98.5 80 ASP B O 1
ATOM 2426 N N . ILE B 1 81 ? 0.09 19.062 4.203 1 98.81 81 ILE B N 1
ATOM 2427 C CA . ILE B 1 81 ? -0.864 19.734 5.078 1 98.81 81 ILE B CA 1
ATOM 2428 C C . ILE B 1 81 ? -0.115 20.594 6.086 1 98.81 81 ILE B C 1
ATOM 2430 O O . ILE B 1 81 ? 0.818 20.141 6.742 1 98.81 81 ILE B O 1
ATOM 2434 N N . PHE B 1 82 ? -0.458 21.812 6.172 1 98.81 82 PHE B N 1
ATOM 2435 C CA . PHE B 1 82 ? -0.01 22.75 7.191 1 98.81 82 PHE B CA 1
ATOM 2436 C C . PHE B 1 82 ? -1.191 23.281 7.988 1 98.81 82 PHE B C 1
ATOM 2438 O O . PHE B 1 82 ? -2.145 23.812 7.414 1 98.81 82 PHE B O 1
ATOM 2445 N N . ALA B 1 83 ? -1.128 23.141 9.312 1 98.81 83 ALA B N 1
ATOM 2446 C CA . ALA B 1 83 ? -2.256 23.578 1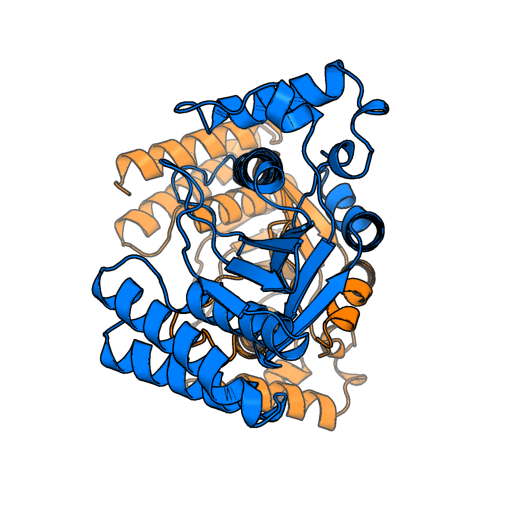0.133 1 98.81 83 ALA B CA 1
ATOM 2447 C C . ALA B 1 83 ? -1.782 24.391 11.328 1 98.81 83 ALA B C 1
ATOM 2449 O O . ALA B 1 83 ? -0.728 24.109 11.906 1 98.81 83 ALA B O 1
ATOM 2450 N N . LYS B 1 84 ? -2.588 25.375 11.672 1 98.44 84 LYS B N 1
ATOM 2451 C CA . LYS B 1 84 ? -2.26 26.25 12.805 1 98.44 84 LYS B CA 1
ATOM 2452 C C . LYS B 1 84 ? -3.432 26.359 13.773 1 98.44 84 LYS B C 1
ATOM 2454 O O . LYS B 1 84 ? -4.59 26.391 13.359 1 98.44 84 LYS B O 1
ATOM 2459 N N . LYS B 1 85 ? -3.113 26.281 14.977 1 96.75 85 LYS B N 1
ATOM 2460 C CA . LYS B 1 85 ? -4.043 26.531 16.078 1 96.75 85 LYS B CA 1
ATOM 2461 C C . LYS B 1 85 ? -3.342 27.203 17.25 1 96.75 85 LYS B C 1
ATOM 2463 O O . LYS B 1 85 ? -2.383 26.672 17.797 1 96.75 85 LYS B O 1
ATOM 2468 N N . GLY B 1 86 ? -3.799 28.422 17.641 1 93.75 86 GLY B N 1
ATOM 2469 C CA . GLY B 1 86 ? -3.096 29.188 18.656 1 93.75 86 GLY B CA 1
ATOM 2470 C C . GLY B 1 86 ? -1.661 29.5 18.266 1 93.75 86 GLY B C 1
ATOM 2471 O O . GLY B 1 86 ? -1.403 30.031 17.188 1 93.75 86 GLY B O 1
ATOM 2472 N N . GLY B 1 87 ? -0.69 29.219 19.094 1 91.19 87 GLY B N 1
ATOM 2473 C CA . GLY B 1 87 ? 0.719 29.484 18.859 1 91.19 87 GLY B CA 1
ATOM 2474 C C . GLY B 1 87 ? 1.458 28.297 18.25 1 91.19 87 GLY B C 1
ATOM 2475 O O . GLY B 1 87 ? 2.639 28.406 17.922 1 91.19 87 GLY B O 1
ATOM 2476 N N . GLY B 1 88 ? 0.682 27.234 18.016 1 94.88 88 GLY B N 1
ATOM 2477 C CA . GLY B 1 88 ? 1.348 26.047 17.5 1 94.88 88 GLY B CA 1
ATOM 2478 C C . GLY B 1 88 ? 0.947 25.703 16.078 1 94.88 88 GLY B C 1
ATOM 2479 O O . GLY B 1 88 ? -0.044 26.219 15.562 1 94.88 88 GLY B O 1
ATOM 2480 N N . ASN B 1 89 ? 1.869 24.953 15.383 1 97.56 89 ASN B N 1
ATOM 2481 C CA . ASN B 1 89 ? 1.55 24.469 14.039 1 97.56 89 ASN B CA 1
ATOM 2482 C C . ASN B 1 89 ? 1.867 22.969 13.891 1 97.56 89 ASN B C 1
ATOM 2484 O O . ASN B 1 89 ? 2.625 22.422 14.688 1 97.56 89 ASN B O 1
ATOM 2488 N N . THR B 1 90 ? 1.127 22.406 12.977 1 98.38 90 THR B N 1
ATOM 2489 C CA . THR B 1 90 ? 1.33 21 12.688 1 98.38 90 THR B CA 1
ATOM 2490 C C . THR B 1 90 ? 1.489 20.766 11.188 1 98.38 90 THR B C 1
ATOM 2492 O O . THR B 1 90 ? 0.908 21.5 10.375 1 98.38 90 THR B O 1
ATOM 2495 N N . ILE B 1 91 ? 2.373 19.844 10.836 1 98.88 91 ILE B N 1
ATOM 2496 C CA . ILE B 1 91 ? 2.559 19.406 9.461 1 98.88 91 ILE B CA 1
ATOM 2497 C C . ILE B 1 91 ? 2.244 17.922 9.344 1 98.88 91 ILE B C 1
ATOM 2499 O O . ILE B 1 91 ? 2.633 17.125 10.211 1 98.88 91 ILE B O 1
ATOM 2503 N N . ILE B 1 92 ? 1.478 17.547 8.344 1 98.94 92 ILE B N 1
ATOM 2504 C CA . ILE B 1 92 ? 1.246 16.156 8 1 98.94 92 ILE B CA 1
ATOM 2505 C C . ILE B 1 92 ? 1.784 15.875 6.598 1 98.94 92 ILE B C 1
ATOM 2507 O O . ILE B 1 92 ? 1.436 16.578 5.641 1 98.94 92 ILE B O 1
ATOM 2511 N N . GLU B 1 93 ? 2.646 14.938 6.457 1 98.81 93 GLU B N 1
ATOM 2512 C CA . GLU B 1 93 ? 3.064 14.406 5.164 1 98.81 93 GLU B CA 1
ATOM 2513 C C . GLU B 1 93 ? 2.365 13.078 4.863 1 98.81 93 GLU B C 1
ATOM 2515 O O . GLU B 1 93 ? 2.367 12.172 5.695 1 98.81 93 GLU B O 1
ATOM 2520 N N . ILE B 1 94 ? 1.768 12.938 3.725 1 98.62 94 ILE B N 1
ATOM 2521 C CA . ILE B 1 94 ? 0.961 11.781 3.359 1 98.62 94 ILE B CA 1
ATOM 2522 C C . ILE B 1 94 ? 1.762 10.859 2.438 1 98.62 94 ILE B C 1
ATOM 2524 O O . ILE B 1 94 ? 2.303 11.312 1.423 1 98.62 94 ILE B O 1
ATOM 2528 N N . GLU B 1 95 ? 1.809 9.602 2.811 1 96.94 95 GLU B N 1
ATOM 2529 C CA . GLU B 1 95 ? 2.512 8.586 2.033 1 96.94 95 GLU B CA 1
ATOM 2530 C C . GLU B 1 95 ? 1.552 7.512 1.534 1 96.94 95 GLU B C 1
ATOM 2532 O O . GLU B 1 95 ? 0.954 6.789 2.332 1 96.94 95 GLU B O 1
ATOM 2537 N N . THR B 1 96 ? 1.448 7.336 0.25 1 92.38 96 THR B N 1
ATOM 2538 C CA . THR B 1 96 ? 0.535 6.363 -0.342 1 92.38 96 THR B CA 1
ATOM 2539 C C . THR B 1 96 ? 1.232 5.023 -0.551 1 92.38 96 THR B C 1
ATOM 2541 O O . THR B 1 96 ? 0.575 4 -0.761 1 92.38 96 THR B O 1
ATOM 2544 N N . GLY B 1 97 ? 2.543 5.035 -0.566 1 89.12 97 GLY B N 1
ATOM 2545 C CA . GLY B 1 97 ? 3.303 3.826 -0.838 1 89.12 97 GLY B CA 1
ATOM 2546 C C . GLY B 1 97 ? 3.643 3.652 -2.307 1 89.12 97 GLY B C 1
ATOM 2547 O O . GLY B 1 97 ? 4.293 2.676 -2.686 1 89.12 97 GLY B O 1
ATOM 2548 N N . PHE B 1 98 ? 3.324 4.582 -3.105 1 89.44 98 PHE B N 1
ATOM 2549 C CA . PHE B 1 98 ? 3.639 4.508 -4.527 1 89.44 98 PHE B CA 1
ATOM 2550 C C . PHE B 1 98 ? 5.145 4.539 -4.754 1 89.44 98 PHE B C 1
ATOM 2552 O O . PHE B 1 98 ? 5.852 5.352 -4.148 1 89.44 98 PHE B O 1
ATOM 2559 N N . THR B 1 99 ? 5.621 3.693 -5.625 1 93.62 99 THR B N 1
ATOM 2560 C CA . THR B 1 99 ? 7.016 3.654 -6.043 1 93.62 99 THR B CA 1
ATOM 2561 C C . THR B 1 99 ? 7.133 3.826 -7.555 1 93.62 99 THR B C 1
ATOM 2563 O O . THR B 1 99 ? 6.547 3.053 -8.32 1 93.62 99 THR B O 1
ATOM 2566 N N . PRO B 1 100 ? 7.859 4.82 -8.008 1 94.81 100 PRO B N 1
ATOM 2567 C CA . PRO B 1 100 ? 8.055 4.996 -9.453 1 94.81 100 PRO B CA 1
ATOM 2568 C C . PRO B 1 100 ? 8.773 3.814 -10.102 1 94.81 100 PRO B C 1
ATOM 2570 O O . PRO B 1 100 ? 9.5 3.086 -9.422 1 94.81 100 PRO B O 1
ATOM 2573 N N . PRO B 1 101 ? 8.609 3.66 -11.422 1 95.06 101 PRO B N 1
ATOM 2574 C CA . PRO B 1 101 ? 9.203 2.535 -12.141 1 95.06 101 PRO B CA 1
ATOM 2575 C C . PRO B 1 101 ? 10.719 2.473 -11.984 1 95.06 101 PRO B C 1
ATOM 2577 O O . PRO B 1 101 ? 11.305 1.384 -11.992 1 95.06 101 PRO B O 1
ATOM 2580 N N . GLU B 1 102 ? 11.344 3.611 -11.758 1 95.62 102 GLU B N 1
ATOM 2581 C CA . GLU B 1 102 ? 12.797 3.676 -11.656 1 95.62 102 GLU B CA 1
ATOM 2582 C C . GLU B 1 102 ? 13.297 2.951 -10.406 1 95.62 102 GLU B C 1
ATOM 2584 O O . GLU B 1 102 ? 14.469 2.594 -10.312 1 95.62 102 GLU B O 1
ATOM 2589 N N . HIS B 1 103 ? 12.43 2.742 -9.492 1 96.69 103 HIS B N 1
ATOM 2590 C CA . HIS B 1 103 ? 12.812 2.098 -8.242 1 96.69 103 HIS B CA 1
ATOM 2591 C C . HIS B 1 103 ? 12.078 0.774 -8.055 1 96.69 103 HIS B C 1
ATOM 2593 O O . HIS B 1 103 ? 11.742 0.399 -6.93 1 96.69 103 HIS B O 1
ATOM 2599 N N . ALA B 1 104 ? 11.797 0.13 -9.156 1 96 104 ALA B N 1
ATOM 2600 C CA . ALA B 1 104 ? 11.055 -1.127 -9.156 1 96 104 ALA B CA 1
ATOM 2601 C C . ALA B 1 104 ? 11.852 -2.234 -8.469 1 96 104 ALA B C 1
ATOM 2603 O O . ALA B 1 104 ? 11.273 -3.207 -7.977 1 96 104 ALA B O 1
ATOM 2604 N N . MET B 1 105 ? 13.172 -2.162 -8.312 1 95.81 105 MET B N 1
ATOM 2605 C CA . MET B 1 105 ? 13.992 -3.246 -7.777 1 95.81 105 MET B CA 1
ATOM 2606 C C . MET B 1 105 ? 14.492 -2.914 -6.375 1 95.81 105 MET B C 1
ATOM 2608 O O . MET B 1 105 ? 15.133 -3.742 -5.73 1 95.81 105 MET B O 1
ATOM 2612 N N . ASP B 1 106 ? 14.273 -1.688 -5.949 1 96.94 106 ASP B N 1
ATOM 2613 C CA . ASP B 1 106 ? 14.68 -1.252 -4.617 1 96.94 106 ASP B CA 1
ATOM 2614 C C . ASP B 1 106 ? 13.555 -0.484 -3.928 1 96.94 106 ASP B C 1
ATOM 2616 O O . ASP B 1 106 ? 13.789 0.576 -3.344 1 96.94 106 ASP B O 1
ATOM 2620 N N . THR B 1 107 ? 12.383 -1.04 -4.082 1 97.25 107 THR B N 1
ATOM 2621 C CA . THR B 1 107 ? 11.148 -0.39 -3.656 1 97.25 107 THR B CA 1
ATOM 2622 C C . THR B 1 107 ? 11.172 -0.106 -2.156 1 97.25 107 THR B C 1
ATOM 2624 O O . THR B 1 107 ? 10.797 0.985 -1.719 1 97.25 107 THR B O 1
ATOM 2627 N N . ILE B 1 108 ? 11.625 -1.079 -1.328 1 97.69 108 ILE B N 1
ATOM 2628 C CA . ILE B 1 108 ? 11.555 -0.955 0.123 1 97.69 108 ILE B CA 1
ATOM 2629 C C . ILE B 1 108 ? 12.539 0.107 0.599 1 97.69 108 ILE B C 1
ATOM 2631 O O . ILE B 1 108 ? 12.188 0.994 1.377 1 97.69 108 ILE B O 1
ATOM 2635 N N . ASP B 1 109 ? 13.75 0.057 0.073 1 97.88 109 ASP B N 1
ATOM 2636 C CA . ASP B 1 109 ? 14.758 1.056 0.42 1 97.88 109 ASP B CA 1
ATOM 2637 C C . ASP B 1 109 ? 14.305 2.455 0.006 1 97.88 109 ASP B C 1
ATOM 2639 O O . ASP B 1 109 ? 14.438 3.408 0.776 1 97.88 109 ASP B O 1
ATOM 2643 N N . TYR B 1 110 ? 13.844 2.523 -1.203 1 98.31 110 TYR B N 1
ATOM 2644 C CA . TYR B 1 110 ? 13.383 3.812 -1.704 1 98.31 110 TYR B CA 1
ATOM 2645 C C . TYR B 1 110 ? 12.266 4.367 -0.829 1 98.31 110 TYR B C 1
ATOM 2647 O O . TYR B 1 110 ? 12.297 5.535 -0.43 1 98.31 110 TYR B O 1
ATOM 2655 N N . PHE B 1 111 ? 11.305 3.541 -0.537 1 97.94 111 PHE B N 1
ATOM 2656 C CA . PHE B 1 111 ? 10.148 3.949 0.259 1 97.94 111 PHE B CA 1
ATOM 2657 C C . PHE B 1 111 ? 10.578 4.363 1.661 1 97.94 111 PHE B C 1
ATOM 2659 O O . PHE B 1 111 ? 10.125 5.383 2.18 1 97.94 111 PHE B O 1
ATOM 2666 N N . THR B 1 112 ? 11.445 3.607 2.264 1 98 112 THR B N 1
ATOM 2667 C CA . THR B 1 112 ? 11.93 3.898 3.609 1 98 112 THR B CA 1
ATOM 2668 C C . THR B 1 112 ? 12.711 5.203 3.631 1 98 112 THR B C 1
ATOM 2670 O O . THR B 1 112 ? 12.539 6.023 4.535 1 98 112 THR B O 1
ATOM 2673 N N . ALA B 1 113 ? 13.555 5.371 2.637 1 98.12 113 ALA B N 1
ATOM 2674 C CA . ALA B 1 113 ? 14.32 6.609 2.535 1 98.12 113 ALA B CA 1
ATOM 2675 C C . ALA B 1 113 ? 13.398 7.816 2.398 1 98.12 113 ALA B C 1
ATOM 2677 O O . ALA B 1 113 ? 13.688 8.891 2.93 1 98.12 113 ALA B O 1
ATOM 2678 N N . ARG B 1 114 ? 12.375 7.641 1.681 1 97.62 114 ARG B N 1
ATOM 2679 C CA . ARG B 1 114 ? 11.398 8.711 1.517 1 97.62 114 ARG B CA 1
ATOM 2680 C C . ARG B 1 114 ? 10.781 9.102 2.855 1 97.62 114 ARG B C 1
ATOM 2682 O O . ARG B 1 114 ? 10.664 10.281 3.174 1 97.62 114 ARG B O 1
ATOM 2689 N N . ILE B 1 115 ? 10.391 8.109 3.656 1 98.06 115 ILE B N 1
ATOM 2690 C CA . ILE B 1 115 ? 9.828 8.328 4.984 1 98.06 115 ILE B CA 1
ATOM 2691 C C . ILE B 1 115 ? 10.852 9.039 5.867 1 98.06 115 ILE B C 1
ATOM 2693 O O . ILE B 1 115 ? 10.539 10.047 6.504 1 98.06 115 ILE B O 1
ATOM 2697 N N . MET B 1 116 ? 12.055 8.555 5.824 1 98.31 116 MET B N 1
ATOM 2698 C CA . MET B 1 116 ? 13.141 9.141 6.613 1 98.31 116 MET B CA 1
ATOM 2699 C C . MET B 1 116 ? 13.367 10.594 6.234 1 98.31 116 MET B C 1
ATOM 2701 O O . MET B 1 116 ? 13.516 11.453 7.105 1 98.31 116 MET B O 1
ATOM 2705 N N . SER B 1 117 ? 13.43 10.805 5.012 1 97.88 117 SER B N 1
ATOM 2706 C CA . SER B 1 117 ? 13.695 12.156 4.512 1 97.88 117 SER B CA 1
ATOM 2707 C C . SER B 1 117 ? 12.586 13.117 4.898 1 97.88 117 SER B C 1
ATOM 2709 O O . SER B 1 117 ? 12.844 14.273 5.246 1 97.88 117 SER B O 1
ATOM 2711 N N . LYS B 1 118 ? 11.367 12.672 4.84 1 97.94 118 LYS B N 1
ATOM 2712 C CA . LYS B 1 118 ? 10.234 13.523 5.219 1 97.94 118 LYS B CA 1
ATOM 2713 C C . LYS B 1 118 ? 10.281 13.859 6.703 1 97.94 118 LYS B C 1
ATOM 2715 O O . LYS B 1 118 ? 10.086 15.016 7.086 1 97.94 118 LYS B O 1
ATOM 2720 N N . ILE B 1 119 ? 10.508 12.836 7.488 1 98.62 119 ILE B N 1
ATOM 2721 C CA . ILE B 1 119 ? 10.594 13.078 8.922 1 98.62 119 ILE B CA 1
ATOM 2722 C C . ILE B 1 119 ? 11.711 14.094 9.203 1 98.62 119 ILE B C 1
ATOM 2724 O O . ILE B 1 119 ? 11.5 15.07 9.922 1 98.62 119 ILE B O 1
ATOM 2728 N N . ALA B 1 120 ? 12.82 13.898 8.586 1 98.12 120 ALA B N 1
ATOM 2729 C CA . ALA B 1 120 ? 14.008 14.711 8.844 1 98.12 120 ALA B CA 1
ATOM 2730 C C . ALA B 1 120 ? 13.797 16.141 8.359 1 98.12 120 ALA B C 1
ATOM 2732 O O . ALA B 1 120 ? 14.172 17.094 9.047 1 98.12 120 ALA B O 1
ATOM 2733 N N . ARG B 1 121 ? 13.203 16.297 7.227 1 97.06 121 ARG B N 1
ATOM 2734 C CA . ARG B 1 121 ? 13.109 17.609 6.59 1 97.06 121 ARG B CA 1
ATOM 2735 C C . ARG B 1 121 ? 11.938 18.406 7.152 1 97.06 121 ARG B C 1
ATOM 2737 O O . ARG B 1 121 ? 12.086 19.594 7.477 1 97.06 121 ARG B O 1
ATOM 2744 N N . TYR B 1 122 ? 10.859 17.812 7.332 1 98.12 122 TYR B N 1
ATOM 2745 C CA . TYR B 1 122 ? 9.648 18.578 7.594 1 98.12 122 TYR B CA 1
ATOM 2746 C C . TYR B 1 122 ? 9.438 18.781 9.094 1 98.12 122 TYR B C 1
ATOM 2748 O O . TYR B 1 122 ? 8.852 19.781 9.516 1 98.12 122 TYR B O 1
ATOM 2756 N N . SER B 1 123 ? 9.953 17.891 9.891 1 98.06 123 SER B N 1
ATOM 2757 C CA . SER B 1 123 ? 9.711 17.969 11.328 1 98.06 123 SER B CA 1
ATOM 2758 C C . SER B 1 123 ? 10.375 19.203 11.938 1 98.06 123 SER B C 1
ATOM 2760 O O . SER B 1 123 ? 9.992 19.656 13.016 1 98.06 123 SER B O 1
ATOM 2762 N N . GLN B 1 124 ? 11.258 19.828 11.242 1 95.62 124 GLN B N 1
ATOM 2763 C CA . GLN B 1 124 ? 11.977 21 11.734 1 95.62 124 GLN B CA 1
ATOM 2764 C C . GLN B 1 124 ? 11.148 22.266 11.555 1 95.62 124 GLN B C 1
ATOM 2766 O O . GLN B 1 124 ? 11.469 23.312 12.125 1 95.62 124 GLN B O 1
ATOM 2771 N N . HIS B 1 125 ? 10.086 22.172 10.914 1 97 125 HIS B N 1
ATOM 2772 C CA . HIS B 1 125 ? 9.344 23.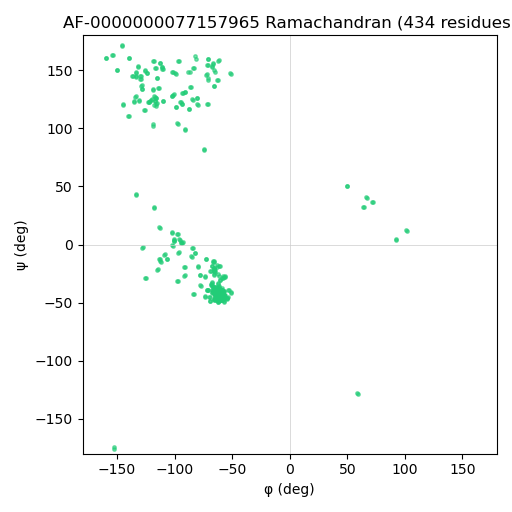375 10.539 1 97 125 HIS B CA 1
ATOM 2773 C C . HIS B 1 125 ? 8 23.438 11.266 1 97 125 HIS B C 1
ATOM 2775 O O . HIS B 1 125 ? 7.109 24.188 10.859 1 97 125 HIS B O 1
ATOM 2781 N N . CYS B 1 126 ? 7.852 22.625 12.297 1 98 126 CYS B N 1
ATOM 2782 C CA . CYS B 1 126 ? 6.57 22.609 12.992 1 98 126 CYS B CA 1
ATOM 2783 C C . CYS B 1 126 ? 6.746 22.172 14.445 1 98 126 CYS B C 1
ATOM 2785 O O . CYS B 1 126 ? 7.777 21.609 14.812 1 98 126 CYS B O 1
ATOM 2787 N N . SER B 1 127 ? 5.738 22.453 15.195 1 97.5 127 SER B N 1
ATOM 2788 C CA . SER B 1 127 ? 5.695 22 16.578 1 97.5 127 SER B CA 1
ATOM 2789 C C . SER B 1 127 ? 5.316 20.531 16.672 1 97.5 127 SER B C 1
ATOM 2791 O O . SER B 1 127 ? 5.789 19.812 17.562 1 97.5 127 SER B O 1
ATOM 2793 N N . LYS B 1 128 ? 4.461 20.094 15.797 1 98.19 128 LYS B N 1
ATOM 2794 C CA . LYS B 1 128 ? 4.027 18.703 15.734 1 98.19 128 LYS B CA 1
ATOM 2795 C C . LYS B 1 128 ? 4.109 18.156 14.305 1 98.19 128 LYS B C 1
ATOM 2797 O O . LYS B 1 128 ? 3.533 18.734 13.383 1 98.19 128 LYS B O 1
ATOM 2802 N N . PHE B 1 129 ? 4.832 17.094 14.164 1 98.81 129 PHE B N 1
ATOM 2803 C CA . PHE B 1 129 ? 4.965 16.469 12.852 1 98.81 129 PHE B CA 1
ATOM 2804 C C . PHE B 1 129 ? 4.312 15.094 12.836 1 98.81 129 PHE B C 1
ATOM 2806 O O . PHE B 1 129 ? 4.488 14.305 13.758 1 98.81 129 PHE B O 1
ATOM 2813 N N . SER B 1 130 ? 3.531 14.828 11.758 1 98.88 130 SER B N 1
ATOM 2814 C CA . SER B 1 130 ? 2.859 13.547 11.602 1 98.88 130 SER B CA 1
ATOM 2815 C C . SER B 1 130 ? 3.035 13 10.188 1 98.88 130 SER B C 1
ATOM 2817 O O . SER B 1 130 ? 3.182 13.766 9.234 1 98.88 130 SER B O 1
ATOM 2819 N N . LEU B 1 131 ? 3.084 11.719 10.117 1 98.88 131 LEU B N 1
ATOM 2820 C CA . LEU B 1 131 ? 2.906 11.008 8.852 1 98.88 131 LEU B CA 1
ATOM 2821 C C . LEU B 1 131 ? 1.48 10.477 8.719 1 98.88 131 LEU B C 1
ATOM 2823 O O . LEU B 1 131 ? 0.828 10.188 9.727 1 98.88 131 LEU B O 1
ATOM 2827 N N . ALA B 1 132 ? 1.002 10.453 7.512 1 98.81 132 ALA B N 1
ATOM 2828 C CA . ALA B 1 132 ? -0.299 9.844 7.242 1 98.81 132 ALA B CA 1
ATOM 2829 C C . ALA B 1 132 ? -0.213 8.852 6.086 1 98.81 132 ALA B C 1
ATOM 2831 O O . ALA B 1 132 ? 0.567 9.047 5.148 1 98.81 132 ALA B O 1
ATOM 2832 N N . SER B 1 133 ? -0.943 7.816 6.148 1 98.25 133 SER B N 1
ATOM 2833 C CA . SER B 1 133 ? -1.018 6.809 5.098 1 98.25 133 SER B CA 1
ATOM 2834 C C . SER B 1 133 ? -2.391 6.148 5.062 1 98.25 133 SER B C 1
ATOM 2836 O O . SER B 1 133 ? -3.078 6.078 6.082 1 98.25 133 SER B O 1
ATOM 2838 N N . PRO B 1 134 ? -2.848 5.691 3.83 1 97.44 134 PRO B N 1
ATOM 2839 C CA . PRO B 1 134 ? -4.023 4.816 3.842 1 97.44 134 PRO B CA 1
ATOM 2840 C C . PRO B 1 134 ? -3.879 3.648 4.812 1 97.44 134 PRO B C 1
ATOM 2842 O O . PRO B 1 134 ? -2.785 3.1 4.969 1 97.44 134 PRO B O 1
ATOM 2845 N N . ALA B 1 135 ? -4.957 3.229 5.398 1 95.62 135 ALA B N 1
ATOM 2846 C CA . ALA B 1 135 ? -4.953 2.193 6.426 1 95.62 135 ALA B CA 1
ATOM 2847 C C . ALA B 1 135 ? -4.512 0.85 5.855 1 95.62 135 ALA B C 1
ATOM 2849 O O . ALA B 1 135 ? -4.16 -0.066 6.602 1 95.62 135 ALA B O 1
ATOM 2850 N N . THR B 1 136 ? -4.48 0.692 4.559 1 96.44 136 THR B N 1
ATOM 2851 C CA . THR B 1 136 ? -4.074 -0.552 3.918 1 96.44 136 THR B CA 1
ATOM 2852 C C . THR B 1 136 ? -2.602 -0.501 3.523 1 96.44 136 THR B C 1
ATOM 2854 O O . THR B 1 136 ? -2.105 -1.396 2.836 1 96.44 136 THR B O 1
ATOM 2857 N N . GLY B 1 137 ? -1.908 0.515 3.854 1 96.06 137 GLY B N 1
ATOM 2858 C CA . GLY B 1 137 ? -0.468 0.627 3.68 1 96.06 137 GLY B CA 1
ATOM 2859 C C . GLY B 1 137 ? 0.293 0.615 4.992 1 96.06 137 GLY B C 1
ATOM 2860 O O . GLY B 1 137 ? -0.219 1.068 6.02 1 96.06 137 GLY B O 1
ATOM 2861 N N . ILE B 1 138 ? 1.541 0.111 4.898 1 97.06 138 ILE B N 1
ATOM 2862 C CA . ILE B 1 138 ? 2.408 0.096 6.07 1 97.06 138 ILE B CA 1
ATOM 2863 C C . ILE B 1 138 ? 3.621 0.991 5.828 1 97.06 138 ILE B C 1
ATOM 2865 O O . ILE B 1 138 ? 4.344 0.812 4.848 1 97.06 138 ILE B O 1
ATOM 2869 N N . LEU B 1 139 ? 3.814 1.868 6.703 1 97.44 139 LEU B N 1
ATOM 2870 C CA . LEU B 1 139 ? 5.012 2.701 6.68 1 97.44 139 LEU B CA 1
ATOM 2871 C C . LEU B 1 139 ? 6.16 2.025 7.422 1 97.44 139 LEU B C 1
ATOM 2873 O O . LEU B 1 139 ? 6.062 1.774 8.625 1 97.44 139 LEU B O 1
ATOM 2877 N N . PRO B 1 140 ? 7.195 1.716 6.746 1 96.81 140 PRO B N 1
ATOM 2878 C CA . PRO B 1 140 ? 8.367 1.198 7.461 1 96.81 140 PRO B CA 1
ATOM 2879 C C . PRO B 1 140 ? 9.125 2.287 8.211 1 96.81 140 PRO B C 1
ATOM 2881 O O . PRO B 1 140 ? 10.172 2.748 7.746 1 96.81 140 PRO B O 1
ATOM 2884 N N . ILE B 1 141 ? 8.688 2.629 9.367 1 97.31 141 ILE B N 1
ATOM 2885 C CA . ILE B 1 141 ? 9.266 3.711 10.156 1 97.31 141 ILE B CA 1
ATOM 2886 C C . ILE B 1 141 ? 10.516 3.213 10.883 1 97.31 141 ILE B C 1
ATOM 2888 O O . ILE B 1 141 ? 10.438 2.287 11.695 1 97.31 141 ILE B O 1
ATOM 2892 N N . PRO B 1 142 ? 11.633 3.818 10.625 1 96.12 142 PRO B N 1
ATOM 2893 C CA . PRO B 1 142 ? 12.836 3.428 11.367 1 96.12 142 PRO B CA 1
ATOM 2894 C C . PRO B 1 142 ? 12.719 3.699 12.867 1 96.12 142 PRO B C 1
ATOM 2896 O O . PRO B 1 142 ? 12.266 4.773 13.266 1 96.12 142 PRO B O 1
ATOM 2899 N N . LYS B 1 143 ? 13.234 2.816 13.664 1 95.5 143 LYS B N 1
ATOM 2900 C CA . LYS B 1 143 ? 13.055 2.836 15.109 1 95.5 143 LYS B CA 1
ATOM 2901 C C . LYS B 1 143 ? 13.781 4.023 15.742 1 95.5 143 LYS B C 1
ATOM 2903 O O . LYS B 1 143 ? 13.414 4.48 16.828 1 95.5 143 LYS B O 1
ATOM 2908 N N . ILE B 1 144 ? 14.758 4.516 15.07 1 97.56 144 ILE B N 1
ATOM 2909 C CA . ILE B 1 144 ? 15.523 5.637 15.594 1 97.56 144 ILE B CA 1
ATOM 2910 C C . ILE B 1 144 ? 14.594 6.82 15.859 1 97.56 144 ILE B C 1
ATOM 2912 O O . ILE B 1 144 ? 14.836 7.613 16.766 1 97.56 144 ILE B O 1
ATOM 2916 N N . PHE B 1 145 ? 13.516 6.938 15.125 1 98.06 145 PHE B N 1
ATOM 2917 C CA . PHE B 1 145 ? 12.648 8.102 15.227 1 98.06 145 PHE B CA 1
ATOM 2918 C C . PHE B 1 145 ? 11.648 7.938 16.359 1 98.06 145 PHE B C 1
ATOM 2920 O O . PHE B 1 145 ? 10.844 8.836 16.625 1 98.06 145 PHE B O 1
ATOM 2927 N N . LEU B 1 146 ? 11.688 6.789 17 1 98 146 LEU B N 1
ATOM 2928 C CA . LEU B 1 146 ? 10.891 6.559 18.203 1 98 146 LEU B CA 1
ATOM 2929 C C . LEU B 1 146 ? 11.625 7.059 19.438 1 98 146 LEU B C 1
ATOM 2931 O O . LEU B 1 146 ? 11.031 7.18 20.516 1 98 146 LEU B O 1
ATOM 2935 N N . LEU B 1 147 ? 12.891 7.41 19.281 1 97.81 147 LEU B N 1
ATOM 2936 C CA . LEU B 1 147 ? 13.75 7.852 20.375 1 97.81 147 LEU B CA 1
ATOM 2937 C C . LEU B 1 147 ? 13.906 9.367 20.359 1 97.81 147 LEU B C 1
ATOM 2939 O O . LEU B 1 147 ? 13.914 9.984 19.297 1 97.81 147 LEU B O 1
ATOM 2943 N N . PRO B 1 148 ? 14.07 9.969 21.531 1 97.06 148 PRO B N 1
ATOM 2944 C CA . PRO B 1 148 ? 14.461 11.383 21.547 1 97.06 148 PRO B CA 1
ATOM 2945 C C . PRO B 1 148 ? 15.867 11.602 21 1 97.06 148 PRO B C 1
ATOM 2947 O O . PRO B 1 148 ? 16.703 10.688 21.016 1 97.06 148 PRO B O 1
ATOM 2950 N N . PRO B 1 149 ? 16.125 12.773 20.516 1 96.81 149 PRO B N 1
ATOM 2951 C CA . PRO B 1 149 ? 17.406 13.07 19.875 1 96.81 149 PRO B CA 1
ATOM 2952 C C . PRO B 1 149 ? 18.594 12.664 20.734 1 96.81 149 PRO B C 1
ATOM 2954 O O . PRO B 1 149 ? 19.547 12.062 20.219 1 96.81 149 PRO B O 1
ATOM 2957 N N . ASN B 1 150 ? 18.594 12.875 22.031 1 96.62 150 ASN B N 1
ATOM 2958 C CA . ASN B 1 150 ? 19.734 12.648 22.906 1 96.62 150 ASN B CA 1
ATOM 2959 C C . ASN B 1 150 ? 19.984 11.156 23.109 1 96.62 150 ASN B C 1
ATOM 2961 O O . ASN B 1 150 ? 21.047 10.766 23.594 1 96.62 150 ASN B O 1
ATOM 2965 N N . ALA B 1 151 ? 19.047 10.336 22.719 1 97.88 151 ALA B N 1
ATOM 2966 C CA . ALA B 1 151 ? 19.172 8.891 22.922 1 97.88 151 ALA B CA 1
ATOM 2967 C C . ALA B 1 151 ? 19.578 8.195 21.625 1 97.88 151 ALA B C 1
ATOM 2969 O O . ALA B 1 151 ? 19.812 6.98 21.609 1 97.88 151 ALA B O 1
ATOM 2970 N N . ARG B 1 152 ? 19.75 8.922 20.531 1 98.19 152 ARG B N 1
ATOM 2971 C CA . ARG B 1 152 ? 20.094 8.344 19.234 1 98.19 152 ARG B CA 1
ATOM 2972 C C . ARG B 1 152 ? 21.609 8.148 19.125 1 98.19 152 ARG B C 1
ATOM 2974 O O . ARG B 1 152 ? 22.375 9.086 19.344 1 98.19 152 ARG B O 1
ATOM 2981 N N . LYS B 1 153 ? 21.984 6.891 18.828 1 97.56 153 LYS B N 1
ATOM 2982 C CA . LYS B 1 153 ? 23.391 6.594 18.594 1 97.56 153 LYS B CA 1
ATOM 2983 C C . LYS B 1 153 ? 23.875 7.191 17.266 1 97.56 153 LYS B C 1
ATOM 2985 O O . LYS B 1 153 ? 23.156 7.141 16.266 1 97.56 153 LYS B O 1
ATOM 2990 N N . LYS B 1 154 ? 25.094 7.637 17.297 1 97.81 154 LYS B N 1
ATOM 2991 C CA . LYS B 1 154 ? 25.688 8.258 16.109 1 97.81 154 LYS B CA 1
ATOM 2992 C C . LYS B 1 154 ? 25.703 7.293 14.93 1 97.81 154 LYS B C 1
ATOM 2994 O O . LYS B 1 154 ? 25.438 7.695 13.797 1 97.81 154 LYS B O 1
ATOM 2999 N N . GLU B 1 155 ? 25.953 6.066 15.211 1 97.81 155 GLU B N 1
ATOM 3000 C CA . GLU B 1 155 ? 26.031 5.059 14.156 1 97.81 155 GLU B CA 1
ATOM 3001 C C . GLU B 1 155 ? 24.672 4.848 13.492 1 97.81 155 GLU B C 1
ATOM 3003 O O . GLU B 1 155 ? 24.594 4.629 12.289 1 97.81 155 GLU B O 1
ATOM 3008 N N . ASP B 1 156 ? 23.672 4.914 14.234 1 97.81 156 ASP B N 1
ATOM 3009 C CA . ASP B 1 156 ? 22.312 4.719 13.703 1 97.81 156 ASP B CA 1
ATOM 3010 C C . ASP B 1 156 ? 21.891 5.91 12.852 1 97.81 156 ASP B C 1
ATOM 3012 O O . ASP B 1 156 ? 21.25 5.734 11.812 1 97.81 156 ASP B O 1
ATOM 3016 N N . VAL B 1 157 ? 22.25 7.102 13.273 1 98.5 157 VAL B N 1
ATOM 3017 C CA . VAL B 1 157 ? 21.953 8.305 12.5 1 98.5 157 VAL B CA 1
ATOM 3018 C C . VAL B 1 157 ? 22.672 8.25 11.164 1 98.5 157 VAL B C 1
ATOM 3020 O O . VAL B 1 157 ? 22.109 8.578 10.125 1 98.5 157 VAL B O 1
ATOM 3023 N N . GLN B 1 158 ? 23.875 7.777 11.211 1 98.25 158 GLN B N 1
ATOM 3024 C CA . GLN B 1 158 ? 24.672 7.68 9.992 1 98.25 158 GLN B CA 1
ATOM 3025 C C . GLN B 1 158 ? 24.062 6.668 9.023 1 98.25 158 GLN B C 1
ATOM 3027 O O . GLN B 1 158 ? 24.078 6.879 7.812 1 98.25 158 GLN B O 1
ATOM 3032 N N . LYS B 1 159 ? 23.594 5.598 9.539 1 97.75 159 LYS B N 1
ATOM 3033 C CA . LYS B 1 159 ? 22.953 4.594 8.695 1 97.75 159 LYS B CA 1
ATOM 3034 C C . LYS B 1 159 ? 21.75 5.18 7.957 1 97.75 159 LYS B C 1
ATOM 3036 O O . LYS B 1 159 ? 21.547 4.906 6.773 1 97.75 159 LYS B O 1
ATOM 3041 N N . VAL B 1 160 ? 20.953 5.938 8.672 1 98.25 160 VAL B N 1
ATOM 3042 C CA . VAL B 1 160 ? 19.812 6.609 8.07 1 98.25 160 VAL B CA 1
ATOM 3043 C C . VAL B 1 160 ? 20.281 7.566 6.984 1 98.25 160 VAL B C 1
ATOM 3045 O O . VAL B 1 160 ? 19.734 7.586 5.883 1 98.25 160 VAL B O 1
ATOM 3048 N N . LYS B 1 161 ? 21.312 8.352 7.301 1 98.5 161 LYS B N 1
ATOM 3049 C CA . LYS B 1 161 ? 21.844 9.305 6.336 1 98.5 161 LYS B CA 1
ATOM 3050 C C . LYS B 1 161 ? 22.344 8.602 5.078 1 98.5 161 LYS B C 1
ATOM 3052 O O . LYS B 1 161 ? 22.109 9.07 3.963 1 98.5 161 LYS B O 1
ATOM 3057 N N . ASP B 1 162 ? 23 7.516 5.246 1 98.19 162 ASP B N 1
ATOM 3058 C CA . ASP B 1 162 ? 23.547 6.758 4.121 1 98.19 162 ASP B CA 1
ATOM 3059 C C . ASP B 1 162 ? 22.422 6.277 3.193 1 98.19 162 ASP B C 1
ATOM 3061 O O . ASP B 1 162 ? 22.562 6.336 1.97 1 98.19 162 ASP B O 1
ATOM 3065 N N . LEU B 1 163 ? 21.375 5.785 3.768 1 98.19 163 LEU B N 1
ATOM 3066 C CA . LEU B 1 163 ? 20.25 5.34 2.953 1 98.19 163 LEU B CA 1
ATOM 3067 C C . LEU B 1 163 ? 19.609 6.516 2.225 1 98.19 163 LEU B C 1
ATOM 3069 O O . LEU B 1 163 ? 19.281 6.414 1.038 1 98.19 163 LEU B O 1
ATOM 3073 N N . CYS B 1 164 ? 19.406 7.621 2.918 1 98.31 164 CYS B N 1
ATOM 3074 C CA . CYS B 1 164 ? 18.828 8.812 2.301 1 98.31 164 CYS B CA 1
ATOM 3075 C C . CYS B 1 164 ? 19.688 9.297 1.146 1 98.31 164 CYS B C 1
ATOM 3077 O O . CYS B 1 164 ? 19.172 9.695 0.1 1 98.31 164 CYS B O 1
ATOM 3079 N N . ASP B 1 165 ? 21 9.242 1.319 1 98.25 165 ASP B N 1
ATOM 3080 C CA . ASP B 1 165 ? 21.938 9.766 0.335 1 98.25 165 ASP B CA 1
ATOM 3081 C C . ASP B 1 165 ? 21.875 8.969 -0.964 1 98.25 165 ASP B C 1
ATOM 3083 O O . ASP B 1 165 ? 22.281 9.453 -2.021 1 98.25 165 ASP B O 1
ATOM 3087 N N . LYS B 1 166 ? 21.406 7.805 -0.882 1 97.75 166 LYS B N 1
ATOM 3088 C CA . LYS B 1 166 ? 21.25 6.996 -2.086 1 97.75 166 LYS B CA 1
ATOM 3089 C C . LYS B 1 166 ? 20.203 7.602 -3.021 1 97.75 166 LYS B C 1
ATOM 3091 O O . LYS B 1 166 ? 20.281 7.438 -4.242 1 97.75 166 LYS B O 1
ATOM 3096 N N . TYR B 1 167 ? 19.266 8.359 -2.518 1 97.31 167 TYR B N 1
ATOM 3097 C CA . TYR B 1 167 ? 18.109 8.758 -3.318 1 97.31 167 TYR B CA 1
ATOM 3098 C C . TYR B 1 167 ? 17.953 10.273 -3.332 1 97.31 167 TYR B C 1
ATOM 3100 O O . TYR B 1 167 ? 17.344 10.836 -4.246 1 97.31 167 TYR B O 1
ATOM 3108 N N . TYR B 1 168 ? 18.391 10.891 -2.287 1 95.19 168 TYR B N 1
ATOM 3109 C CA . TYR B 1 168 ? 18.234 12.336 -2.145 1 95.19 168 TYR B CA 1
ATOM 3110 C C . TYR B 1 168 ? 19.594 13.023 -2.049 1 95.19 168 TYR B C 1
ATOM 3112 O O . TYR B 1 168 ? 20.172 13.133 -0.962 1 95.19 168 TYR B O 1
ATOM 3120 N N . LYS B 1 169 ? 20 13.609 -3.146 1 92.56 169 LYS B N 1
ATOM 3121 C CA . LYS B 1 169 ? 21.359 14.141 -3.215 1 92.56 169 LYS B CA 1
ATOM 3122 C C . LYS B 1 169 ? 21.344 15.656 -3.342 1 92.56 169 LYS B C 1
ATOM 3124 O O . LYS B 1 169 ? 22.312 16.328 -2.939 1 92.56 169 LYS B O 1
ATOM 3129 N N . ASN B 1 170 ? 20.188 16.25 -3.82 1 89.94 170 ASN B N 1
ATOM 3130 C CA . ASN B 1 170 ? 20.172 17.688 -4.07 1 89.94 170 ASN B CA 1
ATOM 3131 C C . ASN B 1 170 ? 18.844 18.312 -3.639 1 89.94 170 ASN B C 1
ATOM 3133 O O . ASN B 1 170 ? 17.859 18.281 -4.383 1 89.94 170 ASN B O 1
ATOM 3137 N N . PRO B 1 171 ? 18.891 19.047 -2.666 1 92.06 171 PRO B N 1
ATOM 3138 C CA . PRO B 1 171 ? 19.906 19.062 -1.609 1 92.06 171 PRO B CA 1
ATOM 3139 C C . PRO B 1 171 ? 19.922 17.797 -0.77 1 92.06 171 PRO B C 1
ATOM 3141 O O . PRO B 1 171 ? 18.891 17.109 -0.654 1 92.06 171 PRO B O 1
ATOM 3144 N N . PRO B 1 172 ? 21.062 17.391 -0.232 1 95.5 172 PRO B N 1
ATOM 3145 C CA . PRO B 1 172 ? 21.125 16.203 0.622 1 95.5 172 PRO B CA 1
ATOM 3146 C C . PRO B 1 172 ? 20.453 16.422 1.979 1 95.5 172 PRO B C 1
ATOM 3148 O O . PRO B 1 172 ? 20.219 17.562 2.381 1 95.5 172 PRO B O 1
ATOM 3151 N N . ILE B 1 173 ? 20.109 15.305 2.6 1 96.81 173 ILE B N 1
ATOM 3152 C CA . ILE B 1 173 ? 19.641 15.359 3.979 1 96.81 173 ILE B CA 1
ATOM 3153 C C . ILE B 1 173 ? 20.828 15.453 4.93 1 96.81 173 ILE B C 1
ATOM 3155 O O . ILE B 1 173 ? 21.734 14.617 4.883 1 96.81 173 ILE B O 1
ATOM 3159 N N . GLU B 1 174 ? 20.828 16.406 5.766 1 96.88 174 GLU B N 1
ATOM 3160 C CA . GLU B 1 174 ? 21.953 16.625 6.66 1 96.88 174 GLU B CA 1
ATOM 3161 C C . GLU B 1 174 ? 21.859 15.734 7.902 1 96.88 174 GLU B C 1
ATOM 3163 O O . GLU B 1 174 ? 20.75 15.414 8.359 1 96.88 174 GLU B O 1
ATOM 3168 N N . TYR B 1 175 ? 23.047 15.43 8.438 1 97.94 175 TYR B N 1
ATOM 3169 C CA . TYR B 1 175 ? 23.141 14.625 9.648 1 97.94 175 TYR B CA 1
ATOM 3170 C C . TYR B 1 175 ? 22.297 15.227 10.773 1 97.94 175 TYR B C 1
ATOM 3172 O O . TYR B 1 175 ? 21.531 14.523 11.422 1 97.94 175 TYR B O 1
ATOM 3180 N N . ASP B 1 176 ? 22.375 16.5 11.008 1 97.75 176 ASP B N 1
ATOM 3181 C CA . ASP B 1 176 ? 21.703 17.188 12.102 1 97.75 176 ASP B CA 1
ATOM 3182 C C . ASP B 1 176 ? 20.188 17.172 11.898 1 97.75 176 ASP B C 1
ATOM 3184 O O . ASP B 1 176 ? 19.422 17.141 12.875 1 97.75 176 ASP B O 1
ATOM 3188 N N . ASP B 1 177 ? 19.734 17.203 10.633 1 97.56 177 ASP B N 1
ATOM 3189 C CA . ASP B 1 177 ? 18.297 17.109 10.352 1 97.56 177 ASP B CA 1
ATOM 3190 C C . ASP B 1 177 ? 17.734 15.781 10.859 1 97.56 177 ASP B C 1
ATOM 3192 O O . ASP B 1 177 ? 16.625 15.742 11.391 1 97.56 177 ASP B O 1
ATOM 3196 N N . ILE B 1 178 ? 18.516 14.719 10.672 1 98.5 178 ILE B N 1
ATOM 3197 C CA . ILE B 1 178 ? 18.094 13.391 11.109 1 98.5 178 ILE B CA 1
ATOM 3198 C C . ILE B 1 178 ? 18.188 13.297 12.633 1 98.5 178 ILE B C 1
ATOM 3200 O O . ILE B 1 178 ? 17.25 12.82 13.281 1 98.5 178 ILE B O 1
ATOM 3204 N N . LEU B 1 179 ? 19.281 13.797 13.148 1 98.38 179 LEU B N 1
ATOM 3205 C CA . LEU B 1 179 ? 19.516 13.734 14.586 1 98.38 179 LEU B CA 1
ATOM 3206 C C . LEU B 1 179 ? 18.406 14.438 15.352 1 98.38 179 LEU B C 1
ATOM 3208 O O . LEU B 1 179 ? 17.922 13.93 16.375 1 98.38 179 LEU B O 1
ATOM 3212 N N . ASN B 1 180 ? 17.906 15.539 14.898 1 98 180 ASN B N 1
ATOM 3213 C CA . ASN B 1 180 ? 17 16.391 15.648 1 98 180 ASN B CA 1
ATOM 3214 C C . ASN B 1 180 ? 15.547 16.172 15.203 1 98 180 ASN B C 1
ATOM 3216 O O . ASN B 1 180 ? 14.641 16.859 15.695 1 98 180 ASN B O 1
ATOM 3220 N N . ALA B 1 181 ? 15.32 15.25 14.297 1 98.44 181 ALA B N 1
ATOM 3221 C CA . ALA B 1 181 ? 13.992 15.023 13.734 1 98.44 181 ALA B CA 1
ATOM 3222 C C . ALA B 1 181 ? 13.039 14.461 14.781 1 98.44 181 ALA B C 1
ATOM 3224 O O . ALA B 1 181 ? 13.477 13.836 15.75 1 98.44 181 ALA B O 1
ATOM 3225 N N . HIS B 1 182 ? 11.727 14.719 14.609 1 97.81 182 HIS B N 1
ATOM 3226 C CA . HIS B 1 182 ? 10.695 14.211 15.5 1 97.81 182 HIS B CA 1
ATOM 3227 C C . HIS B 1 182 ? 9.5 13.68 14.719 1 97.81 182 HIS B C 1
ATOM 3229 O O . HIS B 1 182 ? 9.156 14.219 13.664 1 97.81 182 HIS B O 1
ATOM 3235 N N . LEU B 1 183 ? 8.922 12.68 15.211 1 98.75 183 LEU B N 1
ATOM 3236 C CA . LEU B 1 183 ? 7.656 12.109 14.75 1 98.75 183 LEU B CA 1
ATOM 3237 C C . LEU B 1 183 ? 6.656 12.008 15.891 1 98.75 183 LEU B C 1
ATOM 3239 O O . LEU B 1 183 ? 6.871 11.258 16.844 1 98.75 183 LEU B O 1
ATOM 3243 N N . HIS B 1 184 ? 5.578 12.742 15.781 1 98.56 184 HIS B N 1
ATOM 3244 C CA . HIS B 1 184 ? 4.664 12.852 16.906 1 98.56 184 HIS B CA 1
ATOM 3245 C C . HIS B 1 184 ? 3.488 11.891 16.75 1 98.56 184 HIS B C 1
ATOM 3247 O O . HIS B 1 184 ? 2.955 11.391 17.75 1 98.56 184 HIS B O 1
ATOM 3253 N N . SER B 1 185 ? 3.092 11.617 15.523 1 98.62 185 SER B N 1
ATOM 3254 C CA . SER B 1 185 ? 1.942 10.742 15.336 1 98.62 185 SER B CA 1
ATOM 3255 C C . SER B 1 185 ? 1.93 10.148 13.93 1 98.62 185 SER B C 1
ATOM 3257 O O . SER B 1 185 ? 2.652 10.609 13.047 1 98.62 185 SER B O 1
ATOM 3259 N N . VAL B 1 186 ? 1.22 9.117 13.789 1 98.69 186 VAL B N 1
ATOM 3260 C CA . VAL B 1 186 ? 0.907 8.484 12.516 1 98.69 186 VAL B CA 1
ATOM 3261 C C . VAL B 1 186 ? -0.607 8.43 12.32 1 98.69 186 VAL B C 1
ATOM 3263 O O . VAL B 1 186 ? -1.33 7.926 13.188 1 98.69 186 VAL B O 1
ATOM 3266 N N . TYR B 1 187 ? -1.068 9.016 11.227 1 98.75 187 TYR B N 1
ATOM 3267 C CA . TYR B 1 187 ? -2.486 8.992 10.883 1 98.75 187 TYR B CA 1
ATOM 3268 C C . TYR B 1 187 ? -2.793 7.844 9.93 1 98.75 187 TYR B C 1
ATOM 3270 O O . TYR B 1 187 ? -2.188 7.742 8.859 1 98.75 187 TYR B O 1
ATOM 3278 N N . LEU B 1 188 ? -3.709 6.98 10.336 1 98.62 188 LEU B N 1
ATOM 3279 C CA . LEU B 1 188 ? -4.266 5.969 9.445 1 98.62 188 LEU B CA 1
ATOM 3280 C C . LEU B 1 188 ? -5.551 6.469 8.797 1 98.62 188 LEU B C 1
ATOM 3282 O O . LEU B 1 188 ? -6.539 6.734 9.484 1 98.62 188 LEU B O 1
ATOM 3286 N N . ILE B 1 189 ? -5.551 6.512 7.484 1 98.5 189 ILE B N 1
ATOM 3287 C CA . ILE B 1 189 ? -6.664 7.133 6.777 1 98.5 189 ILE B CA 1
ATOM 3288 C C . ILE B 1 189 ? -7.637 6.059 6.297 1 98.5 189 ILE B C 1
ATOM 3290 O O . ILE B 1 189 ? -7.254 5.156 5.547 1 98.5 189 ILE B O 1
ATOM 3294 N N . ASN B 1 190 ? -8.828 6.121 6.77 1 98.25 190 ASN B N 1
ATOM 3295 C CA . ASN B 1 190 ? -9.938 5.387 6.176 1 98.25 190 ASN B CA 1
ATOM 3296 C C . ASN B 1 190 ? -10.656 6.215 5.113 1 98.25 190 ASN B C 1
ATOM 3298 O O . ASN B 1 190 ? -11.531 7.023 5.434 1 98.25 190 ASN B O 1
ATOM 3302 N N . ILE B 1 191 ? -10.312 5.941 3.91 1 97.88 191 ILE B N 1
ATOM 3303 C CA . ILE B 1 191 ? -10.773 6.762 2.797 1 97.88 191 ILE B CA 1
ATOM 3304 C C . ILE B 1 191 ? -12.289 6.637 2.652 1 97.88 191 ILE B C 1
ATOM 3306 O O . ILE B 1 191 ? -12.992 7.645 2.555 1 97.88 191 ILE B O 1
ATOM 3310 N N . ASP B 1 192 ? -12.797 5.477 2.684 1 97.5 192 ASP B N 1
ATOM 3311 C CA . ASP B 1 192 ? -14.219 5.227 2.482 1 97.5 192 ASP B CA 1
ATOM 3312 C C . ASP B 1 192 ? -15.055 5.852 3.604 1 97.5 192 ASP B C 1
ATOM 3314 O O . ASP B 1 192 ? -16.141 6.387 3.355 1 97.5 192 ASP B O 1
ATOM 3318 N N . GLY B 1 193 ? -14.516 5.738 4.816 1 97.06 193 GLY B N 1
ATOM 3319 C CA . GLY B 1 193 ? -15.211 6.297 5.965 1 97.06 193 GLY B CA 1
ATOM 3320 C C . GLY B 1 193 ? -15.023 7.797 6.105 1 97.06 193 GLY B C 1
ATOM 3321 O O . GLY B 1 193 ? -15.789 8.461 6.812 1 97.06 193 GLY B O 1
ATOM 3322 N N . GLY B 1 194 ? -14.023 8.375 5.488 1 97.56 194 GLY B N 1
ATOM 3323 C CA . GLY B 1 194 ? -13.75 9.805 5.551 1 97.56 194 GLY B CA 1
ATOM 3324 C C . GLY B 1 194 ? -13.211 10.25 6.898 1 97.56 194 GLY B C 1
ATOM 3325 O O . GLY B 1 194 ? -13.617 11.297 7.414 1 97.56 194 GLY B O 1
ATOM 3326 N N . PHE B 1 195 ? -12.422 9.414 7.473 1 98.06 195 PHE B N 1
ATOM 3327 C CA . PHE B 1 195 ? -11.859 9.805 8.766 1 98.06 195 PHE B CA 1
ATOM 3328 C C . PHE B 1 195 ? -10.445 9.266 8.922 1 98.06 195 PHE B C 1
ATOM 3330 O O . PHE B 1 195 ? -9.961 8.5 8.078 1 98.06 195 PHE B O 1
ATOM 3337 N N . VAL B 1 196 ? -9.766 9.695 9.961 1 98.25 196 VAL B N 1
ATOM 3338 C CA . VAL B 1 196 ? -8.422 9.211 10.281 1 98.25 196 VAL B CA 1
ATOM 3339 C C . VAL B 1 196 ? -8.391 8.703 11.719 1 98.25 196 VAL B C 1
ATOM 3341 O O . VAL B 1 196 ? -9.172 9.148 12.562 1 98.25 196 VAL B O 1
ATOM 3344 N N . LYS B 1 197 ? -7.57 7.789 11.93 1 98.25 197 LYS B N 1
ATOM 3345 C CA . LYS B 1 197 ? -7.195 7.359 13.273 1 98.25 197 LYS B CA 1
ATOM 3346 C C . LYS B 1 197 ? -5.754 7.754 13.594 1 98.25 197 LYS B C 1
ATOM 3348 O O . LYS B 1 197 ? -4.836 7.441 12.836 1 98.25 197 LYS B O 1
ATOM 3353 N N . GLU B 1 198 ? -5.586 8.477 14.656 1 98.31 198 GLU B N 1
ATOM 3354 C CA . GLU B 1 198 ? -4.262 8.922 15.062 1 98.31 198 GLU B CA 1
ATOM 3355 C C . GLU B 1 198 ? -3.631 7.953 16.062 1 98.31 198 GLU B C 1
ATOM 3357 O O . GLU B 1 198 ? -4.254 7.59 17.062 1 98.31 198 GLU B O 1
ATOM 3362 N N . LEU B 1 199 ? -2.426 7.566 15.805 1 98.12 199 LEU B N 1
ATOM 3363 C CA . LEU B 1 199 ? -1.658 6.695 16.688 1 98.12 199 LEU B CA 1
ATOM 3364 C C . LEU B 1 199 ? -0.335 7.344 17.078 1 98.12 199 LEU B C 1
ATOM 3366 O O . LEU B 1 199 ? 0.244 8.102 16.297 1 98.12 199 LEU B O 1
ATOM 3370 N N . ASP B 1 200 ? 0.087 7.027 18.312 1 98 200 ASP B N 1
ATOM 3371 C CA . ASP B 1 200 ? 1.475 7.375 18.609 1 98 200 ASP B CA 1
ATOM 3372 C C . ASP B 1 200 ? 2.439 6.465 17.844 1 98 200 ASP B C 1
ATOM 3374 O O . ASP B 1 200 ? 2.098 5.324 17.516 1 98 200 ASP B O 1
ATOM 3378 N N . PRO B 1 201 ? 3.611 6.922 17.594 1 98.19 201 PRO B N 1
ATOM 3379 C CA . PRO B 1 201 ? 4.555 6.184 16.75 1 98.19 201 PRO B CA 1
ATOM 3380 C C . PRO B 1 201 ? 4.918 4.82 17.328 1 98.19 201 PRO B C 1
ATOM 3382 O O . PRO B 1 201 ? 5.012 3.836 16.594 1 98.19 201 PRO B O 1
ATOM 3385 N N . GLN B 1 202 ? 5.117 4.758 18.609 1 97.88 202 GLN B N 1
ATOM 3386 C CA . GLN B 1 202 ? 5.441 3.475 19.219 1 97.88 202 GLN B CA 1
ATOM 3387 C C . GLN B 1 202 ? 4.309 2.473 19.047 1 97.88 202 GLN B C 1
ATOM 3389 O O . GLN B 1 202 ? 4.543 1.319 18.672 1 97.88 202 GLN B O 1
ATOM 3394 N N . GLY B 1 203 ? 3.143 2.881 19.312 1 97 203 GLY B N 1
ATOM 3395 C CA . GLY B 1 203 ? 1.989 2.018 19.109 1 97 203 GLY B CA 1
ATOM 3396 C C . GLY B 1 203 ? 1.843 1.539 17.688 1 97 203 GLY B C 1
ATOM 3397 O O . GLY B 1 203 ? 1.524 0.373 17.438 1 97 203 GLY B O 1
ATOM 3398 N N . TYR B 1 204 ? 2.096 2.451 16.734 1 97.88 204 TYR B N 1
ATOM 3399 C CA . TYR B 1 204 ? 2.023 2.098 15.328 1 97.88 204 TYR B CA 1
ATOM 3400 C C . TYR B 1 204 ? 3.041 1.018 14.984 1 97.88 204 TYR B C 1
ATOM 3402 O O . TYR B 1 204 ? 2.715 0.039 14.305 1 97.88 204 TYR B O 1
ATOM 3410 N N . VAL B 1 205 ? 4.25 1.224 15.43 1 97.25 205 VAL B N 1
ATOM 3411 C CA . VAL B 1 205 ? 5.316 0.268 15.141 1 97.25 205 VAL B CA 1
ATOM 3412 C C . VAL B 1 205 ? 5 -1.07 15.805 1 97.25 205 VAL B C 1
ATOM 3414 O O . VAL B 1 205 ? 5.242 -2.131 15.227 1 97.25 205 VAL B O 1
ATOM 3417 N N . ASP B 1 206 ? 4.441 -1.034 16.953 1 95.31 206 ASP B N 1
ATOM 3418 C CA . ASP B 1 206 ? 4.062 -2.262 17.641 1 95.31 206 ASP B CA 1
ATOM 3419 C C . ASP B 1 206 ? 3.031 -3.049 16.844 1 95.31 206 ASP B C 1
ATOM 3421 O O . ASP B 1 206 ? 3.045 -4.281 16.844 1 95.31 206 ASP B O 1
ATOM 3425 N N . LEU B 1 207 ? 2.186 -2.387 16.156 1 94.5 207 LEU B N 1
ATOM 3426 C CA . LEU B 1 207 ? 1.113 -3.01 15.391 1 94.5 207 LEU B CA 1
ATOM 3427 C C . LEU B 1 207 ? 1.646 -3.594 14.086 1 94.5 207 LEU B C 1
ATOM 3429 O O . LEU B 1 207 ? 1.07 -4.539 13.547 1 94.5 207 LEU B O 1
ATOM 3433 N N . THR B 1 208 ? 2.744 -3.039 13.578 1 96.31 208 THR B N 1
ATOM 3434 C CA . THR B 1 208 ? 3.131 -3.352 12.211 1 96.31 208 THR B CA 1
ATOM 3435 C C . THR B 1 208 ? 4.422 -4.164 12.188 1 96.31 208 THR B C 1
ATOM 3437 O O . THR B 1 208 ? 4.738 -4.809 11.188 1 96.31 208 THR B O 1
ATOM 3440 N N . ASN B 1 209 ? 5.086 -4.18 13.258 1 94.56 209 ASN B N 1
ATOM 3441 C CA . ASN B 1 209 ? 6.441 -4.727 13.297 1 94.56 209 ASN B CA 1
ATOM 3442 C C . ASN B 1 209 ? 6.449 -6.223 13 1 94.56 209 ASN B C 1
ATOM 3444 O O . ASN B 1 209 ? 7.371 -6.727 12.359 1 94.56 209 ASN B O 1
ATOM 3448 N N . ASP B 1 210 ? 5.531 -6.934 13.492 1 93.69 210 ASP B N 1
ATOM 3449 C CA . ASP B 1 210 ? 5.516 -8.383 13.297 1 93.69 210 ASP B CA 1
ATOM 3450 C C . ASP B 1 210 ? 5.402 -8.734 11.82 1 93.69 210 ASP B C 1
ATOM 3452 O O . ASP B 1 210 ? 6.09 -9.633 11.336 1 93.69 210 ASP B O 1
ATOM 3456 N N . LEU B 1 211 ? 4.551 -8.07 11.148 1 94.69 211 LEU B N 1
ATOM 3457 C CA . LEU B 1 211 ? 4.383 -8.312 9.719 1 94.69 211 LEU B CA 1
ATOM 3458 C C . LEU B 1 211 ? 5.652 -7.957 8.953 1 94.69 211 LEU B C 1
ATOM 3460 O O . LEU B 1 211 ? 6.121 -8.734 8.125 1 94.69 211 LEU B O 1
ATOM 3464 N N . LEU B 1 212 ? 6.254 -6.801 9.25 1 96.62 212 LEU B N 1
ATOM 3465 C CA . LEU B 1 212 ? 7.457 -6.336 8.562 1 96.62 212 LEU B CA 1
ATOM 3466 C C . LEU B 1 212 ? 8.641 -7.258 8.852 1 96.62 212 LEU B C 1
ATOM 3468 O O . LEU B 1 212 ? 9.398 -7.598 7.941 1 96.62 212 LEU B O 1
ATOM 3472 N N . SER B 1 213 ? 8.703 -7.688 10.078 1 95.56 213 SER B N 1
ATOM 3473 C CA . SER B 1 213 ? 9.828 -8.531 10.477 1 95.56 213 SER B CA 1
ATOM 3474 C C . SER B 1 213 ? 9.766 -9.898 9.797 1 95.56 213 SER B C 1
ATOM 3476 O O . SER B 1 213 ? 10.797 -10.484 9.477 1 95.56 213 SER B O 1
ATOM 3478 N N . ARG B 1 214 ? 8.602 -10.422 9.57 1 94.12 214 ARG B N 1
ATOM 3479 C CA . ARG B 1 214 ? 8.445 -11.688 8.867 1 94.12 214 ARG B CA 1
ATOM 3480 C C . ARG B 1 214 ? 9.016 -11.609 7.453 1 94.12 214 ARG B C 1
ATOM 3482 O O . ARG B 1 214 ? 9.508 -12.602 6.922 1 94.12 214 ARG B O 1
ATOM 3489 N N . SER B 1 215 ? 8.961 -10.453 6.895 1 95.38 215 SER B N 1
ATOM 3490 C CA . SER B 1 215 ? 9.484 -10.234 5.551 1 95.38 215 SER B CA 1
ATOM 3491 C C . SER B 1 215 ? 10.891 -9.656 5.59 1 95.38 215 SER B C 1
ATOM 3493 O O . SER B 1 215 ? 11.391 -9.148 4.578 1 95.38 215 SER B O 1
ATOM 3495 N N . GLU B 1 216 ? 11.492 -9.609 6.785 1 96.25 216 GLU B N 1
ATOM 3496 C CA . GLU B 1 216 ? 12.875 -9.172 6.996 1 96.25 216 GLU B CA 1
ATOM 3497 C C . GLU B 1 216 ? 13.055 -7.703 6.625 1 96.25 216 GLU B C 1
ATOM 3499 O O . GLU B 1 216 ? 14.07 -7.328 6.043 1 96.25 216 GLU B O 1
ATOM 3504 N N . ILE B 1 217 ? 12.039 -6.98 6.836 1 95.38 217 ILE B N 1
ATOM 3505 C CA . ILE B 1 217 ? 12.109 -5.531 6.684 1 95.38 217 ILE B CA 1
ATOM 3506 C C . ILE B 1 217 ? 12.328 -4.883 8.047 1 95.38 217 ILE B C 1
ATOM 3508 O O . ILE B 1 217 ? 11.414 -4.828 8.875 1 95.38 217 ILE B O 1
ATOM 3512 N N . GLU B 1 218 ? 13.578 -4.492 8.211 1 91.31 218 GLU B N 1
ATOM 3513 C CA . GLU B 1 218 ? 13.945 -3.918 9.508 1 91.31 218 GLU B CA 1
ATOM 3514 C C . GLU B 1 218 ? 14.797 -2.664 9.328 1 91.31 218 GLU B C 1
ATOM 3516 O O . GLU B 1 218 ? 15.797 -2.684 8.617 1 91.31 218 GLU B O 1
ATOM 3521 N N . TYR B 1 219 ? 14.289 -1.604 9.898 1 89.69 219 TYR B N 1
ATOM 3522 C CA . TYR B 1 219 ? 15.039 -0.354 9.898 1 89.69 219 TYR B CA 1
ATOM 3523 C C . TYR B 1 219 ? 15.062 0.272 11.289 1 89.69 219 TYR B C 1
ATOM 3525 O O . TYR B 1 219 ? 14.094 0.148 12.047 1 89.69 219 TYR B O 1
#

Solvent-accessible surface area (backbone atoms only — not comparable to full-atom values): 23912 Å² total; per-residue (Å²): 134,55,69,66,60,50,51,50,51,55,48,54,49,50,56,63,46,46,75,78,42,58,75,87,48,48,63,57,54,50,51,40,52,51,51,51,52,55,36,38,75,69,68,72,58,52,64,50,59,49,48,53,47,50,34,55,46,50,56,43,41,66,71,64,31,50,63,43,60,65,33,72,80,51,98,84,40,65,38,51,31,37,32,38,46,92,96,44,36,35,37,40,45,73,49,81,77,83,66,60,70,91,35,44,68,38,39,58,61,52,51,35,27,50,54,51,49,47,37,21,62,52,24,75,75,36,78,37,24,30,43,30,29,45,54,50,47,53,79,72,70,45,54,69,53,74,43,58,49,92,71,54,52,69,68,59,48,47,52,53,42,55,53,30,51,74,77,36,66,83,76,53,76,51,69,66,38,52,46,66,29,45,57,58,30,36,33,30,32,26,60,60,77,51,41,69,37,82,35,47,50,64,61,49,47,66,53,43,42,66,57,29,48,69,47,70,52,80,90,133,56,70,68,59,50,48,50,52,54,50,53,49,51,56,63,46,46,74,78,43,57,77,88,48,48,62,57,52,50,50,41,51,50,52,51,51,55,36,37,77,69,68,71,55,53,65,50,59,50,47,53,48,50,34,54,44,49,56,43,40,65,71,63,32,50,63,42,61,66,33,70,80,51,100,83,40,66,40,51,31,38,32,38,46,92,96,43,36,35,35,39,45,73,49,81,77,83,68,59,69,92,36,44,66,37,39,58,61,52,52,35,26,50,54,51,48,48,37,21,62,54,24,74,76,37,77,37,24,31,43,28,29,46,54,49,44,53,79,72,68,46,56,66,54,73,43,57,48,92,72,55,53,69,69,59,51,47,52,52,42,55,52,29,52,74,77,35,66,84,75,55,75,52,70,66,37,53,47,67,28,48,58,59,29,36,34,31,31,25,60,60,78,51,40,66,37,80,35,47,50,64,61,48,46,66,53,44,42,65,56,30,49,70,48,70,53,80,90

Foldseek 3Di:
DDLVVLLVLLVVLLVLLCVLADPVLSVLLVVQSVLVSVCVVVVNDDSVLSLVLSLVSSQVSRVPWRKHAQPDLDPVDTAGIWIDDDPFIEGEHEDALDDDPVCVPPSLLVQLLVVLLCQLPVQVRGPAYEYEYAQPDARQHACQQVDALVPHDLVNLVVSQVSNCVPDVVPGRDSVSNSHGHHAWYWHDDSVNSHTDIDGPVVSCVVCVVVCVVVPNHD/DDLVVLLVLLVVLLVLLCVLADPVLSVLLVVQSVLVSVCVVVVNDDSVLSLVLSLVSSQVSRVPWRKHAQDDLDPPDTAGIWIDDDPFIEGEHEDALDDDPVCVPPSLLVQQLVVLQCQLPVQVRGPAYEYEYALPDARQHACQQVDALVPHDLVNLVVSQVSNCVPDVVPGRDSVSNSHGHHAWYWHDDSVNSHTDIDGPVVSCVVCVVVCVVVPNHD

pLDDT: mean 96.94, std 2.72, range [69.31, 98.94]